Protein 2M4Y (pdb70)

Secondary structure (DSSP, 8-state):
---B--TTTS----TTT-BGGGTB-TT--GGGS-TT---TTTTTS-STT--B----

Foldseek 3Di:
DKWWPDVQAHHTDGQCRADCVVPTGRPRDPVNDDPPDDTDRCVPPPPVRTDIDDPD

Radius of gyration: 11.08 Å; Cα contacts (8 Å, |Δi|>4): 75; chains: 1; bounding box: 24×21×27 Å

Structure (mmCIF, N/CA/C/O backbone):
data_2M4Y
#
_entry.id   2M4Y
#
loop_
_atom_site.group_PDB
_atom_site.id
_atom_site.type_symbol
_atom_site.label_atom_id
_atom_site.label_alt_id
_atom_site.label_comp_id
_atom_site.label_asym_id
_atom_site.label_entity_id
_atom_site.label_seq_id
_atom_site.pdbx_PDB_ins_code
_atom_site.Cartn_x
_atom_site.Cartn_y
_atom_site.Cartn_z
_atom_site.occupancy
_atom_site.B_iso_or_equiv
_atom_site.auth_seq_id
_atom_site.auth_comp_id
_atom_site.auth_asym_id
_atom_site.auth_atom_id
_atom_site.pdbx_PDB_model_num
ATOM 1 N N . MET A 1 1 ? 1.370 -1.542 0.737 1.00 0.00 1 MET A N 1
ATOM 2 C CA . MET A 1 1 ? 1.966 -1.649 -0.589 1.00 0.00 1 MET A CA 1
ATOM 3 C C . MET A 1 1 ? 3.217 -2.521 -0.554 1.00 0.00 1 MET A C 1
ATOM 4 O O . MET A 1 1 ? 3.813 -2.728 0.504 1.00 0.00 1 MET A O 1
ATOM 18 N N . THR A 1 2 ? 3.611 -3.031 -1.717 1.00 0.00 2 THR A N 1
ATOM 19 C CA . THR A 1 2 ? 4.790 -3.881 -1.818 1.00 0.00 2 THR A CA 1
ATOM 20 C C . THR A 1 2 ? 6.036 -3.060 -2.130 1.00 0.00 2 THR A C 1
ATOM 21 O O . THR A 1 2 ? 5.975 -2.080 -2.871 1.00 0.00 2 THR A O 1
ATOM 32 N N . ALA A 1 3 ? 7.165 -3.467 -1.559 1.00 0.00 3 ALA A N 1
ATOM 33 C CA . ALA A 1 3 ? 8.426 -2.769 -1.779 1.00 0.00 3 ALA A CA 1
ATOM 34 C C . ALA A 1 3 ? 9.601 -3.742 -1.764 1.00 0.00 3 ALA A C 1
ATOM 35 O O . ALA A 1 3 ? 9.892 -4.363 -0.742 1.00 0.00 3 ALA A O 1
ATOM 42 N N . TYR A 1 4 ? 10.272 -3.869 -2.904 1.00 0.00 4 TYR A N 1
ATOM 43 C CA . TYR A 1 4 ? 11.413 -4.768 -3.022 1.00 0.00 4 TYR A CA 1
ATOM 44 C C . TYR A 1 4 ? 12.686 -3.993 -3.350 1.00 0.00 4 TYR A C 1
ATOM 45 O O . TYR A 1 4 ? 12.876 -3.539 -4.479 1.00 0.00 4 TYR A O 1
ATOM 63 N N . ARG A 1 5 ? 13.554 -3.846 -2.355 1.00 0.00 5 ARG A N 1
ATOM 64 C CA . ARG A 1 5 ? 14.809 -3.126 -2.536 1.00 0.00 5 ARG A CA 1
ATOM 65 C C . ARG A 1 5 ? 16.002 -4.029 -2.237 1.00 0.00 5 ARG A C 1
ATOM 66 O O . ARG A 1 5 ? 16.213 -4.438 -1.095 1.00 0.00 5 ARG A O 1
ATOM 87 N N . CYS A 1 6 ? 16.778 -4.337 -3.271 1.00 0.00 6 CYS A N 1
ATOM 88 C CA . CYS A 1 6 ? 17.949 -5.193 -3.120 1.00 0.00 6 CYS A CA 1
ATOM 89 C C . CYS A 1 6 ? 18.991 -4.883 -4.190 1.00 0.00 6 CYS A C 1
ATOM 90 O O . CYS A 1 6 ? 19.013 -5.488 -5.262 1.00 0.00 6 CYS A O 1
ATOM 98 N N . PRO A 1 7 ? 19.874 -3.918 -3.895 1.00 0.00 7 PRO A N 1
ATOM 99 C CA . PRO A 1 7 ? 20.934 -3.505 -4.820 1.00 0.00 7 PRO A CA 1
ATOM 100 C C . PRO A 1 7 ? 22.009 -4.574 -4.984 1.00 0.00 7 PRO A C 1
ATOM 101 O O . PRO A 1 7 ? 22.891 -4.456 -5.835 1.00 0.00 7 PRO A O 1
ATOM 112 N N . VAL A 1 8 ? 21.930 -5.617 -4.164 1.00 0.00 8 VAL A N 1
ATOM 113 C CA . VAL A 1 8 ? 22.895 -6.708 -4.219 1.00 0.00 8 VAL A CA 1
ATOM 114 C C . VAL A 1 8 ? 22.758 -7.498 -5.516 1.00 0.00 8 VAL A C 1
ATOM 115 O O . VAL A 1 8 ? 23.699 -8.162 -5.952 1.00 0.00 8 VAL A O 1
ATOM 128 N N . CYS A 1 9 ? 21.581 -7.421 -6.127 1.00 0.00 9 CYS A N 1
ATOM 129 C CA . CYS A 1 9 ? 21.320 -8.129 -7.375 1.00 0.00 9 CYS A CA 1
ATOM 130 C C . CYS A 1 9 ? 21.013 -7.149 -8.503 1.00 0.00 9 CYS A C 1
ATOM 131 O O . CYS A 1 9 ? 21.607 -7.219 -9.579 1.00 0.00 9 CYS A O 1
ATOM 139 N N . ASP A 1 10 ? 20.080 -6.237 -8.249 1.00 0.00 10 ASP A N 1
ATOM 140 C CA . ASP A 1 10 ? 19.693 -5.243 -9.243 1.00 0.00 10 ASP A CA 1
ATOM 141 C C . ASP A 1 10 ? 19.111 -4.003 -8.572 1.00 0.00 10 ASP A C 1
ATOM 142 O O . ASP A 1 10 ? 18.708 -4.045 -7.410 1.00 0.00 10 ASP A O 1
ATOM 151 N N . TYR A 1 11 ? 19.071 -2.900 -9.312 1.00 0.00 11 TYR A N 1
ATOM 152 C CA . TYR A 1 11 ? 18.542 -1.647 -8.788 1.00 0.00 11 TYR A CA 1
ATOM 153 C C . TYR A 1 11 ? 17.219 -1.875 -8.063 1.00 0.00 11 TYR A C 1
ATOM 154 O O . TYR A 1 11 ? 16.528 -2.866 -8.302 1.00 0.00 11 TYR A O 1
ATOM 172 N N . THR A 1 12 ? 16.872 -0.949 -7.174 1.00 0.00 12 THR A N 1
ATOM 173 C CA . THR A 1 12 ? 15.633 -1.047 -6.412 1.00 0.00 12 THR A CA 1
ATOM 174 C C . THR A 1 12 ? 14.607 -0.030 -6.898 1.00 0.00 12 THR A C 1
ATOM 175 O O . THR A 1 12 ? 14.929 1.139 -7.111 1.00 0.00 12 THR A O 1
ATOM 186 N N . TYR A 1 13 ? 13.370 -0.482 -7.072 1.00 0.00 13 TYR A N 1
ATOM 187 C CA . TYR A 1 13 ? 12.296 0.389 -7.534 1.00 0.00 13 TYR A CA 1
ATOM 188 C C . TYR A 1 13 ? 10.955 -0.039 -6.944 1.00 0.00 13 TYR A C 1
ATOM 189 O O . TYR A 1 13 ? 10.394 -1.065 -7.328 1.00 0.00 13 TYR A O 1
ATOM 207 N N . ASP A 1 14 ? 10.448 0.757 -6.008 1.00 0.00 14 ASP A N 1
ATOM 208 C CA . ASP A 1 14 ? 9.173 0.464 -5.365 1.00 0.00 14 ASP A CA 1
ATOM 209 C C . ASP A 1 14 ? 8.015 0.656 -6.339 1.00 0.00 14 ASP A C 1
ATOM 210 O O . ASP A 1 14 ? 8.133 1.391 -7.319 1.00 0.00 14 ASP A O 1
ATOM 219 N N . GLU A 1 15 ? 6.899 -0.010 -6.063 1.00 0.00 15 GLU A N 1
ATOM 220 C CA . GLU A 1 15 ? 5.721 0.086 -6.918 1.00 0.00 15 GLU A CA 1
ATOM 221 C C . GLU A 1 15 ? 5.309 1.543 -7.113 1.00 0.00 15 GLU A C 1
ATOM 222 O O . GLU A 1 15 ? 5.072 1.987 -8.236 1.00 0.00 15 GLU A O 1
ATOM 234 N N . GLY A 1 16 ? 5.226 2.281 -6.011 1.00 0.00 16 GLY A N 1
ATOM 235 C CA . GLY A 1 16 ? 4.842 3.679 -6.082 1.00 0.00 16 GLY A CA 1
ATOM 236 C C . GLY A 1 16 ? 6.031 4.597 -6.285 1.00 0.00 16 GLY A C 1
ATOM 237 O O . GLY A 1 16 ? 5.918 5.814 -6.137 1.00 0.00 16 GLY A O 1
ATOM 241 N N . LYS A 1 17 ? 7.175 4.014 -6.624 1.00 0.00 17 LYS A N 1
ATOM 242 C CA . LYS A 1 17 ? 8.392 4.787 -6.848 1.00 0.00 17 LYS A CA 1
ATOM 243 C C . LYS A 1 17 ? 8.281 5.619 -8.121 1.00 0.00 17 LYS A C 1
ATOM 244 O O . LYS A 1 17 ? 8.658 6.790 -8.144 1.00 0.00 17 LYS A O 1
ATOM 263 N N . GLY A 1 18 ? 7.759 5.007 -9.180 1.00 0.00 18 GLY A N 1
ATOM 264 C CA . GLY A 1 18 ? 7.607 5.707 -10.442 1.00 0.00 18 GLY A CA 1
ATOM 265 C C . GLY A 1 18 ? 8.903 5.781 -11.224 1.00 0.00 18 GLY A C 1
ATOM 266 O O . GLY A 1 18 ? 9.483 6.855 -11.377 1.00 0.00 18 GLY A O 1
ATOM 270 N N . ASP A 1 19 ? 9.359 4.635 -11.719 1.00 0.00 19 ASP A N 1
ATOM 271 C CA . ASP A 1 19 ? 10.595 4.574 -12.490 1.00 0.00 19 ASP A CA 1
ATOM 272 C C . ASP A 1 19 ? 10.338 4.015 -13.886 1.00 0.00 19 ASP A C 1
ATOM 273 O O . ASP A 1 19 ? 10.639 2.858 -14.183 1.00 0.00 19 ASP A O 1
ATOM 282 N N . PRO A 1 20 ? 9.768 4.854 -14.764 1.00 0.00 20 PRO A N 1
ATOM 283 C CA . PRO A 1 20 ? 9.458 4.465 -16.143 1.00 0.00 20 PRO A CA 1
ATOM 284 C C . PRO A 1 20 ? 10.713 4.277 -16.988 1.00 0.00 20 PRO A C 1
ATOM 285 O O . PRO A 1 20 ? 10.643 3.801 -18.122 1.00 0.00 20 PRO A O 1
ATOM 296 N N . ARG A 1 21 ? 11.859 4.653 -16.430 1.00 0.00 21 ARG A N 1
ATOM 297 C CA . ARG A 1 21 ? 13.129 4.525 -17.134 1.00 0.00 21 ARG A CA 1
ATOM 298 C C . ARG A 1 21 ? 13.541 3.061 -17.252 1.00 0.00 21 ARG A C 1
ATOM 299 O O . ARG A 1 21 ? 14.268 2.683 -18.170 1.00 0.00 21 ARG A O 1
ATOM 320 N N . GLU A 1 22 ? 13.071 2.242 -16.317 1.00 0.00 22 GLU A N 1
ATOM 321 C CA . GLU A 1 22 ? 13.392 0.819 -16.316 1.00 0.00 22 GLU A CA 1
ATOM 322 C C . GLU A 1 22 ? 12.283 0.011 -16.984 1.00 0.00 22 GLU A C 1
ATOM 323 O O . GLU A 1 22 ? 12.120 -1.178 -16.717 1.00 0.00 22 GLU A O 1
ATOM 335 N N . GLY A 1 23 ? 11.523 0.668 -17.856 1.00 0.00 23 GLY A N 1
ATOM 336 C CA . GLY A 1 23 ? 10.440 -0.004 -18.549 1.00 0.00 23 GLY A CA 1
ATOM 337 C C . GLY A 1 23 ? 9.259 -0.287 -17.642 1.00 0.00 23 GLY A C 1
ATOM 338 O O . GLY A 1 23 ? 8.365 -1.056 -17.996 1.00 0.00 23 GLY A O 1
ATOM 342 N N . PHE A 1 24 ? 9.255 0.334 -16.467 1.00 0.00 24 PHE A N 1
ATOM 343 C CA . PHE A 1 24 ? 8.176 0.142 -15.504 1.00 0.00 24 PHE A CA 1
ATOM 344 C C . PHE A 1 24 ? 7.676 1.483 -14.974 1.00 0.00 24 PHE A C 1
ATOM 345 O O . PHE A 1 24 ? 8.096 1.957 -13.918 1.00 0.00 24 PHE A O 1
ATOM 362 N N . PRO A 1 25 ? 6.758 2.110 -15.724 1.00 0.00 25 PRO A N 1
ATOM 363 C CA . PRO A 1 25 ? 6.180 3.404 -15.350 1.00 0.00 25 PRO A CA 1
ATOM 364 C C . PRO A 1 25 ? 5.262 3.300 -14.137 1.00 0.00 25 PRO A C 1
ATOM 365 O O . PRO A 1 25 ? 5.056 2.216 -13.594 1.00 0.00 25 PRO A O 1
ATOM 376 N N . ALA A 1 26 ? 4.712 4.436 -13.719 1.00 0.00 26 ALA A N 1
ATOM 377 C CA . ALA A 1 26 ? 3.813 4.472 -12.572 1.00 0.00 26 ALA A CA 1
ATOM 378 C C . ALA A 1 26 ? 2.699 3.440 -12.714 1.00 0.00 26 ALA A C 1
ATOM 379 O O . ALA A 1 26 ? 2.140 3.261 -13.796 1.00 0.00 26 ALA A O 1
ATOM 386 N N . GLY A 1 27 ? 2.382 2.762 -11.615 1.00 0.00 27 GLY A N 1
ATOM 387 C CA . GLY A 1 27 ? 1.337 1.755 -11.640 1.00 0.00 27 GLY A CA 1
ATOM 388 C C . GLY A 1 27 ? 1.881 0.361 -11.880 1.00 0.00 27 GLY A C 1
ATOM 389 O O . GLY A 1 27 ? 1.337 -0.622 -11.376 1.00 0.00 27 GLY A O 1
ATOM 393 N N . THR A 1 28 ? 2.957 0.272 -12.655 1.00 0.00 28 THR A N 1
ATOM 394 C CA . THR A 1 28 ? 3.573 -1.012 -12.964 1.00 0.00 28 THR A CA 1
ATOM 395 C C . THR A 1 28 ? 3.896 -1.787 -11.692 1.00 0.00 28 THR A C 1
ATOM 396 O O . THR A 1 28 ? 4.801 -1.420 -10.943 1.00 0.00 28 THR A O 1
ATOM 407 N N . ARG A 1 29 ? 3.150 -2.861 -11.454 1.00 0.00 29 ARG A N 1
ATOM 408 C CA . ARG A 1 29 ? 3.357 -3.688 -10.271 1.00 0.00 29 ARG A CA 1
ATOM 409 C C . ARG A 1 29 ? 4.678 -4.447 -10.363 1.00 0.00 29 ARG A C 1
ATOM 410 O O . ARG A 1 29 ? 5.146 -4.768 -11.456 1.00 0.00 29 ARG A O 1
ATOM 431 N N . TRP A 1 30 ? 5.272 -4.731 -9.210 1.00 0.00 30 TRP A N 1
ATOM 432 C CA . TRP A 1 30 ? 6.539 -5.452 -9.161 1.00 0.00 30 TRP A CA 1
ATOM 433 C C . TRP A 1 30 ? 6.429 -6.796 -9.872 1.00 0.00 30 TRP A C 1
ATOM 434 O O . TRP A 1 30 ? 7.412 -7.308 -10.408 1.00 0.00 30 TRP A O 1
ATOM 455 N N . ASP A 1 31 ? 5.227 -7.363 -9.873 1.00 0.00 31 ASP A N 1
ATOM 456 C CA . ASP A 1 31 ? 4.989 -8.648 -10.520 1.00 0.00 31 ASP A CA 1
ATOM 457 C C . ASP A 1 31 ? 5.104 -8.523 -12.036 1.00 0.00 31 ASP A C 1
ATOM 458 O O . ASP A 1 31 ? 5.268 -9.520 -12.739 1.00 0.00 31 ASP A O 1
ATOM 467 N N . GLN A 1 32 ? 5.017 -7.293 -12.531 1.00 0.00 32 GLN A N 1
ATOM 468 C CA . GLN A 1 32 ? 5.111 -7.039 -13.964 1.00 0.00 32 GLN A CA 1
ATOM 469 C C . GLN A 1 32 ? 6.482 -7.437 -14.500 1.00 0.00 32 GLN A C 1
ATOM 470 O O . GLN A 1 32 ? 6.597 -7.964 -15.607 1.00 0.00 32 GLN A O 1
ATOM 484 N N . ILE A 1 33 ? 7.518 -7.182 -13.708 1.00 0.00 33 ILE A N 1
ATOM 485 C CA . ILE A 1 33 ? 8.881 -7.515 -14.102 1.00 0.00 33 ILE A CA 1
ATOM 486 C C . ILE A 1 33 ? 9.046 -9.019 -14.294 1.00 0.00 33 ILE A C 1
ATOM 487 O O . ILE A 1 33 ? 8.625 -9.825 -13.464 1.00 0.00 33 ILE A O 1
ATOM 503 N N . PRO A 1 34 ? 9.674 -9.407 -15.414 1.00 0.00 34 PRO A N 1
ATOM 504 C CA . PRO A 1 34 ? 9.911 -10.816 -15.740 1.00 0.00 34 PRO A CA 1
ATOM 505 C C . PRO A 1 34 ? 10.945 -11.458 -14.821 1.00 0.00 34 PRO A C 1
ATOM 506 O O . PRO A 1 34 ? 12.021 -10.903 -14.598 1.00 0.00 34 PRO A O 1
ATOM 517 N N . ASP A 1 35 ? 10.611 -12.629 -14.290 1.00 0.00 35 ASP A N 1
ATOM 518 C CA . ASP A 1 35 ? 11.512 -13.347 -13.395 1.00 0.00 35 ASP A CA 1
ATOM 519 C C . ASP A 1 35 ? 12.764 -13.804 -14.137 1.00 0.00 35 ASP A C 1
ATOM 520 O O . ASP A 1 35 ? 13.756 -14.192 -13.520 1.00 0.00 35 ASP A O 1
ATOM 529 N N . ASP A 1 36 ? 12.710 -13.757 -15.463 1.00 0.00 36 ASP A N 1
ATOM 530 C CA . ASP A 1 36 ? 13.840 -14.165 -16.289 1.00 0.00 36 ASP A CA 1
ATOM 531 C C . ASP A 1 36 ? 14.692 -12.962 -16.680 1.00 0.00 36 ASP A C 1
ATOM 532 O O . ASP A 1 36 ? 15.371 -12.977 -17.706 1.00 0.00 36 ASP A O 1
ATOM 541 N N . TRP A 1 37 ? 14.649 -11.921 -15.856 1.00 0.00 37 TRP A N 1
ATOM 542 C CA . TRP A 1 37 ? 15.415 -10.708 -16.117 1.00 0.00 37 TRP A CA 1
ATOM 543 C C . TRP A 1 37 ? 16.913 -10.989 -16.063 1.00 0.00 37 TRP A C 1
ATOM 544 O O . TRP A 1 37 ? 17.367 -11.841 -15.299 1.00 0.00 37 TRP A O 1
ATOM 565 N N . CYS A 1 38 ? 17.675 -10.268 -16.878 1.00 0.00 38 CYS A N 1
ATOM 566 C CA . CYS A 1 38 ? 19.123 -10.441 -16.923 1.00 0.00 38 CYS A CA 1
ATOM 567 C C . CYS A 1 38 ? 19.833 -9.238 -16.311 1.00 0.00 38 CYS A C 1
ATOM 568 O O . CYS A 1 38 ? 19.649 -8.104 -16.754 1.00 0.00 38 CYS A O 1
ATOM 576 N N . CYS A 1 39 ? 20.644 -9.493 -15.290 1.00 0.00 39 CYS A N 1
ATOM 577 C CA . CYS A 1 39 ? 21.381 -8.431 -14.615 1.00 0.00 39 CYS A CA 1
ATOM 578 C C . CYS A 1 39 ? 22.825 -8.848 -14.359 1.00 0.00 39 CYS A C 1
ATOM 579 O O . CYS A 1 39 ? 23.167 -10.031 -14.373 1.00 0.00 39 CYS A O 1
ATOM 587 N N . PRO A 1 40 ? 23.695 -7.856 -14.120 1.00 0.00 40 PRO A N 1
ATOM 588 C CA . PRO A 1 40 ? 25.117 -8.096 -13.857 1.00 0.00 40 PRO A CA 1
ATOM 589 C C . PRO A 1 40 ? 25.353 -8.760 -12.505 1.00 0.00 40 PRO A C 1
ATOM 590 O O . PRO A 1 40 ? 26.067 -9.758 -12.409 1.00 0.00 40 PRO A O 1
ATOM 601 N N . ASP A 1 41 ? 24.747 -8.201 -11.463 1.00 0.00 41 ASP A N 1
ATOM 602 C CA . ASP A 1 41 ? 24.890 -8.740 -10.116 1.00 0.00 41 ASP A CA 1
ATOM 603 C C . ASP A 1 41 ? 23.935 -9.908 -9.893 1.00 0.00 41 ASP A C 1
ATOM 604 O O . ASP A 1 41 ? 24.348 -10.991 -9.478 1.00 0.00 41 ASP A O 1
ATOM 613 N N . CYS A 1 42 ? 22.656 -9.680 -10.171 1.00 0.00 42 CYS A N 1
ATOM 614 C CA . CYS A 1 42 ? 21.640 -10.713 -10.000 1.00 0.00 42 CYS A CA 1
ATOM 615 C C . CYS A 1 42 ? 22.012 -11.974 -10.774 1.00 0.00 42 CYS A C 1
ATOM 616 O O . CYS A 1 42 ? 21.548 -13.069 -10.456 1.00 0.00 42 CYS A O 1
ATOM 624 N N . SER A 1 43 ? 22.850 -11.812 -11.792 1.00 0.00 43 SER A N 1
ATOM 625 C CA . SER A 1 43 ? 23.280 -12.936 -12.615 1.00 0.00 43 SER A CA 1
ATOM 626 C C . SER A 1 43 ? 23.785 -14.084 -11.746 1.00 0.00 43 SER A C 1
ATOM 627 O O . SER A 1 43 ? 23.665 -15.254 -12.110 1.00 0.00 43 SER A O 1
ATOM 635 N N . VAL A 1 44 ? 24.352 -13.740 -10.594 1.00 0.00 44 VAL A N 1
ATOM 636 C CA . VAL A 1 44 ? 24.875 -14.740 -9.671 1.00 0.00 44 VAL A CA 1
ATOM 637 C C . VAL A 1 44 ? 24.054 -14.787 -8.387 1.00 0.00 44 VAL A C 1
ATOM 638 O O . VAL A 1 44 ? 24.103 -15.765 -7.642 1.00 0.00 44 VAL A O 1
ATOM 651 N N . ARG A 1 45 ? 23.298 -13.723 -8.136 1.00 0.00 45 ARG A N 1
ATOM 652 C CA . ARG A 1 45 ? 22.465 -13.642 -6.942 1.00 0.00 45 ARG A CA 1
ATOM 653 C C . ARG A 1 45 ? 20.997 -13.870 -7.287 1.00 0.00 45 ARG A C 1
ATOM 654 O O . ARG A 1 45 ? 20.429 -13.164 -8.120 1.00 0.00 45 ARG A O 1
ATOM 675 N N . GLU A 1 46 ? 20.389 -14.860 -6.641 1.00 0.00 46 GLU A N 1
ATOM 676 C CA . GLU A 1 46 ? 18.987 -15.181 -6.881 1.00 0.00 46 GLU A CA 1
ATOM 677 C C . GLU A 1 46 ? 18.113 -13.937 -6.747 1.00 0.00 46 GLU A C 1
ATOM 678 O O . GLU A 1 46 ? 18.501 -12.957 -6.110 1.00 0.00 46 GLU A O 1
ATOM 690 N N . LYS A 1 47 ? 16.932 -13.982 -7.353 1.00 0.00 47 LYS A N 1
ATOM 691 C CA . LYS A 1 47 ? 16.001 -12.861 -7.303 1.00 0.00 47 LYS A CA 1
ATOM 692 C C . LYS A 1 47 ? 15.247 -12.839 -5.977 1.00 0.00 47 LYS A C 1
ATOM 693 O O . LYS A 1 47 ? 14.810 -11.784 -5.517 1.00 0.00 47 LYS A O 1
ATOM 712 N N . VAL A 1 48 ? 15.099 -14.010 -5.366 1.00 0.00 48 VAL A N 1
ATOM 713 C CA . VAL A 1 48 ? 14.400 -14.125 -4.091 1.00 0.00 48 VAL A CA 1
ATOM 714 C C . VAL A 1 48 ? 15.255 -13.592 -2.946 1.00 0.00 48 VAL A C 1
ATOM 715 O O . VAL A 1 48 ? 14.784 -13.460 -1.816 1.00 0.00 48 VAL A O 1
ATOM 728 N N . ASP A 1 49 ? 16.512 -13.287 -3.246 1.00 0.00 49 ASP A N 1
ATOM 729 C CA . ASP A 1 49 ? 17.433 -12.766 -2.242 1.00 0.00 49 ASP A CA 1
ATOM 730 C C . ASP A 1 49 ? 16.952 -11.420 -1.710 1.00 0.00 49 ASP A C 1
ATOM 731 O O . ASP A 1 49 ? 17.373 -10.977 -0.641 1.00 0.00 49 ASP A O 1
ATOM 740 N N . PHE A 1 50 ? 16.069 -10.773 -2.463 1.00 0.00 50 PHE A N 1
ATOM 741 C CA . PHE A 1 50 ? 15.532 -9.476 -2.068 1.00 0.00 50 PHE A CA 1
ATOM 742 C C . PHE A 1 50 ? 14.980 -9.526 -0.646 1.00 0.00 50 PHE A C 1
ATOM 743 O O . PHE A 1 50 ? 14.836 -10.600 -0.063 1.00 0.00 50 PHE A O 1
ATOM 760 N N . GLU A 1 51 ? 14.674 -8.355 -0.095 1.00 0.00 51 GLU A N 1
ATOM 761 C CA . GLU A 1 51 ? 14.139 -8.266 1.259 1.00 0.00 51 GLU A CA 1
ATOM 762 C C . GLU A 1 51 ? 13.069 -7.182 1.350 1.00 0.00 51 GLU A C 1
ATOM 763 O O . GLU A 1 51 ? 13.371 -5.990 1.297 1.00 0.00 51 GLU A O 1
ATOM 775 N N . ARG A 1 52 ? 11.816 -7.606 1.487 1.00 0.00 52 ARG A N 1
ATOM 776 C CA . ARG A 1 52 ? 10.700 -6.673 1.584 1.00 0.00 52 ARG A CA 1
ATOM 777 C C . ARG A 1 52 ? 10.851 -5.770 2.804 1.00 0.00 52 ARG A C 1
ATOM 778 O O . ARG A 1 52 ? 11.211 -6.229 3.888 1.00 0.00 52 ARG A O 1
ATOM 799 N N . MET A 1 53 ? 10.575 -4.483 2.619 1.00 0.00 53 MET A N 1
ATOM 800 C CA . MET A 1 53 ? 10.680 -3.515 3.705 1.00 0.00 53 MET A CA 1
ATOM 801 C C . MET A 1 53 ? 9.408 -3.504 4.548 1.00 0.00 53 MET A C 1
ATOM 802 O O . MET A 1 53 ? 8.437 -4.190 4.232 1.00 0.00 53 MET A O 1
ATOM 816 N N . GLY A 1 54 ? 9.422 -2.719 5.621 1.00 0.00 54 GLY A N 1
ATOM 817 C CA . GLY A 1 54 ? 8.264 -2.634 6.492 1.00 0.00 54 GLY A CA 1
ATOM 818 C C . GLY A 1 54 ? 8.319 -1.431 7.412 1.00 0.00 54 GLY A C 1
ATOM 819 O O . GLY A 1 54 ? 8.542 -1.569 8.614 1.00 0.00 54 GLY A O 1
ATOM 823 N N . GLY A 1 55 ? 8.116 -0.245 6.846 1.00 0.00 55 GLY A N 1
ATOM 824 C CA . GLY A 1 55 ? 8.149 0.971 7.639 1.00 0.00 55 GLY A CA 1
ATOM 825 C C . GLY A 1 55 ? 6.776 1.594 7.802 1.00 0.00 55 GLY A C 1
ATOM 826 O O . GLY A 1 55 ? 5.775 1.034 7.355 1.00 0.00 55 GLY A O 1
ATOM 830 N N . LYS A 1 56 ? 6.729 2.755 8.445 1.00 0.00 56 LYS A N 1
ATOM 831 C CA . LYS A 1 56 ? 5.469 3.456 8.668 1.00 0.00 56 LYS A CA 1
ATOM 832 C C . LYS A 1 56 ? 5.275 4.565 7.639 1.00 0.00 56 LYS A C 1
ATOM 833 O O . LYS A 1 56 ? 5.064 5.725 7.994 1.00 0.00 56 LYS A O 1
ATOM 852 N N . MET A 1 1 ? 0.896 -0.912 -0.360 1.00 0.00 1 MET A N 2
ATOM 853 C CA . MET A 1 1 ? 1.705 -0.838 -1.571 1.00 0.00 1 MET A CA 2
ATOM 854 C C . MET A 1 1 ? 2.954 -1.704 -1.444 1.00 0.00 1 MET A C 2
ATOM 855 O O . MET A 1 1 ? 3.446 -1.946 -0.342 1.00 0.00 1 MET A O 2
ATOM 869 N N . THR A 1 2 ? 3.465 -2.168 -2.581 1.00 0.00 2 THR A N 2
ATOM 870 C CA . THR A 1 2 ? 4.656 -3.008 -2.597 1.00 0.00 2 THR A CA 2
ATOM 871 C C . THR A 1 2 ? 5.918 -2.169 -2.761 1.00 0.00 2 THR A C 2
ATOM 872 O O . THR A 1 2 ? 5.931 -1.189 -3.505 1.00 0.00 2 THR A O 2
ATOM 883 N N . ALA A 1 3 ? 6.979 -2.561 -2.063 1.00 0.00 3 ALA A N 2
ATOM 884 C CA . ALA A 1 3 ? 8.247 -1.847 -2.134 1.00 0.00 3 ALA A CA 2
ATOM 885 C C . ALA A 1 3 ? 9.417 -2.773 -1.821 1.00 0.00 3 ALA A C 2
ATOM 886 O O . ALA A 1 3 ? 9.538 -3.282 -0.706 1.00 0.00 3 ALA A O 2
ATOM 893 N N . TYR A 1 4 ? 10.277 -2.988 -2.811 1.00 0.00 4 TYR A N 2
ATOM 894 C CA . TYR A 1 4 ? 11.436 -3.855 -2.641 1.00 0.00 4 TYR A CA 2
ATOM 895 C C . TYR A 1 4 ? 12.725 -3.116 -2.988 1.00 0.00 4 TYR A C 2
ATOM 896 O O . TYR A 1 4 ? 12.758 -2.302 -3.911 1.00 0.00 4 TYR A O 2
ATOM 914 N N . ARG A 1 5 ? 13.786 -3.408 -2.242 1.00 0.00 5 ARG A N 2
ATOM 915 C CA . ARG A 1 5 ? 15.078 -2.772 -2.470 1.00 0.00 5 ARG A CA 2
ATOM 916 C C . ARG A 1 5 ? 16.218 -3.755 -2.225 1.00 0.00 5 ARG A C 2
ATOM 917 O O . ARG A 1 5 ? 16.496 -4.128 -1.084 1.00 0.00 5 ARG A O 2
ATOM 938 N N . CYS A 1 6 ? 16.875 -4.171 -3.302 1.00 0.00 6 CYS A N 2
ATOM 939 C CA . CYS A 1 6 ? 17.985 -5.113 -3.205 1.00 0.00 6 CYS A CA 2
ATOM 940 C C . CYS A 1 6 ? 18.955 -4.932 -4.368 1.00 0.00 6 CYS A C 2
ATOM 941 O O . CYS A 1 6 ? 18.832 -5.569 -5.415 1.00 0.00 6 CYS A O 2
ATOM 949 N N . PRO A 1 7 ? 19.941 -4.043 -4.184 1.00 0.00 7 PRO A N 2
ATOM 950 C CA . PRO A 1 7 ? 20.951 -3.757 -5.207 1.00 0.00 7 PRO A CA 2
ATOM 951 C C . PRO A 1 7 ? 21.909 -4.923 -5.418 1.00 0.00 7 PRO A C 2
ATOM 952 O O . PRO A 1 7 ? 22.720 -4.914 -6.345 1.00 0.00 7 PRO A O 2
ATOM 963 N N . VAL A 1 8 ? 21.812 -5.928 -4.553 1.00 0.00 8 VAL A N 2
ATOM 964 C CA . VAL A 1 8 ? 22.669 -7.103 -4.646 1.00 0.00 8 VAL A CA 2
ATOM 965 C C . VAL A 1 8 ? 22.430 -7.856 -5.950 1.00 0.00 8 VAL A C 2
ATOM 966 O O . VAL A 1 8 ? 23.280 -8.627 -6.398 1.00 0.00 8 VAL A O 2
ATOM 979 N N . CYS A 1 9 ? 21.269 -7.629 -6.553 1.00 0.00 9 CYS A N 2
ATOM 980 C CA . CYS A 1 9 ? 20.917 -8.287 -7.807 1.00 0.00 9 CYS A CA 2
ATOM 981 C C . CYS A 1 9 ? 20.690 -7.262 -8.913 1.00 0.00 9 CYS A C 2
ATOM 982 O O . CYS A 1 9 ? 21.283 -7.352 -9.988 1.00 0.00 9 CYS A O 2
ATOM 990 N N . ASP A 1 10 ? 19.826 -6.289 -8.643 1.00 0.00 10 ASP A N 2
ATOM 991 C CA . ASP A 1 10 ? 19.520 -5.247 -9.617 1.00 0.00 10 ASP A CA 2
ATOM 992 C C . ASP A 1 10 ? 19.021 -3.984 -8.921 1.00 0.00 10 ASP A C 2
ATOM 993 O O . ASP A 1 10 ? 18.593 -4.026 -7.768 1.00 0.00 10 ASP A O 2
ATOM 1002 N N . TYR A 1 11 ? 19.081 -2.862 -9.630 1.00 0.00 11 TYR A N 2
ATOM 1003 C CA . TYR A 1 11 ? 18.639 -1.586 -9.080 1.00 0.00 11 TYR A CA 2
ATOM 1004 C C . TYR A 1 11 ? 17.271 -1.723 -8.417 1.00 0.00 11 TYR A C 2
ATOM 1005 O O . TYR A 1 11 ? 16.501 -2.630 -8.735 1.00 0.00 11 TYR A O 2
ATOM 1023 N N . THR A 1 12 ? 16.975 -0.814 -7.493 1.00 0.00 12 THR A N 2
ATOM 1024 C CA . THR A 1 12 ? 15.702 -0.832 -6.785 1.00 0.00 12 THR A CA 2
ATOM 1025 C C . THR A 1 12 ? 14.801 0.310 -7.242 1.00 0.00 12 THR A C 2
ATOM 1026 O O . THR A 1 12 ? 15.260 1.436 -7.435 1.00 0.00 12 THR A O 2
ATOM 1037 N N . TYR A 1 13 ? 13.518 0.012 -7.414 1.00 0.00 13 TYR A N 2
ATOM 1038 C CA . TYR A 1 13 ? 12.553 1.015 -7.851 1.00 0.00 13 TYR A CA 2
ATOM 1039 C C . TYR A 1 13 ? 11.175 0.740 -7.257 1.00 0.00 13 TYR A C 2
ATOM 1040 O O . TYR A 1 13 ? 10.448 -0.136 -7.727 1.00 0.00 13 TYR A O 2
ATOM 1058 N N . ASP A 1 14 ? 10.823 1.495 -6.223 1.00 0.00 14 ASP A N 2
ATOM 1059 C CA . ASP A 1 14 ? 9.532 1.335 -5.564 1.00 0.00 14 ASP A CA 2
ATOM 1060 C C . ASP A 1 14 ? 8.399 1.820 -6.464 1.00 0.00 14 ASP A C 2
ATOM 1061 O O . ASP A 1 14 ? 8.535 2.826 -7.160 1.00 0.00 14 ASP A O 2
ATOM 1070 N N . GLU A 1 15 ? 7.284 1.098 -6.444 1.00 0.00 15 GLU A N 2
ATOM 1071 C CA . GLU A 1 15 ? 6.129 1.455 -7.260 1.00 0.00 15 GLU A CA 2
ATOM 1072 C C . GLU A 1 15 ? 5.731 2.910 -7.033 1.00 0.00 15 GLU A C 2
ATOM 1073 O O . GLU A 1 15 ? 5.555 3.672 -7.983 1.00 0.00 15 GLU A O 2
ATOM 1085 N N . GLY A 1 16 ? 5.591 3.289 -5.766 1.00 0.00 16 GLY A N 2
ATOM 1086 C CA . GLY A 1 16 ? 5.215 4.651 -5.436 1.00 0.00 16 GLY A CA 2
ATOM 1087 C C . GLY A 1 16 ? 6.216 5.669 -5.946 1.00 0.00 16 GLY A C 2
ATOM 1088 O O . GLY A 1 16 ? 5.910 6.857 -6.043 1.00 0.00 16 GLY A O 2
ATOM 1092 N N . LYS A 1 17 ? 7.417 5.203 -6.272 1.00 0.00 17 LYS A N 2
ATOM 1093 C CA . LYS A 1 17 ? 8.467 6.081 -6.774 1.00 0.00 17 LYS A CA 2
ATOM 1094 C C . LYS A 1 17 ? 8.340 6.273 -8.282 1.00 0.00 17 LYS A C 2
ATOM 1095 O O . LYS A 1 17 ? 8.386 7.397 -8.780 1.00 0.00 17 LYS A O 2
ATOM 1114 N N . GLY A 1 18 ? 8.179 5.169 -9.004 1.00 0.00 18 GLY A N 2
ATOM 1115 C CA . GLY A 1 18 ? 8.046 5.239 -10.448 1.00 0.00 18 GLY A CA 2
ATOM 1116 C C . GLY A 1 18 ? 9.266 4.701 -11.169 1.00 0.00 18 GLY A C 2
ATOM 1117 O O . GLY A 1 18 ? 9.490 3.491 -11.205 1.00 0.00 18 GLY A O 2
ATOM 1121 N N . ASP A 1 19 ? 10.054 5.600 -11.746 1.00 0.00 19 ASP A N 2
ATOM 1122 C CA . ASP A 1 19 ? 11.258 5.210 -12.470 1.00 0.00 19 ASP A CA 2
ATOM 1123 C C . ASP A 1 19 ? 10.908 4.357 -13.686 1.00 0.00 19 ASP A C 2
ATOM 1124 O O . ASP A 1 19 ? 11.152 3.151 -13.720 1.00 0.00 19 ASP A O 2
ATOM 1133 N N . PRO A 1 20 ? 10.321 4.997 -14.708 1.00 0.00 20 PRO A N 2
ATOM 1134 C CA . PRO A 1 20 ? 9.924 4.317 -15.945 1.00 0.00 20 PRO A CA 2
ATOM 1135 C C . PRO A 1 20 ? 11.124 3.882 -16.778 1.00 0.00 20 PRO A C 2
ATOM 1136 O O . PRO A 1 20 ? 10.979 3.151 -17.758 1.00 0.00 20 PRO A O 2
ATOM 1147 N N . ARG A 1 21 ? 12.309 4.335 -16.382 1.00 0.00 21 ARG A N 2
ATOM 1148 C CA . ARG A 1 21 ? 13.535 3.993 -17.094 1.00 0.00 21 ARG A CA 2
ATOM 1149 C C . ARG A 1 21 ? 13.662 2.481 -17.261 1.00 0.00 21 ARG A C 2
ATOM 1150 O O . ARG A 1 21 ? 13.889 1.987 -18.364 1.00 0.00 21 ARG A O 2
ATOM 1171 N N . GLU A 1 22 ? 13.515 1.754 -16.157 1.00 0.00 22 GLU A N 2
ATOM 1172 C CA . GLU A 1 22 ? 13.616 0.300 -16.182 1.00 0.00 22 GLU A CA 2
ATOM 1173 C C . GLU A 1 22 ? 12.412 -0.316 -16.889 1.00 0.00 22 GLU A C 2
ATOM 1174 O O . GLU A 1 22 ? 12.401 -1.508 -17.196 1.00 0.00 22 GLU A O 2
ATOM 1186 N N . GLY A 1 23 ? 11.398 0.506 -17.144 1.00 0.00 23 GLY A N 2
ATOM 1187 C CA . GLY A 1 23 ? 10.202 0.024 -17.811 1.00 0.00 23 GLY A CA 2
ATOM 1188 C C . GLY A 1 23 ? 9.095 -0.325 -16.837 1.00 0.00 23 GLY A C 2
ATOM 1189 O O . GLY A 1 23 ? 8.226 -1.143 -17.140 1.00 0.00 23 GLY A O 2
ATOM 1193 N N . PHE A 1 24 ? 9.126 0.294 -15.661 1.00 0.00 24 PHE A N 2
ATOM 1194 C CA . PHE A 1 24 ? 8.119 0.042 -14.638 1.00 0.00 24 PHE A CA 2
ATOM 1195 C C . PHE A 1 24 ? 7.700 1.341 -13.955 1.00 0.00 24 PHE A C 2
ATOM 1196 O O . PHE A 1 24 ? 8.211 1.709 -12.897 1.00 0.00 24 PHE A O 2
ATOM 1213 N N . PRO A 1 25 ? 6.749 2.055 -14.575 1.00 0.00 25 PRO A N 2
ATOM 1214 C CA . PRO A 1 25 ? 6.240 3.324 -14.046 1.00 0.00 25 PRO A CA 2
ATOM 1215 C C . PRO A 1 25 ? 5.411 3.134 -12.780 1.00 0.00 25 PRO A C 2
ATOM 1216 O O . PRO A 1 25 ? 5.155 2.006 -12.358 1.00 0.00 25 PRO A O 2
ATOM 1227 N N . ALA A 1 26 ? 4.994 4.243 -12.179 1.00 0.00 26 ALA A N 2
ATOM 1228 C CA . ALA A 1 26 ? 4.191 4.198 -10.963 1.00 0.00 26 ALA A CA 2
ATOM 1229 C C . ALA A 1 26 ? 2.982 3.286 -11.137 1.00 0.00 26 ALA A C 2
ATOM 1230 O O . ALA A 1 26 ? 2.159 3.493 -12.029 1.00 0.00 26 ALA A O 2
ATOM 1237 N N . GLY A 1 27 ? 2.880 2.275 -10.279 1.00 0.00 27 GLY A N 2
ATOM 1238 C CA . GLY A 1 27 ? 1.767 1.346 -10.356 1.00 0.00 27 GLY A CA 2
ATOM 1239 C C . GLY A 1 27 ? 2.201 -0.044 -10.775 1.00 0.00 27 GLY A C 2
ATOM 1240 O O . GLY A 1 27 ? 1.550 -1.034 -10.439 1.00 0.00 27 GLY A O 2
ATOM 1244 N N . THR A 1 28 ? 3.304 -0.121 -11.514 1.00 0.00 28 THR A N 2
ATOM 1245 C CA . THR A 1 28 ? 3.822 -1.400 -11.983 1.00 0.00 28 THR A CA 2
ATOM 1246 C C . THR A 1 28 ? 4.092 -2.344 -10.817 1.00 0.00 28 THR A C 2
ATOM 1247 O O . THR A 1 28 ? 5.024 -2.136 -10.040 1.00 0.00 28 THR A O 2
ATOM 1258 N N . ARG A 1 29 ? 3.272 -3.384 -10.701 1.00 0.00 29 ARG A N 2
ATOM 1259 C CA . ARG A 1 29 ? 3.422 -4.360 -9.629 1.00 0.00 29 ARG A CA 2
ATOM 1260 C C . ARG A 1 29 ? 4.759 -5.088 -9.741 1.00 0.00 29 ARG A C 2
ATOM 1261 O O . ARG A 1 29 ? 5.135 -5.554 -10.817 1.00 0.00 29 ARG A O 2
ATOM 1282 N N . TRP A 1 30 ? 5.470 -5.182 -8.624 1.00 0.00 30 TRP A N 2
ATOM 1283 C CA . TRP A 1 30 ? 6.765 -5.853 -8.596 1.00 0.00 30 TRP A CA 2
ATOM 1284 C C . TRP A 1 30 ? 6.642 -7.294 -9.079 1.00 0.00 30 TRP A C 2
ATOM 1285 O O . TRP A 1 30 ? 7.596 -7.865 -9.606 1.00 0.00 30 TRP A O 2
ATOM 1306 N N . ASP A 1 31 ? 5.461 -7.875 -8.896 1.00 0.00 31 ASP A N 2
ATOM 1307 C CA . ASP A 1 31 ? 5.213 -9.250 -9.315 1.00 0.00 31 ASP A CA 2
ATOM 1308 C C . ASP A 1 31 ? 5.169 -9.355 -10.836 1.00 0.00 31 ASP A C 2
ATOM 1309 O O . ASP A 1 31 ? 5.450 -10.411 -11.403 1.00 0.00 31 ASP A O 2
ATOM 1318 N N . GLN A 1 32 ? 4.813 -8.254 -11.490 1.00 0.00 32 GLN A N 2
ATOM 1319 C CA . GLN A 1 32 ? 4.730 -8.224 -12.946 1.00 0.00 32 GLN A CA 2
ATOM 1320 C C . GLN A 1 32 ? 6.112 -8.374 -13.573 1.00 0.00 32 GLN A C 2
ATOM 1321 O O . GLN A 1 32 ? 6.246 -8.868 -14.693 1.00 0.00 32 GLN A O 2
ATOM 1335 N N . ILE A 1 33 ? 7.137 -7.943 -12.845 1.00 0.00 33 ILE A N 2
ATOM 1336 C CA . ILE A 1 33 ? 8.509 -8.030 -13.330 1.00 0.00 33 ILE A CA 2
ATOM 1337 C C . ILE A 1 33 ? 8.844 -9.449 -13.777 1.00 0.00 33 ILE A C 2
ATOM 1338 O O . ILE A 1 33 ? 8.566 -10.427 -13.083 1.00 0.00 33 ILE A O 2
ATOM 1354 N N . PRO A 1 34 ? 9.459 -9.566 -14.963 1.00 0.00 34 PRO A N 2
ATOM 1355 C CA . PRO A 1 34 ? 9.849 -10.861 -15.529 1.00 0.00 34 PRO A CA 2
ATOM 1356 C C . PRO A 1 34 ? 10.996 -11.507 -14.761 1.00 0.00 34 PRO A C 2
ATOM 1357 O O . PRO A 1 34 ? 12.033 -10.883 -14.534 1.00 0.00 34 PRO A O 2
ATOM 1368 N N . ASP A 1 35 ? 10.805 -12.760 -14.364 1.00 0.00 35 ASP A N 2
ATOM 1369 C CA . ASP A 1 35 ? 11.825 -13.492 -13.622 1.00 0.00 35 ASP A CA 2
ATOM 1370 C C . ASP A 1 35 ? 12.929 -13.981 -14.555 1.00 0.00 35 ASP A C 2
ATOM 1371 O O . ASP A 1 35 ? 14.012 -14.356 -14.107 1.00 0.00 35 ASP A O 2
ATOM 1380 N N . ASP A 1 36 ? 12.645 -13.975 -15.852 1.00 0.00 36 ASP A N 2
ATOM 1381 C CA . ASP A 1 36 ? 13.614 -14.418 -16.849 1.00 0.00 36 ASP A CA 2
ATOM 1382 C C . ASP A 1 36 ? 14.652 -13.333 -17.117 1.00 0.00 36 ASP A C 2
ATOM 1383 O O . ASP A 1 36 ? 15.748 -13.616 -17.602 1.00 0.00 36 ASP A O 2
ATOM 1392 N N . TRP A 1 37 ? 14.300 -12.093 -16.798 1.00 0.00 37 TRP A N 2
ATOM 1393 C CA . TRP A 1 37 ? 15.202 -10.966 -17.006 1.00 0.00 37 TRP A CA 2
ATOM 1394 C C . TRP A 1 37 ? 16.566 -11.236 -16.380 1.00 0.00 37 TRP A C 2
ATOM 1395 O O . TRP A 1 37 ? 16.655 -11.733 -15.256 1.00 0.00 37 TRP A O 2
ATOM 1416 N N . CYS A 1 38 ? 17.624 -10.908 -17.112 1.00 0.00 38 CYS A N 2
ATOM 1417 C CA . CYS A 1 38 ? 18.984 -11.116 -16.627 1.00 0.00 38 CYS A CA 2
ATOM 1418 C C . CYS A 1 38 ? 19.557 -9.829 -16.044 1.00 0.00 38 CYS A C 2
ATOM 1419 O O . CYS A 1 38 ? 18.966 -8.757 -16.181 1.00 0.00 38 CYS A O 2
ATOM 1427 N N . CYS A 1 39 ? 20.709 -9.942 -15.394 1.00 0.00 39 CYS A N 2
ATOM 1428 C CA . CYS A 1 39 ? 21.361 -8.787 -14.787 1.00 0.00 39 CYS A CA 2
ATOM 1429 C C . CYS A 1 39 ? 22.823 -9.089 -14.476 1.00 0.00 39 CYS A C 2
ATOM 1430 O O . CYS A 1 39 ? 23.241 -10.245 -14.400 1.00 0.00 39 CYS A O 2
ATOM 1438 N N . PRO A 1 40 ? 23.622 -8.027 -14.293 1.00 0.00 40 PRO A N 2
ATOM 1439 C CA . PRO A 1 40 ? 25.050 -8.153 -13.988 1.00 0.00 40 PRO A CA 2
ATOM 1440 C C . PRO A 1 40 ? 25.297 -8.704 -12.587 1.00 0.00 40 PRO A C 2
ATOM 1441 O O . PRO A 1 40 ? 26.080 -9.636 -12.406 1.00 0.00 40 PRO A O 2
ATOM 1452 N N . ASP A 1 41 ? 24.625 -8.121 -11.600 1.00 0.00 41 ASP A N 2
ATOM 1453 C CA . ASP A 1 41 ? 24.771 -8.555 -10.216 1.00 0.00 41 ASP A CA 2
ATOM 1454 C C . ASP A 1 41 ? 23.917 -9.789 -9.940 1.00 0.00 41 ASP A C 2
ATOM 1455 O O . ASP A 1 41 ? 24.403 -10.784 -9.402 1.00 0.00 41 ASP A O 2
ATOM 1464 N N . CYS A 1 42 ? 22.644 -9.716 -10.311 1.00 0.00 42 CYS A N 2
ATOM 1465 C CA . CYS A 1 42 ? 21.722 -10.826 -10.102 1.00 0.00 42 CYS A CA 2
ATOM 1466 C C . CYS A 1 42 ? 22.231 -12.091 -10.785 1.00 0.00 42 CYS A C 2
ATOM 1467 O O . CYS A 1 42 ? 21.863 -13.204 -10.407 1.00 0.00 42 CYS A O 2
ATOM 1475 N N . SER A 1 43 ? 23.078 -11.913 -11.794 1.00 0.00 43 SER A N 2
ATOM 1476 C CA . SER A 1 43 ? 23.633 -13.041 -12.534 1.00 0.00 43 SER A CA 2
ATOM 1477 C C . SER A 1 43 ? 24.220 -14.078 -11.582 1.00 0.00 43 SER A C 2
ATOM 1478 O O . SER A 1 43 ? 24.215 -15.275 -11.870 1.00 0.00 43 SER A O 2
ATOM 1486 N N . VAL A 1 44 ? 24.727 -13.610 -10.446 1.00 0.00 44 VAL A N 2
ATOM 1487 C CA . VAL A 1 44 ? 25.318 -14.496 -9.450 1.00 0.00 44 VAL A CA 2
ATOM 1488 C C . VAL A 1 44 ? 24.494 -14.509 -8.167 1.00 0.00 44 VAL A C 2
ATOM 1489 O O . VAL A 1 44 ? 24.609 -15.424 -7.352 1.00 0.00 44 VAL A O 2
ATOM 1502 N N . ARG A 1 45 ? 23.662 -13.486 -7.995 1.00 0.00 45 ARG A N 2
ATOM 1503 C CA . ARG A 1 45 ? 22.819 -13.379 -6.811 1.00 0.00 45 ARG A CA 2
ATOM 1504 C C . ARG A 1 45 ? 21.372 -13.735 -7.140 1.00 0.00 45 ARG A C 2
ATOM 1505 O O . ARG A 1 45 ? 20.774 -13.163 -8.050 1.00 0.00 45 ARG A O 2
ATOM 1526 N N . GLU A 1 46 ? 20.817 -14.684 -6.392 1.00 0.00 46 GLU A N 2
ATOM 1527 C CA . GLU A 1 46 ? 19.441 -15.117 -6.605 1.00 0.00 46 GLU A CA 2
ATOM 1528 C C . GLU A 1 46 ? 18.491 -13.923 -6.617 1.00 0.00 46 GLU A C 2
ATOM 1529 O O . GLU A 1 46 ? 18.779 -12.879 -6.031 1.00 0.00 46 GLU A O 2
ATOM 1541 N N . LYS A 1 47 ? 17.356 -14.084 -7.289 1.00 0.00 47 LYS A N 2
ATOM 1542 C CA . LYS A 1 47 ? 16.361 -13.022 -7.378 1.00 0.00 47 LYS A CA 2
ATOM 1543 C C . LYS A 1 47 ? 15.488 -12.988 -6.128 1.00 0.00 47 LYS A C 2
ATOM 1544 O O . LYS A 1 47 ? 14.816 -11.993 -5.854 1.00 0.00 47 LYS A O 2
ATOM 1563 N N . VAL A 1 48 ? 15.502 -14.081 -5.371 1.00 0.00 48 VAL A N 2
ATOM 1564 C CA . VAL A 1 48 ? 14.714 -14.175 -4.149 1.00 0.00 48 VAL A CA 2
ATOM 1565 C C . VAL A 1 48 ? 15.326 -13.336 -3.033 1.00 0.00 48 VAL A C 2
ATOM 1566 O O . VAL A 1 48 ? 14.736 -13.178 -1.965 1.00 0.00 48 VAL A O 2
ATOM 1579 N N . ASP A 1 49 ? 16.514 -12.799 -3.289 1.00 0.00 49 ASP A N 2
ATOM 1580 C CA . ASP A 1 49 ? 17.208 -11.973 -2.307 1.00 0.00 49 ASP A CA 2
ATOM 1581 C C . ASP A 1 49 ? 16.404 -10.716 -1.989 1.00 0.00 49 ASP A C 2
ATOM 1582 O O . ASP A 1 49 ? 16.540 -10.136 -0.912 1.00 0.00 49 ASP A O 2
ATOM 1591 N N . PHE A 1 50 ? 15.566 -10.301 -2.933 1.00 0.00 50 PHE A N 2
ATOM 1592 C CA . PHE A 1 50 ? 14.741 -9.112 -2.755 1.00 0.00 50 PHE A CA 2
ATOM 1593 C C . PHE A 1 50 ? 13.968 -9.178 -1.441 1.00 0.00 50 PHE A C 2
ATOM 1594 O O . PHE A 1 50 ? 13.409 -10.216 -1.090 1.00 0.00 50 PHE A O 2
ATOM 1611 N N . GLU A 1 51 ? 13.944 -8.062 -0.719 1.00 0.00 51 GLU A N 2
ATOM 1612 C CA . GLU A 1 51 ? 13.241 -7.994 0.557 1.00 0.00 51 GLU A CA 2
ATOM 1613 C C . GLU A 1 51 ? 12.372 -6.742 0.634 1.00 0.00 51 GLU A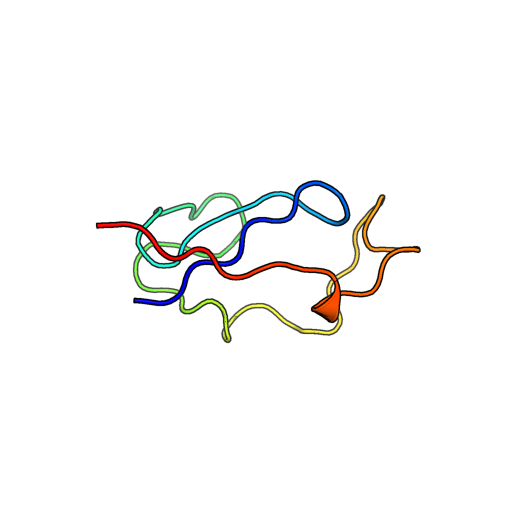 C 2
ATOM 1614 O O . GLU A 1 51 ? 12.780 -5.663 0.203 1.00 0.00 51 GLU A O 2
ATOM 1626 N N . ARG A 1 52 ? 11.172 -6.894 1.184 1.00 0.00 52 ARG A N 2
ATOM 1627 C CA . ARG A 1 52 ? 10.245 -5.777 1.316 1.00 0.00 52 ARG A CA 2
ATOM 1628 C C . ARG A 1 52 ? 10.821 -4.696 2.226 1.00 0.00 52 ARG A C 2
ATOM 1629 O O . ARG A 1 52 ? 11.464 -4.996 3.231 1.00 0.00 52 ARG A O 2
ATOM 1650 N N . MET A 1 53 ? 10.586 -3.439 1.865 1.00 0.00 53 MET A N 2
ATOM 1651 C CA . MET A 1 53 ? 11.081 -2.314 2.650 1.00 0.00 53 MET A CA 2
ATOM 1652 C C . MET A 1 53 ? 9.946 -1.645 3.418 1.00 0.00 53 MET A C 2
ATOM 1653 O O . MET A 1 53 ? 9.780 -0.427 3.363 1.00 0.00 53 MET A O 2
ATOM 1667 N N . GLY A 1 54 ? 9.165 -2.450 4.133 1.00 0.00 54 GLY A N 2
ATOM 1668 C CA . GLY A 1 54 ? 8.055 -1.917 4.901 1.00 0.00 54 GLY A CA 2
ATOM 1669 C C . GLY A 1 54 ? 6.987 -2.957 5.174 1.00 0.00 54 GLY A C 2
ATOM 1670 O O . GLY A 1 54 ? 7.160 -3.824 6.030 1.00 0.00 54 GLY A O 2
ATOM 1674 N N . GLY A 1 55 ? 5.878 -2.870 4.446 1.00 0.00 55 GLY A N 2
ATOM 1675 C CA . GLY A 1 55 ? 4.793 -3.816 4.631 1.00 0.00 55 GLY A CA 2
ATOM 1676 C C . GLY A 1 55 ? 3.852 -3.408 5.747 1.00 0.00 55 GLY A C 2
ATOM 1677 O O . GLY A 1 55 ? 3.502 -2.235 5.877 1.00 0.00 55 GLY A O 2
ATOM 1681 N N . LYS A 1 56 ? 3.438 -4.378 6.555 1.00 0.00 56 LYS A N 2
ATOM 1682 C CA . LYS A 1 56 ? 2.531 -4.116 7.665 1.00 0.00 56 LYS A CA 2
ATOM 1683 C C . LYS A 1 56 ? 3.257 -4.238 9.001 1.00 0.00 56 LYS A C 2
ATOM 1684 O O . LYS A 1 56 ? 3.069 -3.416 9.898 1.00 0.00 56 LYS A O 2
ATOM 1703 N N . MET A 1 1 ? 1.557 -1.582 1.204 1.00 0.00 1 MET A N 3
ATOM 1704 C CA . MET A 1 1 ? 2.130 -1.741 -0.128 1.00 0.00 1 MET A CA 3
ATOM 1705 C C . MET A 1 1 ? 3.448 -2.506 -0.065 1.00 0.00 1 MET A C 3
ATOM 1706 O O . MET A 1 1 ? 4.090 -2.573 0.984 1.00 0.00 1 MET A O 3
ATOM 1720 N N . THR A 1 2 ? 3.847 -3.083 -1.194 1.00 0.00 2 THR A N 3
ATOM 1721 C CA . THR A 1 2 ? 5.088 -3.844 -1.267 1.00 0.00 2 THR A CA 3
ATOM 1722 C C . THR A 1 2 ? 6.253 -2.958 -1.693 1.00 0.00 2 THR A C 3
ATOM 1723 O O . THR A 1 2 ? 6.089 -2.052 -2.510 1.00 0.00 2 THR A O 3
ATOM 1734 N N . ALA A 1 3 ? 7.429 -3.225 -1.134 1.00 0.00 3 ALA A N 3
ATOM 1735 C CA . ALA A 1 3 ? 8.622 -2.453 -1.459 1.00 0.00 3 ALA A CA 3
ATOM 1736 C C . ALA A 1 3 ? 9.881 -3.301 -1.312 1.00 0.00 3 ALA A C 3
ATOM 1737 O O . ALA A 1 3 ? 10.211 -3.753 -0.216 1.00 0.00 3 ALA A O 3
ATOM 1744 N N . TYR A 1 4 ? 10.579 -3.512 -2.422 1.00 0.00 4 TYR A N 3
ATOM 1745 C CA . TYR A 1 4 ? 11.801 -4.308 -2.417 1.00 0.00 4 TYR A CA 3
ATOM 1746 C C . TYR A 1 4 ? 13.021 -3.435 -2.690 1.00 0.00 4 TYR A C 3
ATOM 1747 O O . TYR A 1 4 ? 13.041 -2.658 -3.646 1.00 0.00 4 TYR A O 3
ATOM 1765 N N . ARG A 1 5 ? 14.038 -3.569 -1.845 1.00 0.00 5 ARG A N 3
ATOM 1766 C CA . ARG A 1 5 ? 15.263 -2.792 -1.994 1.00 0.00 5 ARG A CA 3
ATOM 1767 C C . ARG A 1 5 ? 16.492 -3.672 -1.789 1.00 0.00 5 ARG A C 3
ATOM 1768 O O . ARG A 1 5 ? 16.858 -3.991 -0.656 1.00 0.00 5 ARG A O 3
ATOM 1789 N N . CYS A 1 6 ? 17.125 -4.061 -2.890 1.00 0.00 6 CYS A N 3
ATOM 1790 C CA . CYS A 1 6 ? 18.314 -4.905 -2.831 1.00 0.00 6 CYS A CA 3
ATOM 1791 C C . CYS A 1 6 ? 19.190 -4.698 -4.062 1.00 0.00 6 CYS A C 3
ATOM 1792 O O . CYS A 1 6 ? 19.080 -5.411 -5.060 1.00 0.00 6 CYS A O 3
ATOM 1800 N N . PRO A 1 7 ? 20.080 -3.697 -3.993 1.00 0.00 7 PRO A N 3
ATOM 1801 C CA . PRO A 1 7 ? 20.991 -3.371 -5.094 1.00 0.00 7 PRO A CA 3
ATOM 1802 C C . PRO A 1 7 ? 22.061 -4.439 -5.296 1.00 0.00 7 PRO A C 3
ATOM 1803 O O . PRO A 1 7 ? 22.742 -4.464 -6.322 1.00 0.00 7 PRO A O 3
ATOM 1814 N N . VAL A 1 8 ? 22.203 -5.322 -4.313 1.00 0.00 8 VAL A N 3
ATOM 1815 C CA . VAL A 1 8 ? 23.189 -6.394 -4.384 1.00 0.00 8 VAL A CA 3
ATOM 1816 C C . VAL A 1 8 ? 22.975 -7.256 -5.623 1.00 0.00 8 VAL A C 3
ATOM 1817 O O . VAL A 1 8 ? 23.899 -7.915 -6.100 1.00 0.00 8 VAL A O 3
ATOM 1830 N N . CYS A 1 9 ? 21.751 -7.245 -6.140 1.00 0.00 9 CYS A N 3
ATOM 1831 C CA . CYS A 1 9 ? 21.415 -8.027 -7.325 1.00 0.00 9 CYS A CA 3
ATOM 1832 C C . CYS A 1 9 ? 21.051 -7.115 -8.492 1.00 0.00 9 CYS A C 3
ATOM 1833 O O . CYS A 1 9 ? 21.632 -7.212 -9.573 1.00 0.00 9 CYS A O 3
ATOM 1841 N N . ASP A 1 10 ? 20.085 -6.232 -8.267 1.00 0.00 10 ASP A N 3
ATOM 1842 C CA . ASP A 1 10 ? 19.643 -5.303 -9.300 1.00 0.00 10 ASP A CA 3
ATOM 1843 C C . ASP A 1 10 ? 19.095 -4.021 -8.680 1.00 0.00 10 ASP A C 3
ATOM 1844 O O . ASP A 1 10 ? 18.757 -3.987 -7.497 1.00 0.00 10 ASP A O 3
ATOM 1853 N N . TYR A 1 11 ? 19.012 -2.969 -9.487 1.00 0.00 11 TYR A N 3
ATOM 1854 C CA . TYR A 1 11 ? 18.510 -1.683 -9.017 1.00 0.00 11 TYR A CA 3
ATOM 1855 C C . TYR A 1 11 ? 17.241 -1.864 -8.188 1.00 0.00 11 TYR A C 3
ATOM 1856 O O . TYR A 1 11 ? 16.533 -2.863 -8.324 1.00 0.00 11 TYR A O 3
ATOM 1874 N N . THR A 1 12 ? 16.960 -0.890 -7.329 1.00 0.00 12 THR A N 3
ATOM 1875 C CA . THR A 1 12 ? 15.778 -0.940 -6.477 1.00 0.00 12 THR A CA 3
ATOM 1876 C C . THR A 1 12 ? 14.726 0.063 -6.937 1.00 0.00 12 THR A C 3
ATOM 1877 O O . THR A 1 12 ? 15.023 1.240 -7.140 1.00 0.00 12 THR A O 3
ATOM 1888 N N . TYR A 1 13 ? 13.495 -0.410 -7.099 1.00 0.00 13 TYR A N 3
ATOM 1889 C CA . TYR A 1 13 ? 12.399 0.445 -7.537 1.00 0.00 13 TYR A CA 3
ATOM 1890 C C . TYR A 1 13 ? 11.074 -0.018 -6.938 1.00 0.00 13 TYR A C 3
ATOM 1891 O O . TYR A 1 13 ? 10.525 -1.044 -7.337 1.00 0.00 13 TYR A O 3
ATOM 1909 N N . ASP A 1 14 ? 10.567 0.748 -5.978 1.00 0.00 14 ASP A N 3
ATOM 1910 C CA . ASP A 1 14 ? 9.306 0.419 -5.324 1.00 0.00 14 ASP A CA 3
ATOM 1911 C C . ASP A 1 14 ? 8.131 0.623 -6.275 1.00 0.00 14 ASP A C 3
ATOM 1912 O O . ASP A 1 14 ? 8.011 1.668 -6.913 1.00 0.00 14 ASP A O 3
ATOM 1921 N N . GLU A 1 15 ? 7.268 -0.384 -6.365 1.00 0.00 15 GLU A N 3
ATOM 1922 C CA . GLU A 1 15 ? 6.103 -0.315 -7.241 1.00 0.00 15 GLU A CA 3
ATOM 1923 C C . GLU A 1 15 ? 5.222 0.878 -6.881 1.00 0.00 15 GLU A C 3
ATOM 1924 O O . GLU A 1 15 ? 4.530 1.432 -7.733 1.00 0.00 15 GLU A O 3
ATOM 1936 N N . GLY A 1 16 ? 5.253 1.267 -5.610 1.00 0.00 16 GLY A N 3
ATOM 1937 C CA . GLY A 1 16 ? 4.453 2.390 -5.158 1.00 0.00 16 GLY A CA 3
ATOM 1938 C C . GLY A 1 16 ? 5.168 3.716 -5.327 1.00 0.00 16 GLY A C 3
ATOM 1939 O O . GLY A 1 16 ? 4.707 4.746 -4.834 1.00 0.00 16 GLY A O 3
ATOM 1943 N N . LYS A 1 17 ? 6.298 3.693 -6.025 1.00 0.00 17 LYS A N 3
ATOM 1944 C CA . LYS A 1 17 ? 7.080 4.901 -6.258 1.00 0.00 17 LYS A CA 3
ATOM 1945 C C . LYS A 1 17 ? 7.014 5.317 -7.724 1.00 0.00 17 LYS A C 3
ATOM 1946 O O . LYS A 1 17 ? 6.799 6.487 -8.038 1.00 0.00 17 LYS A O 3
ATOM 1965 N N . GLY A 1 18 ? 7.199 4.351 -8.618 1.00 0.00 18 GLY A N 3
ATOM 1966 C CA . GLY A 1 18 ? 7.156 4.637 -10.040 1.00 0.00 18 GLY A CA 3
ATOM 1967 C C . GLY A 1 18 ? 8.535 4.858 -10.629 1.00 0.00 18 GLY A C 3
ATOM 1968 O O . GLY A 1 18 ? 9.083 5.957 -10.547 1.00 0.00 18 GLY A O 3
ATOM 1972 N N . ASP A 1 19 ? 9.097 3.812 -11.223 1.00 0.00 19 ASP A N 3
ATOM 1973 C CA . ASP A 1 19 ? 10.421 3.896 -11.829 1.00 0.00 19 ASP A CA 3
ATOM 1974 C C . ASP A 1 19 ? 10.338 3.732 -13.343 1.00 0.00 19 ASP A C 3
ATOM 1975 O O . ASP A 1 19 ? 10.686 2.691 -13.899 1.00 0.00 19 ASP A O 3
ATOM 1984 N N . PRO A 1 20 ? 9.864 4.784 -14.027 1.00 0.00 20 PRO A N 3
ATOM 1985 C CA . PRO A 1 20 ? 9.724 4.781 -15.486 1.00 0.00 20 PRO A CA 3
ATOM 1986 C C . PRO A 1 20 ? 11.072 4.800 -16.199 1.00 0.00 20 PRO A C 3
ATOM 1987 O O . PRO A 1 20 ? 11.143 4.641 -17.417 1.00 0.00 20 PRO A O 3
ATOM 1998 N N . ARG A 1 21 ? 12.139 4.995 -15.431 1.00 0.00 21 ARG A N 3
ATOM 1999 C CA . ARG A 1 21 ? 13.485 5.035 -15.989 1.00 0.00 21 ARG A CA 3
ATOM 2000 C C . ARG A 1 21 ? 13.902 3.660 -16.503 1.00 0.00 21 ARG A C 3
ATOM 2001 O O . ARG A 1 21 ? 14.759 3.549 -17.379 1.00 0.00 21 ARG A O 3
ATOM 2022 N N . GLU A 1 22 ? 13.290 2.618 -15.951 1.00 0.00 22 GLU A N 3
ATOM 2023 C CA . GLU A 1 22 ? 13.599 1.250 -16.353 1.00 0.00 22 GLU A CA 3
ATOM 2024 C C . GLU A 1 22 ? 12.484 0.672 -17.219 1.00 0.00 22 GLU A C 3
ATOM 2025 O O . GLU A 1 22 ? 12.307 -0.543 -17.294 1.00 0.00 22 GLU A O 3
ATOM 2037 N N . GLY A 1 23 ? 11.732 1.554 -17.873 1.00 0.00 23 GLY A N 3
ATOM 2038 C CA . GLY A 1 23 ? 10.643 1.113 -18.725 1.00 0.00 23 GLY A CA 3
ATOM 2039 C C . GLY A 1 23 ? 9.443 0.636 -17.931 1.00 0.00 23 GLY A C 3
ATOM 2040 O O . GLY A 1 23 ? 8.616 -0.122 -18.438 1.00 0.00 23 GLY A O 3
ATOM 2044 N N . PHE A 1 24 ? 9.348 1.079 -16.682 1.00 0.00 24 PHE A N 3
ATOM 2045 C CA . PHE A 1 24 ? 8.241 0.691 -15.815 1.00 0.00 24 PHE A CA 3
ATOM 2046 C C . PHE A 1 24 ? 7.735 1.885 -15.012 1.00 0.00 24 PHE A C 3
ATOM 2047 O O . PHE A 1 24 ? 8.126 2.106 -13.865 1.00 0.00 24 PHE A O 3
ATOM 2064 N N . PRO A 1 25 ? 6.842 2.676 -15.627 1.00 0.00 25 PRO A N 3
ATOM 2065 C CA . PRO A 1 25 ? 6.263 3.861 -14.988 1.00 0.00 25 PRO A CA 3
ATOM 2066 C C . PRO A 1 25 ? 5.309 3.501 -13.854 1.00 0.00 25 PRO A C 3
ATOM 2067 O O . PRO A 1 25 ? 5.124 2.327 -13.536 1.00 0.00 25 PRO A O 3
ATOM 2078 N N . ALA A 1 26 ? 4.705 4.519 -13.249 1.00 0.00 26 ALA A N 3
ATOM 2079 C CA . ALA A 1 26 ? 3.769 4.308 -12.152 1.00 0.00 26 ALA A CA 3
ATOM 2080 C C . ALA A 1 26 ? 2.699 3.289 -12.531 1.00 0.00 26 ALA A C 3
ATOM 2081 O O . ALA A 1 26 ? 2.095 3.377 -13.599 1.00 0.00 26 ALA A O 3
ATOM 2088 N N . GLY A 1 27 ? 2.472 2.321 -11.649 1.00 0.00 27 GLY A N 3
ATOM 2089 C CA . GLY A 1 27 ? 1.476 1.298 -11.910 1.00 0.00 27 GLY A CA 3
ATOM 2090 C C . GLY A 1 27 ? 2.090 -0.075 -12.098 1.00 0.00 27 GLY A C 3
ATOM 2091 O O . GLY A 1 27 ? 1.544 -1.077 -11.635 1.00 0.00 27 GLY A O 3
ATOM 2095 N N . THR A 1 28 ? 3.230 -0.124 -12.781 1.00 0.00 28 THR A N 3
ATOM 2096 C CA . THR A 1 28 ? 3.918 -1.384 -13.032 1.00 0.00 28 THR A CA 3
ATOM 2097 C C . THR A 1 28 ? 4.469 -1.976 -11.740 1.00 0.00 28 THR A C 3
ATOM 2098 O O . THR A 1 28 ? 5.430 -1.458 -11.169 1.00 0.00 28 THR A O 3
ATOM 2109 N N . ARG A 1 29 ? 3.856 -3.063 -11.284 1.00 0.00 29 ARG A N 3
ATOM 2110 C CA . ARG A 1 29 ? 4.287 -3.725 -10.058 1.00 0.00 29 ARG A CA 3
ATOM 2111 C C . ARG A 1 29 ? 5.438 -4.688 -10.335 1.00 0.00 29 ARG A C 3
ATOM 2112 O O . ARG A 1 29 ? 5.562 -5.220 -11.438 1.00 0.00 29 ARG A O 3
ATOM 2133 N N . TRP A 1 30 ? 6.276 -4.904 -9.328 1.00 0.00 30 TRP A N 3
ATOM 2134 C CA . TRP A 1 30 ? 7.418 -5.802 -9.464 1.00 0.00 30 TRP A CA 3
ATOM 2135 C C . TRP A 1 30 ? 6.983 -7.157 -10.010 1.00 0.00 30 TRP A C 3
ATOM 2136 O O . TRP A 1 30 ? 7.746 -7.832 -10.701 1.00 0.00 30 TRP A O 3
ATOM 2157 N N . ASP A 1 31 ? 5.753 -7.549 -9.696 1.00 0.00 31 ASP A N 3
ATOM 2158 C CA . ASP A 1 31 ? 5.216 -8.825 -10.157 1.00 0.00 31 ASP A CA 3
ATOM 2159 C C . ASP A 1 31 ? 5.176 -8.878 -11.681 1.00 0.00 31 ASP A C 3
ATOM 2160 O O . ASP A 1 31 ? 5.433 -9.921 -12.281 1.00 0.00 31 ASP A O 3
ATOM 2169 N N . GLN A 1 32 ? 4.850 -7.748 -12.299 1.00 0.00 32 GLN A N 3
ATOM 2170 C CA . GLN A 1 32 ? 4.774 -7.668 -13.753 1.00 0.00 32 GLN A CA 3
ATOM 2171 C C . GLN A 1 32 ? 6.140 -7.917 -14.384 1.00 0.00 32 GLN A C 3
ATOM 2172 O O . GLN A 1 32 ? 6.234 -8.365 -15.527 1.00 0.00 32 GLN A O 3
ATOM 2186 N N . ILE A 1 33 ? 7.195 -7.623 -13.633 1.00 0.00 33 ILE A N 3
ATOM 2187 C CA . ILE A 1 33 ? 8.556 -7.815 -14.119 1.00 0.00 33 ILE A CA 3
ATOM 2188 C C . ILE A 1 33 ? 8.751 -9.228 -14.660 1.00 0.00 33 ILE A C 3
ATOM 2189 O O . ILE A 1 33 ? 8.368 -10.217 -14.036 1.00 0.00 33 ILE A O 3
ATOM 2205 N N . PRO A 1 34 ? 9.364 -9.326 -15.849 1.00 0.00 34 PRO A N 3
ATOM 2206 C CA . PRO A 1 34 ? 9.627 -10.613 -16.500 1.00 0.00 34 PRO A CA 3
ATOM 2207 C C . PRO A 1 34 ? 10.695 -11.423 -15.773 1.00 0.00 34 PRO A C 3
ATOM 2208 O O . PRO A 1 34 ? 11.779 -10.918 -15.482 1.00 0.00 34 PRO A O 3
ATOM 2219 N N . ASP A 1 35 ? 10.381 -12.681 -15.484 1.00 0.00 35 ASP A N 3
ATOM 2220 C CA . ASP A 1 35 ? 11.315 -13.562 -14.792 1.00 0.00 35 ASP A CA 3
ATOM 2221 C C . ASP A 1 35 ? 12.499 -13.910 -15.688 1.00 0.00 35 ASP A C 3
ATOM 2222 O O . ASP A 1 35 ? 13.518 -14.417 -15.218 1.00 0.00 35 ASP A O 3
ATOM 2231 N N . ASP A 1 36 ? 12.357 -13.636 -16.980 1.00 0.00 36 ASP A N 3
ATOM 2232 C CA . ASP A 1 36 ? 13.415 -13.921 -17.943 1.00 0.00 36 ASP A CA 3
ATOM 2233 C C . ASP A 1 36 ? 14.504 -12.855 -17.884 1.00 0.00 36 ASP A C 3
ATOM 2234 O O . ASP A 1 36 ? 15.620 -13.067 -18.359 1.00 0.00 36 ASP A O 3
ATOM 2243 N N . TRP A 1 37 ? 14.172 -11.709 -17.301 1.00 0.00 37 TRP A N 3
ATOM 2244 C CA . TRP A 1 37 ? 15.122 -10.609 -17.182 1.00 0.00 37 TRP A CA 3
ATOM 2245 C C . TRP A 1 37 ? 16.432 -11.085 -16.566 1.00 0.00 37 TRP A C 3
ATOM 2246 O O . TRP A 1 37 ? 16.433 -11.786 -15.552 1.00 0.00 37 TRP A O 3
ATOM 2267 N N . CYS A 1 38 ? 17.545 -10.702 -17.182 1.00 0.00 38 CYS A N 3
ATOM 2268 C CA . CYS A 1 38 ? 18.863 -11.092 -16.693 1.00 0.00 38 CYS A CA 3
ATOM 2269 C C . CYS A 1 38 ? 19.674 -9.867 -16.281 1.00 0.00 38 CYS A C 3
ATOM 2270 O O . CYS A 1 38 ? 19.844 -8.932 -17.063 1.00 0.00 38 CYS A O 3
ATOM 2278 N N . CYS A 1 39 ? 20.170 -9.880 -15.049 1.00 0.00 39 CYS A N 3
ATOM 2279 C CA . CYS A 1 39 ? 20.961 -8.769 -14.532 1.00 0.00 39 CYS A CA 3
ATOM 2280 C C . CYS A 1 39 ? 22.414 -9.185 -14.329 1.00 0.00 39 CYS A C 3
ATOM 2281 O O . CYS A 1 39 ? 22.743 -10.369 -14.258 1.00 0.00 39 CYS A O 3
ATOM 2289 N N . PRO A 1 40 ? 23.307 -8.189 -14.235 1.00 0.00 40 PRO A N 3
ATOM 2290 C CA . PRO A 1 40 ? 24.741 -8.426 -14.040 1.00 0.00 40 PRO A CA 3
ATOM 2291 C C . PRO A 1 40 ? 25.055 -8.970 -12.651 1.00 0.00 40 PRO A C 3
ATOM 2292 O O . PRO A 1 40 ? 25.770 -9.962 -12.510 1.00 0.00 40 PRO A O 3
ATOM 2303 N N . ASP A 1 41 ? 24.515 -8.316 -11.628 1.00 0.00 41 ASP A N 3
ATOM 2304 C CA . ASP A 1 41 ? 24.737 -8.736 -10.249 1.00 0.00 41 ASP A CA 3
ATOM 2305 C C . ASP A 1 41 ? 23.830 -9.907 -9.886 1.00 0.00 41 ASP A C 3
ATOM 2306 O O . ASP A 1 41 ? 24.298 -10.942 -9.407 1.00 0.00 41 ASP A O 3
ATOM 2315 N N . CYS A 1 42 ? 22.533 -9.738 -10.114 1.00 0.00 42 CYS A N 3
ATOM 2316 C CA . CYS A 1 42 ? 21.560 -10.781 -9.809 1.00 0.00 42 CYS A CA 3
ATOM 2317 C C . CYS A 1 42 ? 21.918 -12.083 -10.517 1.00 0.00 42 CYS A C 3
ATOM 2318 O O . CYS A 1 42 ? 21.508 -13.164 -10.096 1.00 0.00 42 CYS A O 3
ATOM 2326 N N . SER A 1 43 ? 22.685 -11.971 -11.597 1.00 0.00 43 SER A N 3
ATOM 2327 C CA . SER A 1 43 ? 23.094 -13.139 -12.369 1.00 0.00 43 SER A CA 3
ATOM 2328 C C . SER A 1 43 ? 23.686 -14.211 -11.458 1.00 0.00 43 SER A C 3
ATOM 2329 O O . SER A 1 43 ? 23.533 -15.407 -11.707 1.00 0.00 43 SER A O 3
ATOM 2337 N N . VAL A 1 44 ? 24.364 -13.774 -10.402 1.00 0.00 44 VAL A N 3
ATOM 2338 C CA . VAL A 1 44 ? 24.978 -14.694 -9.453 1.00 0.00 44 VAL A CA 3
ATOM 2339 C C . VAL A 1 44 ? 24.324 -14.586 -8.080 1.00 0.00 44 VAL A C 3
ATOM 2340 O O . VAL A 1 44 ? 24.930 -14.928 -7.064 1.00 0.00 44 VAL A O 3
ATOM 2353 N N . ARG A 1 45 ? 23.084 -14.110 -8.058 1.00 0.00 45 ARG A N 3
ATOM 2354 C CA . ARG A 1 45 ? 22.347 -13.956 -6.810 1.00 0.00 45 ARG A CA 3
ATOM 2355 C C . ARG A 1 45 ? 20.860 -14.228 -7.019 1.00 0.00 45 ARG A C 3
ATOM 2356 O O . ARG A 1 45 ? 20.205 -13.563 -7.821 1.00 0.00 45 ARG A O 3
ATOM 2377 N N . GLU A 1 46 ? 20.335 -15.210 -6.293 1.00 0.00 46 GLU A N 3
ATOM 2378 C CA . GLU A 1 46 ? 18.926 -15.571 -6.401 1.00 0.00 46 GLU A CA 3
ATOM 2379 C C . GLU A 1 46 ? 18.034 -14.357 -6.158 1.00 0.00 46 GLU A C 3
ATOM 2380 O O . GLU A 1 46 ? 18.293 -13.549 -5.266 1.00 0.00 46 GLU A O 3
ATOM 2392 N N . LYS A 1 47 ? 16.981 -14.234 -6.960 1.00 0.00 47 LYS A N 3
ATOM 2393 C CA . LYS A 1 47 ? 16.049 -13.120 -6.833 1.00 0.00 47 LYS A CA 3
ATOM 2394 C C . LYS A 1 47 ? 15.371 -13.130 -5.467 1.00 0.00 47 LYS A C 3
ATOM 2395 O O . LYS A 1 47 ? 14.923 -12.093 -4.978 1.00 0.00 47 LYS A O 3
ATOM 2414 N N . VAL A 1 48 ? 15.300 -14.308 -4.855 1.00 0.00 48 VAL A N 3
ATOM 2415 C CA . VAL A 1 48 ? 14.679 -14.452 -3.544 1.00 0.00 48 VAL A CA 3
ATOM 2416 C C . VAL A 1 48 ? 15.446 -13.670 -2.484 1.00 0.00 48 VAL A C 3
ATOM 2417 O O . VAL A 1 48 ? 14.937 -13.424 -1.390 1.00 0.00 48 VAL A O 3
ATOM 2430 N N . ASP A 1 49 ? 16.672 -13.282 -2.815 1.00 0.00 49 ASP A N 3
ATOM 2431 C CA . ASP A 1 49 ? 17.511 -12.526 -1.891 1.00 0.00 49 ASP A CA 3
ATOM 2432 C C . ASP A 1 49 ? 16.875 -11.180 -1.559 1.00 0.00 49 ASP A C 3
ATOM 2433 O O . ASP A 1 49 ? 17.193 -10.566 -0.540 1.00 0.00 49 ASP A O 3
ATOM 2442 N N . PHE A 1 50 ? 15.977 -10.725 -2.426 1.00 0.00 50 PHE A N 3
ATOM 2443 C CA . PHE A 1 50 ? 15.298 -9.450 -2.226 1.00 0.00 50 PHE A CA 3
ATOM 2444 C C . PHE A 1 50 ? 14.375 -9.510 -1.013 1.00 0.00 50 PHE A C 3
ATOM 2445 O O . PHE A 1 50 ? 13.581 -10.439 -0.870 1.00 0.00 50 PHE A O 3
ATOM 2462 N N . GLU A 1 51 ? 14.487 -8.512 -0.141 1.00 0.00 51 GLU A N 3
ATOM 2463 C CA . GLU A 1 51 ? 13.664 -8.452 1.061 1.00 0.00 51 GLU A CA 3
ATOM 2464 C C . GLU A 1 51 ? 12.774 -7.213 1.049 1.00 0.00 51 GLU A C 3
ATOM 2465 O O . GLU A 1 51 ? 13.011 -6.272 0.291 1.00 0.00 51 GLU A O 3
ATOM 2477 N N . ARG A 1 52 ? 11.748 -7.220 1.894 1.00 0.00 52 ARG A N 3
ATOM 2478 C CA . ARG A 1 52 ? 10.821 -6.098 1.981 1.00 0.00 52 ARG A CA 3
ATOM 2479 C C . ARG A 1 52 ? 11.181 -5.184 3.149 1.00 0.00 52 ARG A C 3
ATOM 2480 O O . ARG A 1 52 ? 11.578 -5.652 4.216 1.00 0.00 52 ARG A O 3
ATOM 2501 N N . MET A 1 53 ? 11.039 -3.880 2.939 1.00 0.00 53 MET A N 3
ATOM 2502 C CA . MET A 1 53 ? 11.348 -2.901 3.975 1.00 0.00 53 MET A CA 3
ATOM 2503 C C . MET A 1 53 ? 10.143 -2.670 4.881 1.00 0.00 53 MET A C 3
ATOM 2504 O O . MET A 1 53 ? 10.187 -2.965 6.075 1.00 0.00 53 MET A O 3
ATOM 2518 N N . GLY A 1 54 ? 9.068 -2.139 4.306 1.00 0.00 54 GLY A N 3
ATOM 2519 C CA . GLY A 1 54 ? 7.867 -1.877 5.077 1.00 0.00 54 GLY A CA 3
ATOM 2520 C C . GLY A 1 54 ? 7.778 -0.437 5.539 1.00 0.00 54 GLY A C 3
ATOM 2521 O O . GLY A 1 54 ? 7.940 -0.146 6.724 1.00 0.00 54 GLY A O 3
ATOM 2525 N N . GLY A 1 55 ? 7.522 0.470 4.601 1.00 0.00 55 GLY A N 3
ATOM 2526 C CA . GLY A 1 55 ? 7.418 1.878 4.938 1.00 0.00 55 GLY A CA 3
ATOM 2527 C C . GLY A 1 55 ? 5.981 2.357 4.990 1.00 0.00 55 GLY A C 3
ATOM 2528 O O . GLY A 1 55 ? 5.403 2.495 6.068 1.00 0.00 55 GLY A O 3
ATOM 2532 N N . LYS A 1 56 ? 5.402 2.613 3.822 1.00 0.00 56 LYS A N 3
ATOM 2533 C CA . LYS A 1 56 ? 4.023 3.081 3.737 1.00 0.00 56 LYS A CA 3
ATOM 2534 C C . LYS A 1 56 ? 3.045 1.917 3.860 1.00 0.00 56 LYS A C 3
ATOM 2535 O O . LYS A 1 56 ? 1.848 2.070 3.616 1.00 0.00 56 LYS A O 3
ATOM 2554 N N . MET A 1 1 ? 1.599 -0.634 1.506 1.00 0.00 1 MET A N 4
ATOM 2555 C CA . MET A 1 1 ? 2.060 -0.778 0.130 1.00 0.00 1 MET A CA 4
ATOM 2556 C C . MET A 1 1 ? 3.277 -1.694 0.057 1.00 0.00 1 MET A C 4
ATOM 2557 O O . MET A 1 1 ? 3.981 -1.889 1.048 1.00 0.00 1 MET A O 4
ATOM 2571 N N . THR A 1 2 ? 3.520 -2.255 -1.124 1.00 0.00 2 THR A N 4
ATOM 2572 C CA . THR A 1 2 ? 4.652 -3.152 -1.326 1.00 0.00 2 THR A CA 4
ATOM 2573 C C . THR A 1 2 ? 5.880 -2.387 -1.804 1.00 0.00 2 THR A C 4
ATOM 2574 O O . THR A 1 2 ? 5.768 -1.429 -2.568 1.00 0.00 2 THR A O 4
ATOM 2585 N N . ALA A 1 3 ? 7.053 -2.817 -1.350 1.00 0.00 3 ALA A N 4
ATOM 2586 C CA . ALA A 1 3 ? 8.304 -2.174 -1.735 1.00 0.00 3 ALA A CA 4
ATOM 2587 C C . ALA A 1 3 ? 9.475 -3.145 -1.629 1.00 0.00 3 ALA A C 4
ATOM 2588 O O . ALA A 1 3 ? 9.815 -3.606 -0.539 1.00 0.00 3 ALA A O 4
ATOM 2595 N N . TYR A 1 4 ? 10.088 -3.451 -2.767 1.00 0.00 4 TYR A N 4
ATOM 2596 C CA . TYR A 1 4 ? 11.220 -4.370 -2.802 1.00 0.00 4 TYR A CA 4
ATOM 2597 C C . TYR A 1 4 ? 12.507 -3.634 -3.161 1.00 0.00 4 TYR A C 4
ATOM 2598 O O . TYR A 1 4 ? 12.608 -3.016 -4.221 1.00 0.00 4 TYR A O 4
ATOM 2616 N N . ARG A 1 5 ? 13.490 -3.706 -2.269 1.00 0.00 5 ARG A N 4
ATOM 2617 C CA . ARG A 1 5 ? 14.772 -3.047 -2.490 1.00 0.00 5 ARG A CA 4
ATOM 2618 C C . ARG A 1 5 ? 15.928 -4.020 -2.272 1.00 0.00 5 ARG A C 4
ATOM 2619 O O . ARG A 1 5 ? 16.122 -4.530 -1.168 1.00 0.00 5 ARG A O 4
ATOM 2640 N N . CYS A 1 6 ? 16.690 -4.271 -3.330 1.00 0.00 6 CYS A N 4
ATOM 2641 C CA . CYS A 1 6 ? 17.826 -5.183 -3.255 1.00 0.00 6 CYS A CA 4
ATOM 2642 C C . CYS A 1 6 ? 18.879 -4.827 -4.299 1.00 0.00 6 CYS A C 4
ATOM 2643 O O . CYS A 1 6 ? 18.891 -5.358 -5.410 1.00 0.00 6 CYS A O 4
ATOM 2651 N N . PRO A 1 7 ? 19.785 -3.907 -3.937 1.00 0.00 7 PRO A N 4
ATOM 2652 C CA . PRO A 1 7 ? 20.858 -3.458 -4.829 1.00 0.00 7 PRO A CA 4
ATOM 2653 C C . PRO A 1 7 ? 21.907 -4.540 -5.063 1.00 0.00 7 PRO A C 4
ATOM 2654 O O . PRO A 1 7 ? 22.671 -4.480 -6.026 1.00 0.00 7 PRO A O 4
ATOM 2665 N N . VAL A 1 8 ? 21.939 -5.530 -4.176 1.00 0.00 8 VAL A N 4
ATOM 2666 C CA . VAL A 1 8 ? 22.893 -6.626 -4.287 1.00 0.00 8 VAL A CA 4
ATOM 2667 C C . VAL A 1 8 ? 22.701 -7.392 -5.591 1.00 0.00 8 VAL A C 4
ATOM 2668 O O . VAL A 1 8 ? 23.597 -8.106 -6.041 1.00 0.00 8 VAL A O 4
ATOM 2681 N N . CYS A 1 9 ? 21.527 -7.237 -6.194 1.00 0.00 9 CYS A N 4
ATOM 2682 C CA . CYS A 1 9 ? 21.217 -7.914 -7.448 1.00 0.00 9 CYS A CA 4
ATOM 2683 C C . CYS A 1 9 ? 20.957 -6.905 -8.561 1.00 0.00 9 CYS A C 4
ATOM 2684 O O . CYS A 1 9 ? 21.622 -6.923 -9.597 1.00 0.00 9 CYS A O 4
ATOM 2692 N N . ASP A 1 10 ? 19.985 -6.026 -8.341 1.00 0.00 10 ASP A N 4
ATOM 2693 C CA . ASP A 1 10 ? 19.636 -5.009 -9.326 1.00 0.00 10 ASP A CA 4
ATOM 2694 C C . ASP A 1 10 ? 19.008 -3.793 -8.652 1.00 0.00 10 ASP A C 4
ATOM 2695 O O . ASP A 1 10 ? 18.545 -3.872 -7.514 1.00 0.00 10 ASP A O 4
ATOM 2704 N N . TYR A 1 11 ? 18.998 -2.670 -9.361 1.00 0.00 11 TYR A N 4
ATOM 2705 C CA . TYR A 1 11 ? 18.430 -1.436 -8.830 1.00 0.00 11 TYR A CA 4
ATOM 2706 C C . TYR A 1 11 ? 17.064 -1.691 -8.201 1.00 0.00 11 TYR A C 4
ATOM 2707 O O . TYR A 1 11 ? 16.388 -2.668 -8.529 1.00 0.00 11 TYR A O 4
ATOM 2725 N N . THR A 1 12 ? 16.662 -0.806 -7.295 1.00 0.00 12 THR A N 4
ATOM 2726 C CA . THR A 1 12 ? 15.377 -0.933 -6.619 1.00 0.00 12 THR A CA 4
ATOM 2727 C C . THR A 1 12 ? 14.388 0.115 -7.115 1.00 0.00 12 THR A C 4
ATOM 2728 O O . THR A 1 12 ? 14.757 1.264 -7.362 1.00 0.00 12 THR A O 4
ATOM 2739 N N . TYR A 1 13 ? 13.130 -0.286 -7.259 1.00 0.00 13 TYR A N 4
ATOM 2740 C CA . TYR A 1 13 ? 12.087 0.619 -7.728 1.00 0.00 13 TYR A CA 4
ATOM 2741 C C . TYR A 1 13 ? 10.738 0.262 -7.112 1.00 0.00 13 TYR A C 4
ATOM 2742 O O . TYR A 1 13 ? 10.110 -0.725 -7.496 1.00 0.00 13 TYR A O 4
ATOM 2760 N N . ASP A 1 14 ? 10.299 1.072 -6.156 1.00 0.00 14 ASP A N 4
ATOM 2761 C CA . ASP A 1 14 ? 9.023 0.844 -5.487 1.00 0.00 14 ASP A CA 4
ATOM 2762 C C . ASP A 1 14 ? 7.857 1.122 -6.430 1.00 0.00 14 ASP A C 4
ATOM 2763 O O . ASP A 1 14 ? 7.941 1.993 -7.295 1.00 0.00 14 ASP A O 4
ATOM 2772 N N . GLU A 1 15 ? 6.771 0.375 -6.258 1.00 0.00 15 GLU A N 4
ATOM 2773 C CA . GLU A 1 15 ? 5.589 0.541 -7.096 1.00 0.00 15 GLU A CA 4
ATOM 2774 C C . GLU A 1 15 ? 5.098 1.985 -7.064 1.00 0.00 15 GLU A C 4
ATOM 2775 O O . GLU A 1 15 ? 4.859 2.594 -8.106 1.00 0.00 15 GLU A O 4
ATOM 2787 N N . GLY A 1 16 ? 4.949 2.527 -5.859 1.00 0.00 16 GLY A N 4
ATOM 2788 C CA . GLY A 1 16 ? 4.487 3.895 -5.713 1.00 0.00 16 GLY A CA 4
ATOM 2789 C C . GLY A 1 16 ? 5.518 4.908 -6.168 1.00 0.00 16 GLY A C 4
ATOM 2790 O O . GLY A 1 16 ? 5.170 5.975 -6.675 1.00 0.00 16 GLY A O 4
ATOM 2794 N N . LYS A 1 17 ? 6.792 4.575 -5.987 1.00 0.00 17 LYS A N 4
ATOM 2795 C CA . LYS A 1 17 ? 7.878 5.463 -6.382 1.00 0.00 17 LYS A CA 4
ATOM 2796 C C . LYS A 1 17 ? 7.845 5.729 -7.884 1.00 0.00 17 LYS A C 4
ATOM 2797 O O . LYS A 1 17 ? 8.213 6.810 -8.341 1.00 0.00 17 LYS A O 4
ATOM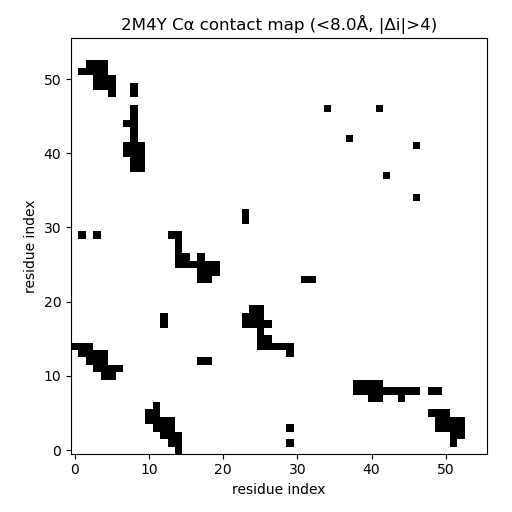 2816 N N . GLY A 1 18 ? 7.401 4.734 -8.647 1.00 0.00 18 GLY A N 4
ATOM 2817 C CA . GLY A 1 18 ? 7.326 4.882 -10.089 1.00 0.00 18 GLY A CA 4
ATOM 2818 C C . GLY A 1 18 ? 8.687 5.097 -10.720 1.00 0.00 18 GLY A C 4
ATOM 2819 O O . GLY A 1 18 ? 9.204 6.214 -10.732 1.00 0.00 18 GLY A O 4
ATOM 2823 N N . ASP A 1 19 ? 9.270 4.025 -11.246 1.00 0.00 19 ASP A N 4
ATOM 2824 C CA . ASP A 1 19 ? 10.580 4.102 -11.882 1.00 0.00 19 ASP A CA 4
ATOM 2825 C C . ASP A 1 19 ? 10.494 3.708 -13.353 1.00 0.00 19 ASP A C 4
ATOM 2826 O O . ASP A 1 19 ? 10.879 2.609 -13.751 1.00 0.00 19 ASP A O 4
ATOM 2835 N N . PRO A 1 20 ? 9.975 4.626 -14.182 1.00 0.00 20 PRO A N 4
ATOM 2836 C CA . PRO A 1 20 ? 9.825 4.398 -15.622 1.00 0.00 20 PRO A CA 4
ATOM 2837 C C . PRO A 1 20 ? 11.167 4.360 -16.346 1.00 0.00 20 PRO A C 4
ATOM 2838 O O . PRO A 1 20 ? 11.235 4.026 -17.529 1.00 0.00 20 PRO A O 4
ATOM 2849 N N . ARG A 1 21 ? 12.231 4.704 -15.628 1.00 0.00 21 ARG A N 4
ATOM 2850 C CA . ARG A 1 21 ? 13.571 4.711 -16.202 1.00 0.00 21 ARG A CA 4
ATOM 2851 C C . ARG A 1 21 ? 14.072 3.287 -16.428 1.00 0.00 21 ARG A C 4
ATOM 2852 O O . ARG A 1 21 ? 14.860 3.034 -17.339 1.00 0.00 21 ARG A O 4
ATOM 2873 N N . GLU A 1 22 ? 13.610 2.363 -15.592 1.00 0.00 22 GLU A N 4
ATOM 2874 C CA . GLU A 1 22 ? 14.013 0.966 -15.701 1.00 0.00 22 GLU A CA 4
ATOM 2875 C C . GLU A 1 22 ? 12.994 0.167 -16.509 1.00 0.00 22 GLU A C 4
ATOM 2876 O O . GLU A 1 22 ? 12.885 -1.050 -16.362 1.00 0.00 22 GLU A O 4
ATOM 2888 N N . GLY A 1 23 ? 12.250 0.862 -17.365 1.00 0.00 23 GLY A N 4
ATOM 2889 C CA . GLY A 1 23 ? 11.250 0.202 -18.184 1.00 0.00 23 GLY A CA 4
ATOM 2890 C C . GLY A 1 23 ? 10.031 -0.215 -17.386 1.00 0.00 23 GLY A C 4
ATOM 2891 O O . GLY A 1 23 ? 9.256 -1.067 -17.822 1.00 0.00 23 GLY A O 4
ATOM 2895 N N . PHE A 1 24 ? 9.859 0.386 -16.213 1.00 0.00 24 PHE A N 4
ATOM 2896 C CA . PHE A 1 24 ? 8.726 0.071 -15.351 1.00 0.00 24 PHE A CA 4
ATOM 2897 C C . PHE A 1 24 ? 8.112 1.342 -14.773 1.00 0.00 24 PHE A C 4
ATOM 2898 O O . PHE A 1 24 ? 8.424 1.761 -13.658 1.00 0.00 24 PHE A O 4
ATOM 2915 N N . PRO A 1 25 ? 7.217 1.973 -15.548 1.00 0.00 25 PRO A N 4
ATOM 2916 C CA . PRO A 1 25 ? 6.541 3.205 -15.134 1.00 0.00 25 PRO A CA 4
ATOM 2917 C C . PRO A 1 25 ? 5.542 2.968 -14.006 1.00 0.00 25 PRO A C 4
ATOM 2918 O O . PRO A 1 25 ? 5.320 1.832 -13.591 1.00 0.00 25 PRO A O 4
ATOM 2929 N N . ALA A 1 26 ? 4.943 4.048 -13.516 1.00 0.00 26 ALA A N 4
ATOM 2930 C CA . ALA A 1 26 ? 3.967 3.957 -12.437 1.00 0.00 26 ALA A CA 4
ATOM 2931 C C . ALA A 1 26 ? 2.883 2.934 -12.763 1.00 0.00 26 ALA A C 4
ATOM 2932 O O . ALA A 1 26 ? 2.242 3.007 -13.810 1.00 0.00 26 ALA A O 4
ATOM 2939 N N . GLY A 1 27 ? 2.686 1.980 -11.859 1.00 0.00 27 GLY A N 4
ATOM 2940 C CA . GLY A 1 27 ? 1.680 0.955 -12.069 1.00 0.00 27 GLY A CA 4
ATOM 2941 C C . GLY A 1 27 ? 2.285 -0.423 -12.251 1.00 0.00 27 GLY A C 4
ATOM 2942 O O . GLY A 1 27 ? 1.643 -1.434 -11.965 1.00 0.00 27 GLY A O 4
ATOM 2946 N N . THR A 1 28 ? 3.524 -0.465 -12.729 1.00 0.00 28 THR A N 4
ATOM 2947 C CA . THR A 1 28 ? 4.216 -1.729 -12.952 1.00 0.00 28 THR A CA 4
ATOM 2948 C C . THR A 1 28 ? 4.211 -2.587 -11.692 1.00 0.00 28 THR A C 4
ATOM 2949 O O . THR A 1 28 ? 4.650 -2.148 -10.629 1.00 0.00 28 THR A O 4
ATOM 2960 N N . ARG A 1 29 ? 3.712 -3.812 -11.819 1.00 0.00 29 ARG A N 4
ATOM 2961 C CA . ARG A 1 29 ? 3.650 -4.732 -10.689 1.00 0.00 29 ARG A CA 4
ATOM 2962 C C . ARG A 1 29 ? 5.003 -5.398 -10.455 1.00 0.00 29 ARG A C 4
ATOM 2963 O O . ARG A 1 29 ? 5.560 -6.029 -11.354 1.00 0.00 29 ARG A O 4
ATOM 2984 N N . TRP A 1 30 ? 5.526 -5.252 -9.243 1.00 0.00 30 TRP A N 4
ATOM 2985 C CA . TRP A 1 30 ? 6.814 -5.838 -8.891 1.00 0.00 30 TRP A CA 4
ATOM 2986 C C . TRP A 1 30 ? 6.835 -7.331 -9.199 1.00 0.00 30 TRP A C 4
ATOM 2987 O O . TRP A 1 30 ? 7.888 -7.900 -9.489 1.00 0.00 30 TRP A O 4
ATOM 3008 N N . ASP A 1 31 ? 5.667 -7.960 -9.135 1.00 0.00 31 ASP A N 4
ATOM 3009 C CA . ASP A 1 31 ? 5.552 -9.388 -9.409 1.00 0.00 31 ASP A CA 4
ATOM 3010 C C . ASP A 1 31 ? 5.479 -9.650 -10.910 1.00 0.00 31 ASP A C 4
ATOM 3011 O O . ASP A 1 31 ? 5.909 -10.699 -11.388 1.00 0.00 31 ASP A O 4
ATOM 3020 N N . GLN A 1 32 ? 4.930 -8.689 -11.647 1.00 0.00 32 GLN A N 4
ATOM 3021 C CA . GLN A 1 32 ? 4.799 -8.817 -13.093 1.00 0.00 32 GLN A CA 4
ATOM 3022 C C . GLN A 1 32 ? 6.169 -8.827 -13.765 1.00 0.00 32 GLN A C 4
ATOM 3023 O O . GLN A 1 32 ? 6.300 -9.223 -14.923 1.00 0.00 32 GLN A O 4
ATOM 3037 N N . ILE A 1 33 ? 7.185 -8.388 -13.031 1.00 0.00 33 ILE A N 4
ATOM 3038 C CA . ILE A 1 33 ? 8.545 -8.347 -13.556 1.00 0.00 33 ILE A CA 4
ATOM 3039 C C . ILE A 1 33 ? 8.942 -9.691 -14.156 1.00 0.00 33 ILE A C 4
ATOM 3040 O O . ILE A 1 33 ? 8.739 -10.749 -13.561 1.00 0.00 33 ILE A O 4
ATOM 3056 N N . PRO A 1 34 ? 9.525 -9.650 -15.364 1.00 0.00 34 PRO A N 4
ATOM 3057 C CA . PRO A 1 34 ? 9.967 -10.856 -16.071 1.00 0.00 34 PRO A CA 4
ATOM 3058 C C . PRO A 1 34 ? 11.171 -11.511 -15.403 1.00 0.00 34 PRO A C 4
ATOM 3059 O O . PRO A 1 34 ? 12.210 -10.878 -15.216 1.00 0.00 34 PRO A O 4
ATOM 3070 N N . ASP A 1 35 ? 11.024 -12.783 -15.047 1.00 0.00 35 ASP A N 4
ATOM 3071 C CA . ASP A 1 35 ? 12.101 -13.525 -14.401 1.00 0.00 35 ASP A CA 4
ATOM 3072 C C . ASP A 1 35 ? 13.246 -13.779 -15.376 1.00 0.00 35 ASP A C 4
ATOM 3073 O O . ASP A 1 35 ? 14.334 -14.196 -14.976 1.00 0.00 35 ASP A O 4
ATOM 3082 N N . ASP A 1 36 ? 12.994 -13.528 -16.656 1.00 0.00 36 ASP A N 4
ATOM 3083 C CA . ASP A 1 36 ? 14.004 -13.730 -17.688 1.00 0.00 36 ASP A CA 4
ATOM 3084 C C . ASP A 1 36 ? 15.001 -12.576 -17.706 1.00 0.00 36 ASP A C 4
ATOM 3085 O O . ASP A 1 36 ? 16.071 -12.677 -18.306 1.00 0.00 36 ASP A O 4
ATOM 3094 N N . TRP A 1 37 ? 14.643 -11.481 -17.046 1.00 0.00 37 TRP A N 4
ATOM 3095 C CA . TRP A 1 37 ? 15.506 -10.307 -16.987 1.00 0.00 37 TRP A CA 4
ATOM 3096 C C . TRP A 1 37 ? 16.913 -10.688 -16.539 1.00 0.00 37 TRP A C 4
ATOM 3097 O O . TRP A 1 37 ? 17.088 -11.390 -15.542 1.00 0.00 37 TRP A O 4
ATOM 3118 N N . CYS A 1 38 ? 17.912 -10.222 -17.281 1.00 0.00 38 CYS A N 4
ATOM 3119 C CA . CYS A 1 38 ? 19.304 -10.515 -16.959 1.00 0.00 38 CYS A CA 4
ATOM 3120 C C . CYS A 1 38 ? 20.005 -9.280 -16.402 1.00 0.00 38 CYS A C 4
ATOM 3121 O O . CYS A 1 38 ? 19.943 -8.200 -16.992 1.00 0.00 38 CYS A O 4
ATOM 3129 N N . CYS A 1 39 ? 20.669 -9.447 -15.264 1.00 0.00 39 CYS A N 4
ATOM 3130 C CA . CYS A 1 39 ? 21.381 -8.345 -14.626 1.00 0.00 39 CYS A CA 4
ATOM 3131 C C . CYS A 1 39 ? 22.822 -8.735 -14.315 1.00 0.00 39 CYS A C 4
ATOM 3132 O O . CYS A 1 39 ? 23.174 -9.914 -14.265 1.00 0.00 39 CYS A O 4
ATOM 3140 N N . PRO A 1 40 ? 23.676 -7.724 -14.102 1.00 0.00 40 PRO A N 4
ATOM 3141 C CA . PRO A 1 40 ? 25.094 -7.936 -13.793 1.00 0.00 40 PRO A CA 4
ATOM 3142 C C . PRO A 1 40 ? 25.301 -8.533 -12.406 1.00 0.00 40 PRO A C 4
ATOM 3143 O O . PRO A 1 40 ? 26.029 -9.513 -12.243 1.00 0.00 40 PRO A O 4
ATOM 3154 N N . ASP A 1 41 ? 24.658 -7.937 -11.408 1.00 0.00 41 ASP A N 4
ATOM 3155 C CA . ASP A 1 41 ? 24.771 -8.411 -10.034 1.00 0.00 41 ASP A CA 4
ATOM 3156 C C . ASP A 1 41 ? 23.843 -9.597 -9.790 1.00 0.00 41 ASP A C 4
ATOM 3157 O O . ASP A 1 41 ? 24.269 -10.640 -9.292 1.00 0.00 41 ASP A O 4
ATOM 3166 N N . CYS A 1 42 ? 22.573 -9.430 -10.142 1.00 0.00 42 CYS A N 4
ATOM 3167 C CA . CYS A 1 42 ? 21.584 -10.487 -9.960 1.00 0.00 42 CYS A CA 4
ATOM 3168 C C . CYS A 1 42 ? 22.013 -11.763 -10.676 1.00 0.00 42 CYS A C 4
ATOM 3169 O O . CYS A 1 42 ? 21.570 -12.859 -10.332 1.00 0.00 42 CYS A O 4
ATOM 3177 N N . SER A 1 43 ? 22.876 -11.613 -11.675 1.00 0.00 43 SER A N 4
ATOM 3178 C CA . SER A 1 43 ? 23.361 -12.753 -12.444 1.00 0.00 43 SER A CA 4
ATOM 3179 C C . SER A 1 43 ? 23.870 -13.855 -11.520 1.00 0.00 43 SER A C 4
ATOM 3180 O O . SER A 1 43 ? 23.652 -15.041 -11.769 1.00 0.00 43 SER A O 4
ATOM 3188 N N . VAL A 1 44 ? 24.551 -13.454 -10.450 1.00 0.00 44 VAL A N 4
ATOM 3189 C CA . VAL A 1 44 ? 25.090 -14.406 -9.487 1.00 0.00 44 VAL A CA 4
ATOM 3190 C C . VAL A 1 44 ? 24.256 -14.429 -8.211 1.00 0.00 44 VAL A C 4
ATOM 3191 O O . VAL A 1 44 ? 24.767 -14.718 -7.128 1.00 0.00 44 VAL A O 4
ATOM 3204 N N . ARG A 1 45 ? 22.970 -14.123 -8.345 1.00 0.00 45 ARG A N 4
ATOM 3205 C CA . ARG A 1 45 ? 22.065 -14.108 -7.203 1.00 0.00 45 ARG A CA 4
ATOM 3206 C C . ARG A 1 45 ? 20.681 -14.615 -7.599 1.00 0.00 45 ARG A C 4
ATOM 3207 O O . ARG A 1 45 ? 20.369 -14.732 -8.783 1.00 0.00 45 ARG A O 4
ATOM 3228 N N . GLU A 1 46 ? 19.857 -14.913 -6.599 1.00 0.00 46 GLU A N 4
ATOM 3229 C CA . GLU A 1 46 ? 18.508 -15.408 -6.844 1.00 0.00 46 GLU A CA 4
ATOM 3230 C C . GLU A 1 46 ? 17.491 -14.272 -6.781 1.00 0.00 46 GLU A C 4
ATOM 3231 O O . GLU A 1 46 ? 17.649 -13.325 -6.010 1.00 0.00 46 GLU A O 4
ATOM 3243 N N . LYS A 1 47 ? 16.448 -14.373 -7.597 1.00 0.00 47 LYS A N 4
ATOM 3244 C CA . LYS A 1 47 ? 15.404 -13.356 -7.636 1.00 0.00 47 LYS A CA 4
ATOM 3245 C C . LYS A 1 47 ? 14.646 -13.304 -6.313 1.00 0.00 47 LYS A C 4
ATOM 3246 O O . LYS A 1 47 ? 14.070 -12.277 -5.956 1.00 0.00 47 LYS A O 4
ATOM 3265 N N . VAL A 1 48 ? 14.651 -14.420 -5.590 1.00 0.00 48 VAL A N 4
ATOM 3266 C CA . VAL A 1 48 ? 13.965 -14.501 -4.306 1.00 0.00 48 VAL A CA 4
ATOM 3267 C C . VAL A 1 48 ? 14.691 -13.683 -3.243 1.00 0.00 48 VAL A C 4
ATOM 3268 O O . VAL A 1 48 ? 14.175 -13.477 -2.144 1.00 0.00 48 VAL A O 4
ATOM 3281 N N . ASP A 1 49 ? 15.890 -13.219 -3.577 1.00 0.00 49 ASP A N 4
ATOM 3282 C CA . ASP A 1 49 ? 16.687 -12.422 -2.652 1.00 0.00 49 ASP A CA 4
ATOM 3283 C C . ASP A 1 49 ? 15.975 -11.118 -2.307 1.00 0.00 49 ASP A C 4
ATOM 3284 O O . ASP A 1 49 ? 16.238 -10.512 -1.268 1.00 0.00 49 ASP A O 4
ATOM 3293 N N . PHE A 1 50 ? 15.074 -10.691 -3.185 1.00 0.00 50 PHE A N 4
ATOM 3294 C CA . PHE A 1 50 ? 14.326 -9.457 -2.974 1.00 0.00 50 PHE A CA 4
ATOM 3295 C C . PHE A 1 50 ? 13.550 -9.509 -1.661 1.00 0.00 50 PHE A C 4
ATOM 3296 O O . PHE A 1 50 ? 12.833 -10.471 -1.390 1.00 0.00 50 PHE A O 4
ATOM 3313 N N . GLU A 1 51 ? 13.701 -8.466 -0.850 1.00 0.00 51 GLU A N 4
ATOM 3314 C CA . GLU A 1 51 ? 13.016 -8.394 0.435 1.00 0.00 51 GLU A CA 4
ATOM 3315 C C . GLU A 1 51 ? 12.104 -7.173 0.497 1.00 0.00 51 GLU A C 4
ATOM 3316 O O . GLU A 1 51 ? 12.379 -6.147 -0.126 1.00 0.00 51 GLU A O 4
ATOM 3328 N N . ARG A 1 52 ? 11.017 -7.291 1.253 1.00 0.00 52 ARG A N 4
ATOM 3329 C CA . ARG A 1 52 ? 10.063 -6.198 1.396 1.00 0.00 52 ARG A CA 4
ATOM 3330 C C . ARG A 1 52 ? 10.507 -5.227 2.486 1.00 0.00 52 ARG A C 4
ATOM 3331 O O . ARG A 1 52 ? 11.018 -5.639 3.527 1.00 0.00 52 ARG A O 4
ATOM 3352 N N . MET A 1 53 ? 10.310 -3.936 2.237 1.00 0.00 53 MET A N 4
ATOM 3353 C CA . MET A 1 53 ? 10.690 -2.907 3.198 1.00 0.00 53 MET A CA 4
ATOM 3354 C C . MET A 1 53 ? 9.616 -2.740 4.269 1.00 0.00 53 MET A C 4
ATOM 3355 O O . MET A 1 53 ? 8.577 -3.396 4.227 1.00 0.00 53 MET A O 4
ATOM 3369 N N . GLY A 1 54 ? 9.876 -1.856 5.228 1.00 0.00 54 GLY A N 4
ATOM 3370 C CA . GLY A 1 54 ? 8.923 -1.619 6.296 1.00 0.00 54 GLY A CA 4
ATOM 3371 C C . GLY A 1 54 ? 9.424 -0.607 7.307 1.00 0.00 54 GLY A C 4
ATOM 3372 O O . GLY A 1 54 ? 9.826 -0.969 8.412 1.00 0.00 54 GLY A O 4
ATOM 3376 N N . GLY A 1 55 ? 9.402 0.667 6.927 1.00 0.00 55 GLY A N 4
ATOM 3377 C CA . GLY A 1 55 ? 9.862 1.715 7.819 1.00 0.00 55 GLY A CA 4
ATOM 3378 C C . GLY A 1 55 ? 8.969 1.876 9.034 1.00 0.00 55 GLY A C 4
ATOM 3379 O O . GLY A 1 55 ? 9.175 1.223 10.057 1.00 0.00 55 GLY A O 4
ATOM 3383 N N . LYS A 1 56 ? 7.973 2.749 8.923 1.00 0.00 56 LYS A N 4
ATOM 3384 C CA . LYS A 1 56 ? 7.045 2.995 10.020 1.00 0.00 56 LYS A CA 4
ATOM 3385 C C . LYS A 1 56 ? 5.600 2.926 9.536 1.00 0.00 56 LYS A C 4
ATOM 3386 O O . LYS A 1 56 ? 5.302 3.265 8.391 1.00 0.00 56 LYS A O 4
ATOM 3405 N N . MET A 1 1 ? 1.595 -1.514 0.716 1.00 0.00 1 MET A N 5
ATOM 3406 C CA . MET A 1 1 ? 2.275 -1.589 -0.573 1.00 0.00 1 MET A CA 5
ATOM 3407 C C . MET A 1 1 ? 3.582 -2.366 -0.453 1.00 0.00 1 MET A C 5
ATOM 3408 O O . MET A 1 1 ? 4.155 -2.475 0.632 1.00 0.00 1 MET A O 5
ATOM 3422 N N . THR A 1 2 ? 4.050 -2.905 -1.575 1.00 0.00 2 THR A N 5
ATOM 3423 C CA . THR A 1 2 ? 5.289 -3.672 -1.595 1.00 0.00 2 THR A CA 5
ATOM 3424 C C . THR A 1 2 ? 6.483 -2.780 -1.913 1.00 0.00 2 THR A C 5
ATOM 3425 O O . THR A 1 2 ? 6.377 -1.843 -2.703 1.00 0.00 2 THR A O 5
ATOM 3436 N N . ALA A 1 3 ? 7.620 -3.078 -1.292 1.00 0.00 3 ALA A N 5
ATOM 3437 C CA . ALA A 1 3 ? 8.836 -2.305 -1.512 1.00 0.00 3 ALA A CA 5
ATOM 3438 C C . ALA A 1 3 ? 10.074 -3.190 -1.420 1.00 0.00 3 ALA A C 5
ATOM 3439 O O . ALA A 1 3 ? 10.377 -3.742 -0.362 1.00 0.00 3 ALA A O 5
ATOM 3446 N N . TYR A 1 4 ? 10.786 -3.320 -2.534 1.00 0.00 4 TYR A N 5
ATOM 3447 C CA . TYR A 1 4 ? 11.990 -4.141 -2.580 1.00 0.00 4 TYR A CA 5
ATOM 3448 C C . TYR A 1 4 ? 13.221 -3.287 -2.867 1.00 0.00 4 TYR A C 5
ATOM 3449 O O . TYR A 1 4 ? 13.298 -2.616 -3.896 1.00 0.00 4 TYR A O 5
ATOM 3467 N N . ARG A 1 5 ? 14.182 -3.319 -1.949 1.00 0.00 5 ARG A N 5
ATOM 3468 C CA . ARG A 1 5 ? 15.410 -2.548 -2.102 1.00 0.00 5 ARG A CA 5
ATOM 3469 C C . ARG A 1 5 ? 16.636 -3.429 -1.884 1.00 0.00 5 ARG A C 5
ATOM 3470 O O . ARG A 1 5 ? 16.993 -3.743 -0.748 1.00 0.00 5 ARG A O 5
ATOM 3491 N N . CYS A 1 6 ? 17.276 -3.825 -2.979 1.00 0.00 6 CYS A N 5
ATOM 3492 C CA . CYS A 1 6 ? 18.462 -4.671 -2.908 1.00 0.00 6 CYS A CA 5
ATOM 3493 C C . CYS A 1 6 ? 19.352 -4.464 -4.129 1.00 0.00 6 CYS A C 5
ATOM 3494 O O . CYS A 1 6 ? 19.247 -5.172 -5.131 1.00 0.00 6 CYS A O 5
ATOM 3502 N N . PRO A 1 7 ? 20.248 -3.470 -4.046 1.00 0.00 7 PRO A N 5
ATOM 3503 C CA . PRO A 1 7 ? 21.173 -3.146 -5.136 1.00 0.00 7 PRO A CA 5
ATOM 3504 C C . PRO A 1 7 ? 22.237 -4.221 -5.333 1.00 0.00 7 PRO A C 5
ATOM 3505 O O . PRO A 1 7 ? 22.996 -4.188 -6.302 1.00 0.00 7 PRO A O 5
ATOM 3516 N N . VAL A 1 8 ? 22.287 -5.174 -4.408 1.00 0.00 8 VAL A N 5
ATOM 3517 C CA . VAL A 1 8 ? 23.257 -6.260 -4.480 1.00 0.00 8 VAL A CA 5
ATOM 3518 C C . VAL A 1 8 ? 22.983 -7.162 -5.678 1.00 0.00 8 VAL A C 5
ATOM 3519 O O . VAL A 1 8 ? 23.862 -7.899 -6.128 1.00 0.00 8 VAL A O 5
ATOM 3532 N N . CYS A 1 9 ? 21.759 -7.100 -6.191 1.00 0.00 9 CYS A N 5
ATOM 3533 C CA . CYS A 1 9 ? 21.369 -7.912 -7.338 1.00 0.00 9 CYS A CA 5
ATOM 3534 C C . CYS A 1 9 ? 20.993 -7.032 -8.525 1.00 0.00 9 CYS A C 5
ATOM 3535 O O . CYS A 1 9 ? 21.561 -7.160 -9.610 1.00 0.00 9 CYS A O 5
ATOM 3543 N N . ASP A 1 10 ? 20.032 -6.139 -8.312 1.00 0.00 10 ASP A N 5
ATOM 3544 C CA . ASP A 1 10 ? 19.580 -5.237 -9.365 1.00 0.00 10 ASP A CA 5
ATOM 3545 C C . ASP A 1 10 ? 19.034 -3.942 -8.773 1.00 0.00 10 ASP A C 5
ATOM 3546 O O . ASP A 1 10 ? 18.703 -3.880 -7.589 1.00 0.00 10 ASP A O 5
ATOM 3555 N N . TYR A 1 11 ? 18.943 -2.910 -9.605 1.00 0.00 11 TYR A N 5
ATOM 3556 C CA . TYR A 1 11 ? 18.440 -1.614 -9.163 1.00 0.00 11 TYR A CA 5
ATOM 3557 C C . TYR A 1 11 ? 17.176 -1.778 -8.324 1.00 0.00 11 TYR A C 5
ATOM 3558 O O . TYR A 1 11 ? 16.474 -2.785 -8.426 1.00 0.00 11 TYR A O 5
ATOM 3576 N N . THR A 1 12 ? 16.891 -0.779 -7.494 1.00 0.00 12 THR A N 5
ATOM 3577 C CA . THR A 1 12 ? 15.713 -0.811 -6.636 1.00 0.00 12 THR A CA 5
ATOM 3578 C C . THR A 1 12 ? 14.649 0.163 -7.129 1.00 0.00 12 THR A C 5
ATOM 3579 O O . THR A 1 12 ? 14.947 1.314 -7.451 1.00 0.00 12 THR A O 5
ATOM 3590 N N . TYR A 1 13 ? 13.407 -0.304 -7.184 1.00 0.00 13 TYR A N 5
ATOM 3591 C CA . TYR A 1 13 ? 12.297 0.526 -7.640 1.00 0.00 13 TYR A CA 5
ATOM 3592 C C . TYR A 1 13 ? 11.003 0.142 -6.929 1.00 0.00 13 TYR A C 5
ATOM 3593 O O . TYR A 1 13 ? 10.431 -0.917 -7.186 1.00 0.00 13 TYR A O 5
ATOM 3611 N N . ASP A 1 14 ? 10.547 1.012 -6.035 1.00 0.00 14 ASP A N 5
ATOM 3612 C CA . ASP A 1 14 ? 9.319 0.767 -5.287 1.00 0.00 14 ASP A CA 5
ATOM 3613 C C . ASP A 1 14 ? 8.099 0.872 -6.196 1.00 0.00 14 ASP A C 5
ATOM 3614 O O . ASP A 1 14 ? 8.116 1.595 -7.192 1.00 0.00 14 ASP A O 5
ATOM 3623 N N . GLU A 1 15 ? 7.042 0.145 -5.847 1.00 0.00 15 GLU A N 5
ATOM 3624 C CA . GLU A 1 15 ? 5.814 0.156 -6.634 1.00 0.00 15 GLU A CA 5
ATOM 3625 C C . GLU A 1 15 ? 5.309 1.582 -6.833 1.00 0.00 15 GLU A C 5
ATOM 3626 O O . GLU A 1 15 ? 4.839 1.941 -7.913 1.00 0.00 15 GLU A O 5
ATOM 3638 N N . GLY A 1 16 ? 5.408 2.392 -5.783 1.00 0.00 16 GLY A N 5
ATOM 3639 C CA . GLY A 1 16 ? 4.957 3.769 -5.863 1.00 0.00 16 GLY A CA 5
ATOM 3640 C C . GLY A 1 16 ? 6.043 4.708 -6.349 1.00 0.00 16 GLY A C 5
ATOM 3641 O O . GLY A 1 16 ? 5.907 5.928 -6.256 1.00 0.00 16 GLY A O 5
ATOM 3645 N N . LYS A 1 17 ? 7.125 4.139 -6.868 1.00 0.00 17 LYS A N 5
ATOM 3646 C CA . LYS A 1 17 ? 8.240 4.933 -7.371 1.00 0.00 17 LYS A CA 5
ATOM 3647 C C . LYS A 1 17 ? 8.037 5.288 -8.840 1.00 0.00 17 LYS A C 5
ATOM 3648 O O . LYS A 1 17 ? 8.183 6.444 -9.235 1.00 0.00 17 LYS A O 5
ATOM 3667 N N . GLY A 1 18 ? 7.696 4.286 -9.645 1.00 0.00 18 GLY A N 5
ATOM 3668 C CA . GLY A 1 18 ? 7.477 4.515 -11.061 1.00 0.00 18 GLY A CA 5
ATOM 3669 C C . GLY A 1 18 ? 8.731 4.299 -11.885 1.00 0.00 18 GLY A C 5
ATOM 3670 O O . GLY A 1 18 ? 9.092 3.163 -12.192 1.00 0.00 18 GLY A O 5
ATOM 3674 N N . ASP A 1 19 ? 9.395 5.392 -12.245 1.00 0.00 19 ASP A N 5
ATOM 3675 C CA . ASP A 1 19 ? 10.616 5.317 -13.039 1.00 0.00 19 ASP A CA 5
ATOM 3676 C C . ASP A 1 19 ? 10.334 4.723 -14.415 1.00 0.00 19 ASP A C 5
ATOM 3677 O O . ASP A 1 19 ? 10.680 3.578 -14.707 1.00 0.00 19 ASP A O 5
ATOM 3686 N N . PRO A 1 20 ? 9.690 5.519 -15.282 1.00 0.00 20 PRO A N 5
ATOM 3687 C CA . PRO A 1 20 ? 9.346 5.093 -16.642 1.00 0.00 20 PRO A CA 5
ATOM 3688 C C . PRO A 1 20 ? 10.576 4.952 -17.534 1.00 0.00 20 PRO A C 5
ATOM 3689 O O . PRO A 1 20 ? 10.518 4.327 -18.593 1.00 0.00 20 PRO A O 5
ATOM 3700 N N . ARG A 1 21 ? 11.687 5.536 -17.098 1.00 0.00 21 ARG A N 5
ATOM 3701 C CA . ARG A 1 21 ? 12.930 5.477 -17.857 1.00 0.00 21 ARG A CA 5
ATOM 3702 C C . ARG A 1 21 ? 13.454 4.046 -17.930 1.00 0.00 21 ARG A C 5
ATOM 3703 O O . ARG A 1 21 ? 14.209 3.697 -18.837 1.00 0.00 21 ARG A O 5
ATOM 3724 N N . GLU A 1 22 ? 13.049 3.222 -16.968 1.00 0.00 22 GLU A N 5
ATOM 3725 C CA . GLU A 1 22 ? 13.479 1.830 -16.923 1.00 0.00 22 GLU A CA 5
ATOM 3726 C C . GLU A 1 22 ? 12.447 0.920 -17.583 1.00 0.00 22 GLU A C 5
ATOM 3727 O O . GLU A 1 22 ? 12.353 -0.264 -17.263 1.00 0.00 22 GLU A O 5
ATOM 3739 N N . GLY A 1 23 ? 11.673 1.483 -18.506 1.00 0.00 23 GLY A N 5
ATOM 3740 C CA . GLY A 1 23 ? 10.657 0.710 -19.195 1.00 0.00 23 GLY A CA 5
ATOM 3741 C C . GLY A 1 23 ? 9.522 0.297 -18.280 1.00 0.00 23 GLY A C 5
ATOM 3742 O O . GLY A 1 23 ? 8.769 -0.627 -18.590 1.00 0.00 23 GLY A O 5
ATOM 3746 N N . PHE A 1 24 ? 9.398 0.981 -17.147 1.00 0.00 24 PHE A N 5
ATOM 3747 C CA . PHE A 1 24 ? 8.348 0.678 -16.182 1.00 0.00 24 PHE A CA 5
ATOM 3748 C C . PHE A 1 24 ? 7.766 1.959 -15.592 1.00 0.00 24 PHE A C 5
ATOM 3749 O O . PHE A 1 24 ? 8.166 2.417 -14.521 1.00 0.00 24 PHE A O 5
ATOM 3766 N N . PRO A 1 25 ? 6.799 2.554 -16.307 1.00 0.00 25 PRO A N 5
ATOM 3767 C CA . PRO A 1 25 ? 6.141 3.790 -15.874 1.00 0.00 25 PRO A CA 5
ATOM 3768 C C . PRO A 1 25 ? 5.246 3.576 -14.658 1.00 0.00 25 PRO A C 5
ATOM 3769 O O . PRO A 1 25 ? 5.200 2.483 -14.095 1.00 0.00 25 PRO A O 5
ATOM 3780 N N . ALA A 1 26 ? 4.536 4.626 -14.260 1.00 0.00 26 ALA A N 5
ATOM 3781 C CA . ALA A 1 26 ? 3.640 4.551 -13.112 1.00 0.00 26 ALA A CA 5
ATOM 3782 C C . ALA A 1 26 ? 2.639 3.413 -13.271 1.00 0.00 26 ALA A C 5
ATOM 3783 O O . ALA A 1 26 ? 2.080 3.210 -14.348 1.00 0.00 26 ALA A O 5
ATOM 3790 N N . GLY A 1 27 ? 2.417 2.671 -12.190 1.00 0.00 27 GLY A N 5
ATOM 3791 C CA . GLY A 1 27 ? 1.482 1.561 -12.231 1.00 0.00 27 GLY A CA 5
ATOM 3792 C C . GLY A 1 27 ? 2.180 0.215 -12.224 1.00 0.00 27 GLY A C 5
ATOM 3793 O O . GLY A 1 27 ? 1.675 -0.753 -11.656 1.00 0.00 27 GLY A O 5
ATOM 3797 N N . THR A 1 28 ? 3.346 0.152 -12.860 1.00 0.00 28 THR A N 5
ATOM 3798 C CA . THR A 1 28 ? 4.113 -1.085 -12.928 1.00 0.00 28 THR A CA 5
ATOM 3799 C C . THR A 1 28 ? 4.315 -1.684 -11.541 1.00 0.00 28 THR A C 5
ATOM 3800 O O . THR A 1 28 ? 4.668 -0.979 -10.596 1.00 0.00 28 THR A O 5
ATOM 3811 N N . ARG A 1 29 ? 4.090 -2.989 -11.426 1.00 0.00 29 ARG A N 5
ATOM 3812 C CA . ARG A 1 29 ? 4.247 -3.682 -10.154 1.00 0.00 29 ARG A CA 5
ATOM 3813 C C . ARG A 1 29 ? 5.432 -4.643 -10.200 1.00 0.00 29 ARG A C 5
ATOM 3814 O O . ARG A 1 29 ? 5.871 -5.050 -11.276 1.00 0.00 29 ARG A O 5
ATOM 3835 N N . TRP A 1 30 ? 5.943 -5.001 -9.028 1.00 0.00 30 TRP A N 5
ATOM 3836 C CA . TRP A 1 30 ? 7.077 -5.913 -8.936 1.00 0.00 30 TRP A CA 5
ATOM 3837 C C . TRP A 1 30 ? 6.696 -7.306 -9.426 1.00 0.00 30 TRP A C 5
ATOM 3838 O O . TRP A 1 30 ? 7.563 -8.145 -9.673 1.00 0.00 30 TRP A O 5
ATOM 3859 N N . ASP A 1 31 ? 5.397 -7.545 -9.564 1.00 0.00 31 ASP A N 5
ATOM 3860 C CA . ASP A 1 31 ? 4.902 -8.837 -10.026 1.00 0.00 31 ASP A CA 5
ATOM 3861 C C . ASP A 1 31 ? 4.886 -8.899 -11.550 1.00 0.00 31 ASP A C 5
ATOM 3862 O O . ASP A 1 31 ? 4.968 -9.977 -12.137 1.00 0.00 31 ASP A O 5
ATOM 3871 N N . GLN A 1 32 ? 4.777 -7.736 -12.183 1.00 0.00 32 GLN A N 5
ATOM 3872 C CA . GLN A 1 32 ? 4.74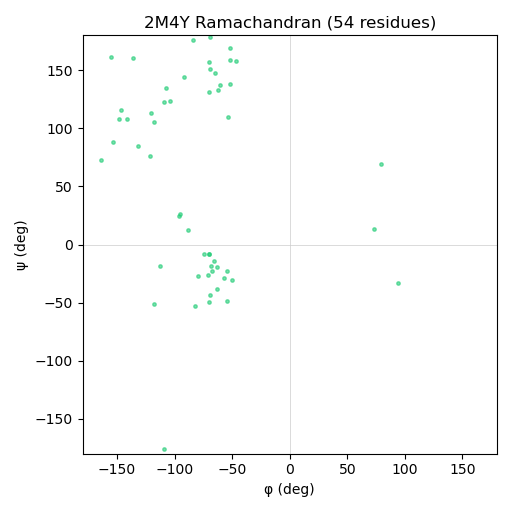8 -7.659 -13.639 1.00 0.00 32 GLN A CA 5
ATOM 3873 C C . GLN A 1 32 ? 6.128 -7.935 -14.227 1.00 0.00 32 GLN A C 5
ATOM 3874 O O . GLN A 1 32 ? 6.249 -8.364 -15.375 1.00 0.00 32 GLN A O 5
ATOM 3888 N N . ILE A 1 33 ? 7.164 -7.686 -13.433 1.00 0.00 33 ILE A N 5
ATOM 3889 C CA . ILE A 1 33 ? 8.535 -7.908 -13.876 1.00 0.00 33 ILE A CA 5
ATOM 3890 C C . ILE A 1 33 ? 8.709 -9.313 -14.441 1.00 0.00 33 ILE A C 5
ATOM 3891 O O . ILE A 1 33 ? 8.277 -10.304 -13.852 1.00 0.00 33 ILE A O 5
ATOM 3907 N N . PRO A 1 34 ? 9.358 -9.404 -15.611 1.00 0.00 34 PRO A N 5
ATOM 3908 C CA . PRO A 1 34 ? 9.607 -10.684 -16.282 1.00 0.00 34 PRO A CA 5
ATOM 3909 C C . PRO A 1 34 ? 10.626 -11.540 -15.538 1.00 0.00 34 PRO A C 5
ATOM 3910 O O . PRO A 1 34 ? 11.698 -11.062 -15.166 1.00 0.00 34 PRO A O 5
ATOM 3921 N N . ASP A 1 35 ? 10.285 -12.806 -15.324 1.00 0.00 35 ASP A N 5
ATOM 3922 C CA . ASP A 1 35 ? 11.172 -13.729 -14.625 1.00 0.00 35 ASP A CA 5
ATOM 3923 C C . ASP A 1 35 ? 12.361 -14.109 -15.502 1.00 0.00 35 ASP A C 5
ATOM 3924 O O . ASP A 1 35 ? 13.374 -14.605 -15.010 1.00 0.00 35 ASP A O 5
ATOM 3933 N N . ASP A 1 36 ? 12.228 -13.875 -16.803 1.00 0.00 36 ASP A N 5
ATOM 3934 C CA . ASP A 1 36 ? 13.292 -14.192 -17.749 1.00 0.00 36 ASP A CA 5
ATOM 3935 C C . ASP A 1 36 ? 14.385 -13.129 -17.716 1.00 0.00 36 ASP A C 5
ATOM 3936 O O . ASP A 1 36 ? 15.496 -13.352 -18.198 1.00 0.00 36 ASP A O 5
ATOM 3945 N N . TRP A 1 37 ? 14.062 -11.974 -17.145 1.00 0.00 37 TRP A N 5
ATOM 3946 C CA . TRP A 1 37 ? 15.017 -10.876 -17.050 1.00 0.00 37 TRP A CA 5
ATOM 3947 C C . TRP A 1 37 ? 16.332 -11.349 -16.439 1.00 0.00 37 TRP A C 5
ATOM 3948 O O . TRP A 1 37 ? 16.339 -12.080 -15.448 1.00 0.00 37 TRP A O 5
ATOM 3969 N N . CYS A 1 38 ? 17.441 -10.928 -17.036 1.00 0.00 38 CYS A N 5
ATOM 3970 C CA . CYS A 1 38 ? 18.763 -11.310 -16.551 1.00 0.00 38 CYS A CA 5
ATOM 3971 C C . CYS A 1 38 ? 19.589 -10.078 -16.196 1.00 0.00 38 CYS A C 5
ATOM 3972 O O . CYS A 1 38 ? 19.801 -9.199 -17.033 1.00 0.00 38 CYS A O 5
ATOM 3980 N N . CYS A 1 39 ? 20.050 -10.019 -14.952 1.00 0.00 39 CYS A N 5
ATOM 3981 C CA . CYS A 1 39 ? 20.850 -8.892 -14.486 1.00 0.00 39 CYS A CA 5
ATOM 3982 C C . CYS A 1 39 ? 22.303 -9.308 -14.276 1.00 0.00 39 CYS A C 5
ATOM 3983 O O . CYS A 1 39 ? 22.626 -10.490 -14.165 1.00 0.00 39 CYS A O 5
ATOM 3991 N N . PRO A 1 40 ? 23.201 -8.313 -14.223 1.00 0.00 40 PRO A N 5
ATOM 3992 C CA . PRO A 1 40 ? 24.635 -8.551 -14.028 1.00 0.00 40 PRO A CA 5
ATOM 3993 C C . PRO A 1 40 ? 24.954 -9.046 -12.622 1.00 0.00 40 PRO A C 5
ATOM 3994 O O . PRO A 1 40 ? 25.667 -10.035 -12.449 1.00 0.00 40 PRO A O 5
ATOM 4005 N N . ASP A 1 41 ? 24.423 -8.353 -11.621 1.00 0.00 41 ASP A N 5
ATOM 4006 C CA . ASP A 1 41 ? 24.651 -8.724 -10.229 1.00 0.00 41 ASP A CA 5
ATOM 4007 C C . ASP A 1 41 ? 23.740 -9.877 -9.818 1.00 0.00 41 ASP A C 5
ATOM 4008 O O . ASP A 1 41 ? 24.206 -10.897 -9.307 1.00 0.00 41 ASP A O 5
ATOM 4017 N N . CYS A 1 42 ? 22.442 -9.709 -10.044 1.00 0.00 42 CYS A N 5
ATOM 4018 C CA . CYS A 1 42 ? 21.466 -10.735 -9.695 1.00 0.00 42 CYS A CA 5
ATOM 4019 C C . CYS A 1 42 ? 21.813 -12.063 -10.359 1.00 0.00 42 CYS A C 5
ATOM 4020 O O . CYS A 1 42 ? 21.398 -13.127 -9.898 1.00 0.00 42 CYS A O 5
ATOM 4028 N N . SER A 1 43 ? 22.574 -11.994 -11.447 1.00 0.00 43 SER A N 5
ATOM 4029 C CA . SER A 1 43 ? 22.972 -13.191 -12.179 1.00 0.00 43 SER A CA 5
ATOM 4030 C C . SER A 1 43 ? 23.562 -14.234 -11.234 1.00 0.00 43 SER A C 5
ATOM 4031 O O . SER A 1 43 ? 23.422 -15.437 -11.455 1.00 0.00 43 SER A O 5
ATOM 4039 N N . VAL A 1 44 ? 24.222 -13.764 -10.181 1.00 0.00 44 VAL A N 5
ATOM 4040 C CA . VAL A 1 44 ? 24.832 -14.655 -9.201 1.00 0.00 44 VAL A CA 5
ATOM 4041 C C . VAL A 1 44 ? 24.190 -14.486 -7.829 1.00 0.00 44 VAL A C 5
ATOM 4042 O O . VAL A 1 44 ? 24.811 -14.764 -6.803 1.00 0.00 44 VAL A O 5
ATOM 4055 N N . ARG A 1 45 ? 22.942 -14.030 -7.819 1.00 0.00 45 ARG A N 5
ATOM 4056 C CA . ARG A 1 45 ? 22.214 -13.823 -6.572 1.00 0.00 45 ARG A CA 5
ATOM 4057 C C . ARG A 1 45 ? 20.734 -14.153 -6.745 1.00 0.00 45 ARG A C 5
ATOM 4058 O O . ARG A 1 45 ? 20.112 -13.759 -7.731 1.00 0.00 45 ARG A O 5
ATOM 4079 N N . GLU A 1 46 ? 20.178 -14.879 -5.781 1.00 0.00 46 GLU A N 5
ATOM 4080 C CA . GLU A 1 46 ? 18.772 -15.263 -5.828 1.00 0.00 46 GLU A CA 5
ATOM 4081 C C . GLU A 1 46 ? 17.870 -14.034 -5.759 1.00 0.00 46 GLU A C 5
ATOM 4082 O O . GLU A 1 46 ? 18.144 -13.089 -5.019 1.00 0.00 46 GLU A O 5
ATOM 4094 N N . LYS A 1 47 ? 16.793 -14.053 -6.536 1.00 0.00 47 LYS A N 5
ATOM 4095 C CA . LYS A 1 47 ? 15.849 -12.943 -6.565 1.00 0.00 47 LYS A CA 5
ATOM 4096 C C . LYS A 1 47 ? 15.165 -12.775 -5.212 1.00 0.00 47 LYS A C 5
ATOM 4097 O O . LYS A 1 47 ? 14.872 -11.657 -4.787 1.00 0.00 47 LYS A O 5
ATOM 4116 N N . VAL A 1 48 ? 14.915 -13.893 -4.537 1.00 0.00 48 VAL A N 5
ATOM 4117 C CA . VAL A 1 48 ? 14.268 -13.869 -3.231 1.00 0.00 48 VAL A CA 5
ATOM 4118 C C . VAL A 1 48 ? 15.230 -13.387 -2.151 1.00 0.00 48 VAL A C 5
ATOM 4119 O O . VAL A 1 48 ? 14.829 -13.142 -1.012 1.00 0.00 48 VAL A O 5
ATOM 4132 N N . ASP A 1 49 ? 16.500 -13.252 -2.515 1.00 0.00 49 ASP A N 5
ATOM 4133 C CA . ASP A 1 49 ? 17.520 -12.797 -1.577 1.00 0.00 49 ASP A CA 5
ATOM 4134 C C . ASP A 1 49 ? 17.222 -11.382 -1.093 1.00 0.00 49 ASP A C 5
ATOM 4135 O O . ASP A 1 49 ? 17.745 -10.940 -0.070 1.00 0.00 49 ASP A O 5
ATOM 4144 N N . PHE A 1 50 ? 16.378 -10.674 -1.837 1.00 0.00 50 PHE A N 5
ATOM 4145 C CA . PHE A 1 50 ? 16.011 -9.307 -1.486 1.00 0.00 50 PHE A CA 5
ATOM 4146 C C . PHE A 1 50 ? 15.465 -9.239 -0.062 1.00 0.00 50 PHE A C 5
ATOM 4147 O O . PHE A 1 50 ? 15.225 -10.266 0.570 1.00 0.00 50 PHE A O 5
ATOM 4164 N N . GLU A 1 51 ? 15.274 -8.021 0.434 1.00 0.00 51 GLU A N 5
ATOM 4165 C CA . GLU A 1 51 ? 14.758 -7.819 1.783 1.00 0.00 51 GLU A CA 5
ATOM 4166 C C . GLU A 1 51 ? 13.569 -6.862 1.773 1.00 0.00 51 GLU A C 5
ATOM 4167 O O . GLU A 1 51 ? 13.727 -5.661 1.558 1.00 0.00 51 GLU A O 5
ATOM 4179 N N . ARG A 1 52 ? 12.379 -7.405 2.007 1.00 0.00 52 ARG A N 5
ATOM 4180 C CA . ARG A 1 52 ? 11.163 -6.601 2.024 1.00 0.00 52 ARG A CA 5
ATOM 4181 C C . ARG A 1 52 ? 11.233 -5.531 3.110 1.00 0.00 52 ARG A C 5
ATOM 4182 O O . ARG A 1 52 ? 11.749 -5.773 4.200 1.00 0.00 52 ARG A O 5
ATOM 4203 N N . MET A 1 53 ? 10.712 -4.348 2.801 1.00 0.00 53 MET A N 5
ATOM 4204 C CA . MET A 1 53 ? 10.715 -3.241 3.751 1.00 0.00 53 MET A CA 5
ATOM 4205 C C . MET A 1 53 ? 9.305 -2.955 4.258 1.00 0.00 53 MET A C 5
ATOM 4206 O O . MET A 1 53 ? 8.370 -2.810 3.472 1.00 0.00 53 MET A O 5
ATOM 4220 N N . GLY A 1 54 ? 9.159 -2.877 5.577 1.00 0.00 54 GLY A N 5
ATOM 4221 C CA . GLY A 1 54 ? 7.860 -2.610 6.166 1.00 0.00 54 GLY A CA 5
ATOM 4222 C C . GLY A 1 54 ? 7.643 -3.367 7.461 1.00 0.00 54 GLY A C 5
ATOM 4223 O O . GLY A 1 54 ? 7.926 -4.561 7.544 1.00 0.00 54 GLY A O 5
ATOM 4227 N N . GLY A 1 55 ? 7.139 -2.670 8.475 1.00 0.00 55 GLY A N 5
ATOM 4228 C CA . GLY A 1 55 ? 6.894 -3.301 9.759 1.00 0.00 55 GLY A CA 5
ATOM 4229 C C . GLY A 1 55 ? 5.530 -3.956 9.832 1.00 0.00 55 GLY A C 5
ATOM 4230 O O . GLY A 1 55 ? 5.424 -5.178 9.944 1.00 0.00 55 GLY A O 5
ATOM 4234 N N . LYS A 1 56 ? 4.480 -3.143 9.772 1.00 0.00 56 LYS A N 5
ATOM 4235 C CA . LYS A 1 56 ? 3.115 -3.650 9.832 1.00 0.00 56 LYS A CA 5
ATOM 4236 C C . LYS A 1 56 ? 2.816 -4.555 8.641 1.00 0.00 56 LYS A C 5
ATOM 4237 O O . LYS A 1 56 ? 2.110 -5.555 8.770 1.00 0.00 56 LYS A O 5
ATOM 4256 N N . MET A 1 1 ? 0.977 -2.215 0.510 1.00 0.00 1 MET A N 6
ATOM 4257 C CA . MET A 1 1 ? 1.657 -2.326 -0.775 1.00 0.00 1 MET A CA 6
ATOM 4258 C C . MET A 1 1 ? 2.989 -3.053 -0.625 1.00 0.00 1 MET A C 6
ATOM 4259 O O . MET A 1 1 ? 3.549 -3.124 0.470 1.00 0.00 1 MET A O 6
ATOM 4273 N N . THR A 1 2 ? 3.493 -3.592 -1.731 1.00 0.00 2 THR A N 6
ATOM 4274 C CA . THR A 1 2 ? 4.759 -4.314 -1.721 1.00 0.00 2 THR A CA 6
ATOM 4275 C C . THR A 1 2 ? 5.925 -3.384 -2.035 1.00 0.00 2 THR A C 6
ATOM 4276 O O . THR A 1 2 ? 5.799 -2.466 -2.845 1.00 0.00 2 THR A O 6
ATOM 4287 N N . ALA A 1 3 ? 7.061 -3.628 -1.390 1.00 0.00 3 ALA A N 6
ATOM 4288 C CA . ALA A 1 3 ? 8.251 -2.814 -1.603 1.00 0.00 3 ALA A CA 6
ATOM 4289 C C . ALA A 1 3 ? 9.521 -3.630 -1.388 1.00 0.00 3 ALA A C 6
ATOM 4290 O O . ALA A 1 3 ? 9.784 -4.107 -0.284 1.00 0.00 3 ALA A O 6
ATOM 4297 N N . TYR A 1 4 ? 10.303 -3.788 -2.449 1.00 0.00 4 TYR A N 6
ATOM 4298 C CA . TYR A 1 4 ? 11.544 -4.550 -2.377 1.00 0.00 4 TYR A CA 6
ATOM 4299 C C . TYR A 1 4 ? 12.752 -3.647 -2.606 1.00 0.00 4 TYR A C 6
ATOM 4300 O O . TYR A 1 4 ? 12.749 -2.803 -3.502 1.00 0.00 4 TYR A O 6
ATOM 4318 N N . ARG A 1 5 ? 13.784 -3.832 -1.789 1.00 0.00 5 ARG A N 6
ATOM 4319 C CA . ARG A 1 5 ? 14.999 -3.034 -1.900 1.00 0.00 5 ARG A CA 6
ATOM 4320 C C . ARG A 1 5 ? 16.239 -3.901 -1.700 1.00 0.00 5 ARG A C 6
ATOM 4321 O O . ARG A 1 5 ? 16.584 -4.258 -0.573 1.00 0.00 5 ARG A O 6
ATOM 4342 N N . CYS A 1 6 ? 16.903 -4.237 -2.801 1.00 0.00 6 CYS A N 6
ATOM 4343 C CA . CYS A 1 6 ? 18.104 -5.063 -2.747 1.00 0.00 6 CYS A CA 6
ATOM 4344 C C . CYS A 1 6 ? 19.011 -4.783 -3.941 1.00 0.00 6 CYS A C 6
ATOM 4345 O O . CYS A 1 6 ? 18.942 -5.449 -4.974 1.00 0.00 6 CYS A O 6
ATOM 4353 N N . PRO A 1 7 ? 19.881 -3.772 -3.798 1.00 0.00 7 PRO A N 6
ATOM 4354 C CA . PRO A 1 7 ? 20.818 -3.380 -4.855 1.00 0.00 7 PRO A CA 6
ATOM 4355 C C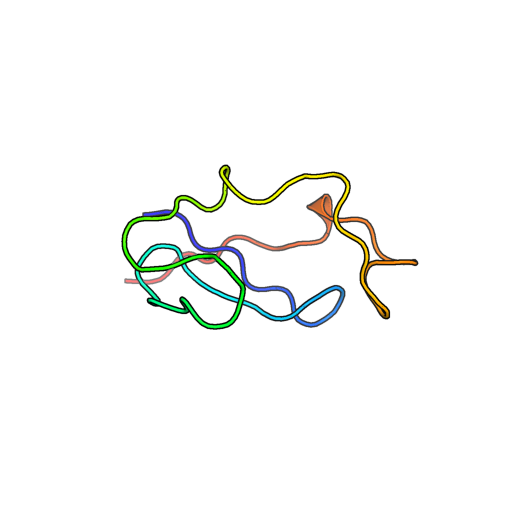 . PRO A 1 7 ? 21.911 -4.420 -5.077 1.00 0.00 7 PRO A C 6
ATOM 4356 O O . PRO A 1 7 ? 22.622 -4.384 -6.081 1.00 0.00 7 PRO A O 6
ATOM 4367 N N . VAL A 1 8 ? 22.039 -5.347 -4.133 1.00 0.00 8 VAL A N 6
ATOM 4368 C CA . VAL A 1 8 ? 23.045 -6.399 -4.226 1.00 0.00 8 VAL A CA 6
ATOM 4369 C C . VAL A 1 8 ? 22.844 -7.242 -5.481 1.00 0.00 8 VAL A C 6
ATOM 4370 O O . VAL A 1 8 ? 23.765 -7.919 -5.939 1.00 0.00 8 VAL A O 6
ATOM 4383 N N . CYS A 1 9 ? 21.637 -7.194 -6.032 1.00 0.00 9 CYS A N 6
ATOM 4384 C CA . CYS A 1 9 ? 21.314 -7.954 -7.234 1.00 0.00 9 CYS A CA 6
ATOM 4385 C C . CYS A 1 9 ? 20.940 -7.022 -8.382 1.00 0.00 9 CYS A C 6
ATOM 4386 O O . CYS A 1 9 ? 21.552 -7.059 -9.450 1.00 0.00 9 CYS A O 6
ATOM 4394 N N . ASP A 1 10 ? 19.931 -6.188 -8.155 1.00 0.00 10 ASP A N 6
ATOM 4395 C CA . ASP A 1 10 ? 19.475 -5.246 -9.170 1.00 0.00 10 ASP A CA 6
ATOM 4396 C C . ASP A 1 10 ? 18.875 -4.000 -8.526 1.00 0.00 10 ASP A C 6
ATOM 4397 O O . ASP A 1 10 ? 18.514 -4.010 -7.349 1.00 0.00 10 ASP A O 6
ATOM 4406 N N . TYR A 1 11 ? 18.773 -2.928 -9.304 1.00 0.00 11 TYR A N 6
ATOM 4407 C CA . TYR A 1 11 ? 18.221 -1.673 -8.808 1.00 0.00 11 TYR A CA 6
ATOM 4408 C C . TYR A 1 11 ? 16.931 -1.916 -8.030 1.00 0.00 11 TYR A C 6
ATOM 4409 O O . TYR A 1 11 ? 16.262 -2.933 -8.214 1.00 0.00 11 TYR A O 6
ATOM 4427 N N . THR A 1 12 ? 16.587 -0.972 -7.159 1.00 0.00 12 THR A N 6
ATOM 4428 C CA . THR A 1 12 ? 15.378 -1.081 -6.352 1.00 0.00 12 THR A CA 6
ATOM 4429 C C . THR A 1 12 ? 14.305 -0.112 -6.836 1.00 0.00 12 THR A C 6
ATOM 4430 O O . THR A 1 12 ? 14.584 1.057 -7.100 1.00 0.00 12 THR A O 6
ATOM 4441 N N . TYR A 1 13 ? 13.077 -0.606 -6.949 1.00 0.00 13 TYR A N 6
ATOM 4442 C CA . TYR A 1 13 ? 11.962 0.216 -7.403 1.00 0.00 13 TYR A CA 6
ATOM 4443 C C . TYR A 1 13 ? 10.656 -0.230 -6.751 1.00 0.00 13 TYR A C 6
ATOM 4444 O O . TYR A 1 13 ? 10.123 -1.293 -7.068 1.00 0.00 13 TYR A O 6
ATOM 4462 N N . ASP A 1 14 ? 10.146 0.592 -5.841 1.00 0.00 14 ASP A N 6
ATOM 4463 C CA . ASP A 1 14 ? 8.902 0.285 -5.145 1.00 0.00 14 ASP A CA 6
ATOM 4464 C C . ASP A 1 14 ? 7.710 0.394 -6.090 1.00 0.00 14 ASP A C 6
ATOM 4465 O O . ASP A 1 14 ? 7.754 1.127 -7.077 1.00 0.00 14 ASP A O 6
ATOM 4474 N N . GLU A 1 15 ? 6.647 -0.342 -5.780 1.00 0.00 15 GLU A N 6
ATOM 4475 C CA . GLU A 1 15 ? 5.443 -0.328 -6.604 1.00 0.00 15 GLU A CA 6
ATOM 4476 C C . GLU A 1 15 ? 4.948 1.098 -6.820 1.00 0.00 15 GLU A C 6
ATOM 4477 O O . GLU A 1 15 ? 4.548 1.468 -7.923 1.00 0.00 15 GLU A O 6
ATOM 4489 N N . GLY A 1 16 ? 4.977 1.896 -5.756 1.00 0.00 16 GLY A N 6
ATOM 4490 C CA . GLY A 1 16 ? 4.527 3.273 -5.850 1.00 0.00 16 GLY A CA 6
ATOM 4491 C C . GLY A 1 16 ? 5.639 4.220 -6.256 1.00 0.00 16 GLY A C 6
ATOM 4492 O O . GLY A 1 16 ? 5.495 5.438 -6.159 1.00 0.00 16 GLY A O 6
ATOM 4496 N N . LYS A 1 17 ? 6.754 3.659 -6.713 1.00 0.00 17 LYS A N 6
ATOM 4497 C CA . LYS A 1 17 ? 7.897 4.460 -7.136 1.00 0.00 17 LYS A CA 6
ATOM 4498 C C . LYS A 1 17 ? 7.766 4.863 -8.601 1.00 0.00 17 LYS A C 6
ATOM 4499 O O . LYS A 1 17 ? 7.936 6.030 -8.952 1.00 0.00 17 LYS A O 6
ATOM 4518 N N . GLY A 1 18 ? 7.462 3.888 -9.453 1.00 0.00 18 GLY A N 6
ATOM 4519 C CA . GLY A 1 18 ? 7.312 4.162 -10.871 1.00 0.00 18 GLY A CA 6
ATOM 4520 C C . GLY A 1 18 ? 8.601 3.951 -11.641 1.00 0.00 18 GLY A C 6
ATOM 4521 O O . GLY A 1 18 ? 8.889 2.841 -12.089 1.00 0.00 18 GLY A O 6
ATOM 4525 N N . ASP A 1 19 ? 9.376 5.018 -11.797 1.00 0.00 19 ASP A N 6
ATOM 4526 C CA . ASP A 1 19 ? 10.641 4.945 -12.520 1.00 0.00 19 ASP A CA 6
ATOM 4527 C C . ASP A 1 19 ? 10.418 4.501 -13.962 1.00 0.00 19 ASP A C 6
ATOM 4528 O O . ASP A 1 19 ? 10.713 3.368 -14.342 1.00 0.00 19 ASP A O 6
ATOM 4537 N N . PRO A 1 20 ? 9.883 5.414 -14.786 1.00 0.00 20 PRO A N 6
ATOM 4538 C CA . PRO A 1 20 ? 9.608 5.140 -16.200 1.00 0.00 20 PRO A CA 6
ATOM 4539 C C . PRO A 1 20 ? 10.884 5.001 -17.023 1.00 0.00 20 PRO A C 6
ATOM 4540 O O . PRO A 1 20 ? 10.858 4.500 -18.147 1.00 0.00 20 PRO A O 6
ATOM 4551 N N . ARG A 1 21 ? 12.000 5.448 -16.455 1.00 0.00 21 ARG A N 6
ATOM 4552 C CA . ARG A 1 21 ? 13.287 5.375 -17.137 1.00 0.00 21 ARG A CA 6
ATOM 4553 C C . ARG A 1 21 ? 13.696 3.923 -17.371 1.00 0.00 21 ARG A C 6
ATOM 4554 O O . ARG A 1 21 ? 14.478 3.627 -18.273 1.00 0.00 21 ARG A O 6
ATOM 4575 N N . GLU A 1 22 ? 13.161 3.024 -16.551 1.00 0.00 22 GLU A N 6
ATOM 4576 C CA . GLU A 1 22 ? 13.472 1.604 -16.668 1.00 0.00 22 GLU A CA 6
ATOM 4577 C C . GLU A 1 22 ? 12.415 0.882 -17.498 1.00 0.00 22 GLU A C 6
ATOM 4578 O O . GLU A 1 22 ? 12.203 -0.320 -17.344 1.00 0.00 22 GLU A O 6
ATOM 4590 N N . GLY A 1 23 ? 11.753 1.626 -18.380 1.00 0.00 23 GLY A N 6
ATOM 4591 C CA . GLY A 1 23 ? 10.725 1.041 -19.221 1.00 0.00 23 GLY A CA 6
ATOM 4592 C C . GLY A 1 23 ? 9.501 0.619 -18.433 1.00 0.00 23 GLY A C 6
ATOM 4593 O O . GLY A 1 23 ? 8.670 -0.144 -18.925 1.00 0.00 23 GLY A O 6
ATOM 4597 N N . PHE A 1 24 ? 9.391 1.115 -17.205 1.00 0.00 24 PHE A N 6
ATOM 4598 C CA . PHE A 1 24 ? 8.260 0.783 -16.346 1.00 0.00 24 PHE A CA 6
ATOM 4599 C C . PHE A 1 24 ? 7.726 2.028 -15.645 1.00 0.00 24 PHE A C 6
ATOM 4600 O O . PHE A 1 24 ? 8.083 2.332 -14.506 1.00 0.00 24 PHE A O 6
ATOM 4617 N N . PRO A 1 25 ? 6.849 2.767 -16.340 1.00 0.00 25 PRO A N 6
ATOM 4618 C CA . PRO A 1 25 ? 6.246 3.992 -15.805 1.00 0.00 25 PRO A CA 6
ATOM 4619 C C . PRO A 1 25 ? 5.260 3.707 -14.676 1.00 0.00 25 PRO A C 6
ATOM 4620 O O . PRO A 1 25 ? 5.092 2.562 -14.261 1.00 0.00 25 PRO A O 6
ATOM 4631 N N . ALA A 1 26 ? 4.612 4.758 -14.185 1.00 0.00 26 ALA A N 6
ATOM 4632 C CA . ALA A 1 26 ? 3.641 4.620 -13.106 1.00 0.00 26 ALA A CA 6
ATOM 4633 C C . ALA A 1 26 ? 2.605 3.550 -13.433 1.00 0.00 26 ALA A C 6
ATOM 4634 O O . ALA A 1 26 ? 2.039 3.533 -14.525 1.00 0.00 26 ALA A O 6
ATOM 4641 N N . GLY A 1 27 ? 2.363 2.656 -12.478 1.00 0.00 27 GLY A N 6
ATOM 4642 C CA . GLY A 1 27 ? 1.396 1.594 -12.685 1.00 0.00 27 GLY A CA 6
ATOM 4643 C C . GLY A 1 27 ? 2.044 0.225 -12.751 1.00 0.00 27 GLY A C 6
ATOM 4644 O O . GLY A 1 27 ? 1.357 -0.791 -12.863 1.00 0.00 27 GLY A O 6
ATOM 4648 N N . THR A 1 28 ? 3.371 0.196 -12.683 1.00 0.00 28 THR A N 6
ATOM 4649 C CA . THR A 1 28 ? 4.112 -1.058 -12.739 1.00 0.00 28 THR A CA 6
ATOM 4650 C C . THR A 1 28 ? 4.321 -1.636 -11.344 1.00 0.00 28 THR A C 6
ATOM 4651 O O . THR A 1 28 ? 4.521 -0.897 -10.380 1.00 0.00 28 THR A O 6
ATOM 4662 N N . ARG A 1 29 ? 4.273 -2.960 -11.245 1.00 0.00 29 ARG A N 6
ATOM 4663 C CA . ARG A 1 29 ? 4.457 -3.637 -9.967 1.00 0.00 29 ARG A CA 6
ATOM 4664 C C . ARG A 1 29 ? 5.588 -4.657 -10.049 1.00 0.00 29 ARG A C 6
ATOM 4665 O O . ARG A 1 29 ? 6.047 -5.003 -11.138 1.00 0.00 29 ARG A O 6
ATOM 4686 N N . TRP A 1 30 ? 6.034 -5.134 -8.892 1.00 0.00 30 TRP A N 6
ATOM 4687 C CA . TRP A 1 30 ? 7.112 -6.114 -8.834 1.00 0.00 30 TRP A CA 6
ATOM 4688 C C . TRP A 1 30 ? 6.688 -7.429 -9.478 1.00 0.00 30 TRP A C 6
ATOM 4689 O O . TRP A 1 30 ? 7.524 -8.281 -9.780 1.00 0.00 30 TRP A O 6
ATOM 4710 N N . ASP A 1 31 ? 5.386 -7.588 -9.686 1.00 0.00 31 ASP A N 6
ATOM 4711 C CA . ASP A 1 31 ? 4.851 -8.800 -10.297 1.00 0.00 31 ASP A CA 6
ATOM 4712 C C . ASP A 1 31 ? 4.941 -8.727 -11.818 1.00 0.00 31 ASP A C 6
ATOM 4713 O O . ASP A 1 31 ? 5.125 -9.744 -12.486 1.00 0.00 31 ASP A O 6
ATOM 4722 N N . GLN A 1 32 ? 4.809 -7.520 -12.356 1.00 0.00 32 GLN A N 6
ATOM 4723 C CA . GLN A 1 32 ? 4.873 -7.316 -13.799 1.00 0.00 32 GLN A CA 6
ATOM 4724 C C . GLN A 1 32 ? 6.264 -7.641 -14.333 1.00 0.00 32 GLN A C 6
ATOM 4725 O O . GLN A 1 32 ? 6.420 -8.026 -15.492 1.00 0.00 32 GLN A O 6
ATOM 4739 N N . ILE A 1 33 ? 7.272 -7.484 -13.481 1.00 0.00 33 ILE A N 6
ATOM 4740 C CA . ILE A 1 33 ? 8.649 -7.762 -13.868 1.00 0.00 33 ILE A CA 6
ATOM 4741 C C . ILE A 1 33 ? 8.777 -9.149 -14.487 1.00 0.00 33 ILE A C 6
ATOM 4742 O O . ILE A 1 33 ? 8.264 -10.139 -13.964 1.00 0.00 33 ILE A O 6
ATOM 4758 N N . PRO A 1 34 ? 9.480 -9.226 -15.627 1.00 0.00 34 PRO A N 6
ATOM 4759 C CA . PRO A 1 34 ? 9.694 -10.488 -16.341 1.00 0.00 34 PRO A CA 6
ATOM 4760 C C . PRO A 1 34 ? 10.628 -11.429 -15.587 1.00 0.00 34 PRO A C 6
ATOM 4761 O O . PRO A 1 34 ? 11.724 -11.040 -15.184 1.00 0.00 34 PRO A O 6
ATOM 4772 N N . ASP A 1 35 ? 10.187 -12.668 -15.401 1.00 0.00 35 ASP A N 6
ATOM 4773 C CA . ASP A 1 35 ? 10.984 -13.666 -14.697 1.00 0.00 35 ASP A CA 6
ATOM 4774 C C . ASP A 1 35 ? 12.274 -13.964 -15.455 1.00 0.00 35 ASP A C 6
ATOM 4775 O O . ASP A 1 35 ? 13.212 -14.538 -14.902 1.00 0.00 35 ASP A O 6
ATOM 4784 N N . ASP A 1 36 ? 12.313 -13.571 -16.723 1.00 0.00 36 ASP A N 6
ATOM 4785 C CA . ASP A 1 36 ? 13.488 -13.796 -17.557 1.00 0.00 36 ASP A CA 6
ATOM 4786 C C . ASP A 1 36 ? 14.393 -12.568 -17.565 1.00 0.00 36 ASP A C 6
ATOM 4787 O O . ASP A 1 36 ? 15.155 -12.352 -18.507 1.00 0.00 36 ASP A O 6
ATOM 4796 N N . TRP A 1 37 ? 14.303 -11.767 -16.509 1.00 0.00 37 TRP A N 6
ATOM 4797 C CA . TRP A 1 37 ? 15.113 -10.560 -16.395 1.00 0.00 37 TRP A CA 6
ATOM 4798 C C . TRP A 1 37 ? 16.539 -10.899 -15.976 1.00 0.00 37 TRP A C 6
ATOM 4799 O O . TRP A 1 37 ? 16.768 -11.419 -14.884 1.00 0.00 37 TRP A O 6
ATOM 4820 N N . CYS A 1 38 ? 17.494 -10.601 -16.851 1.00 0.00 38 CYS A N 6
ATOM 4821 C CA . CYS A 1 38 ? 18.899 -10.875 -16.572 1.00 0.00 38 CYS A CA 6
ATOM 4822 C C . CYS A 1 38 ? 19.617 -9.613 -16.104 1.00 0.00 38 CYS A C 6
ATOM 4823 O O . CYS A 1 38 ? 19.536 -8.567 -16.749 1.00 0.00 38 CYS A O 6
ATOM 4831 N N . CYS A 1 39 ? 20.316 -9.719 -14.980 1.00 0.00 39 CYS A N 6
ATOM 4832 C CA . CYS A 1 39 ? 21.047 -8.585 -14.425 1.00 0.00 39 CYS A CA 6
ATOM 4833 C C . CYS A 1 39 ? 22.511 -8.943 -14.193 1.00 0.00 39 CYS A C 6
ATOM 4834 O O . CYS A 1 39 ? 22.888 -10.113 -14.133 1.00 0.00 39 CYS A O 6
ATOM 4842 N N . PRO A 1 40 ? 23.359 -7.912 -14.060 1.00 0.00 40 PRO A N 6
ATOM 4843 C CA . PRO A 1 40 ? 24.796 -8.092 -13.834 1.00 0.00 40 PRO A CA 6
ATOM 4844 C C . PRO A 1 40 ? 25.099 -8.646 -12.446 1.00 0.00 40 PRO A C 6
ATOM 4845 O O . PRO A 1 40 ? 25.845 -9.615 -12.303 1.00 0.00 40 PRO A O 6
ATOM 4856 N N . ASP A 1 41 ? 24.515 -8.027 -11.426 1.00 0.00 41 ASP A N 6
ATOM 4857 C CA . ASP A 1 41 ? 24.721 -8.460 -10.049 1.00 0.00 41 ASP A CA 6
ATOM 4858 C C . ASP A 1 41 ? 23.851 -9.671 -9.724 1.00 0.00 41 ASP A C 6
ATOM 4859 O O . ASP A 1 41 ? 24.346 -10.692 -9.246 1.00 0.00 41 ASP A O 6
ATOM 4868 N N . CYS A 1 42 ? 22.555 -9.548 -9.985 1.00 0.00 42 CYS A N 6
ATOM 4869 C CA . CYS A 1 42 ? 21.615 -10.632 -9.718 1.00 0.00 42 CYS A CA 6
ATOM 4870 C C . CYS A 1 42 ? 22.040 -11.909 -10.435 1.00 0.00 42 CYS A C 6
ATOM 4871 O O . CYS A 1 42 ? 21.659 -13.010 -10.041 1.00 0.00 42 CYS A O 6
ATOM 4879 N N . SER A 1 43 ? 22.830 -11.752 -11.493 1.00 0.00 43 SER A N 6
ATOM 4880 C CA . SER A 1 43 ? 23.302 -12.892 -12.270 1.00 0.00 43 SER A CA 6
ATOM 4881 C C . SER A 1 43 ? 23.908 -13.956 -11.359 1.00 0.00 43 SER A C 6
ATOM 4882 O O . SER A 1 43 ? 23.828 -15.152 -11.643 1.00 0.00 43 SER A O 6
ATOM 4890 N N . VAL A 1 44 ? 24.514 -13.513 -10.263 1.00 0.00 44 VAL A N 6
ATOM 4891 C CA . VAL A 1 44 ? 25.133 -14.425 -9.309 1.00 0.00 44 VAL A CA 6
ATOM 4892 C C . VAL A 1 44 ? 24.437 -14.360 -7.955 1.00 0.00 44 VAL A C 6
ATOM 4893 O O . VAL A 1 44 ? 25.049 -14.616 -6.917 1.00 0.00 44 VAL A O 6
ATOM 4906 N N . ARG A 1 45 ? 23.153 -14.017 -7.972 1.00 0.00 45 ARG A N 6
ATOM 4907 C CA . ARG A 1 45 ? 22.372 -13.918 -6.744 1.00 0.00 45 ARG A CA 6
ATOM 4908 C C . ARG A 1 45 ? 20.915 -14.296 -6.995 1.00 0.00 45 ARG A C 6
ATOM 4909 O O . ARG A 1 45 ? 20.266 -13.748 -7.885 1.00 0.00 45 ARG A O 6
ATOM 4930 N N . GLU A 1 46 ? 20.409 -15.237 -6.203 1.00 0.00 46 GLU A N 6
ATOM 4931 C CA . GLU A 1 46 ? 19.029 -15.689 -6.341 1.00 0.00 46 GLU A CA 6
ATOM 4932 C C . GLU A 1 46 ? 18.053 -14.554 -6.042 1.00 0.00 46 GLU A C 6
ATOM 4933 O O . GLU A 1 46 ? 18.274 -13.752 -5.135 1.00 0.00 46 GLU A O 6
ATOM 4945 N N . LYS A 1 47 ? 16.972 -14.494 -6.812 1.00 0.00 47 LYS A N 6
ATOM 4946 C CA . LYS A 1 47 ? 15.960 -13.460 -6.632 1.00 0.00 47 LYS A CA 6
ATOM 4947 C C . LYS A 1 47 ? 15.396 -13.492 -5.215 1.00 0.00 47 LYS A C 6
ATOM 4948 O O . LYS A 1 47 ? 14.921 -12.478 -4.702 1.00 0.00 47 LYS A O 6
ATOM 4967 N N . VAL A 1 48 ? 15.454 -14.661 -4.586 1.00 0.00 48 VAL A N 6
ATOM 4968 C CA . VAL A 1 48 ? 14.952 -14.823 -3.226 1.00 0.00 48 VAL A CA 6
ATOM 4969 C C . VAL A 1 48 ? 15.706 -13.927 -2.251 1.00 0.00 48 VAL A C 6
ATOM 4970 O O . VAL A 1 48 ? 15.231 -13.653 -1.149 1.00 0.00 48 VAL A O 6
ATOM 4983 N N . ASP A 1 49 ? 16.885 -13.473 -2.664 1.00 0.00 49 ASP A N 6
ATOM 4984 C CA . ASP A 1 49 ? 17.706 -12.606 -1.827 1.00 0.00 49 ASP A CA 6
ATOM 4985 C C . ASP A 1 49 ? 16.991 -11.289 -1.544 1.00 0.00 49 ASP A C 6
ATOM 4986 O O . ASP A 1 49 ? 17.324 -10.581 -0.593 1.00 0.00 49 ASP A O 6
ATOM 4995 N N . PHE A 1 50 ? 16.007 -10.964 -2.377 1.00 0.00 50 PHE A N 6
ATOM 4996 C CA . PHE A 1 50 ? 15.246 -9.731 -2.218 1.00 0.00 50 PHE A CA 6
ATOM 4997 C C . PHE A 1 50 ? 14.302 -9.825 -1.023 1.00 0.00 50 PHE A C 6
ATOM 4998 O O . PHE A 1 50 ? 13.596 -10.818 -0.853 1.00 0.00 50 PHE A O 6
ATOM 5015 N N . GLU A 1 51 ? 14.296 -8.782 -0.197 1.00 0.00 51 GLU A N 6
ATOM 5016 C CA . GLU A 1 51 ? 13.439 -8.748 0.982 1.00 0.00 51 GLU A CA 6
ATOM 5017 C C . GLU A 1 51 ? 12.500 -7.546 0.938 1.00 0.00 51 GLU A C 6
ATOM 5018 O O . GLU A 1 51 ? 12.814 -6.522 0.333 1.00 0.00 51 GLU A O 6
ATOM 5030 N N . ARG A 1 52 ? 11.346 -7.681 1.584 1.00 0.00 52 ARG A N 6
ATOM 5031 C CA . ARG A 1 52 ? 10.360 -6.607 1.618 1.00 0.00 52 ARG A CA 6
ATOM 5032 C C . ARG A 1 52 ? 10.720 -5.571 2.679 1.00 0.00 52 ARG A C 6
ATOM 5033 O O . ARG A 1 52 ? 10.773 -5.881 3.869 1.00 0.00 52 ARG A O 6
ATOM 5054 N N . MET A 1 53 ? 10.966 -4.342 2.239 1.00 0.00 53 MET A N 6
ATOM 5055 C CA . MET A 1 53 ? 11.320 -3.261 3.151 1.00 0.00 53 MET A CA 6
ATOM 5056 C C . MET A 1 53 ? 10.158 -2.933 4.083 1.00 0.00 53 MET A C 6
ATOM 5057 O O . MET A 1 53 ? 8.994 -3.071 3.711 1.00 0.00 53 MET A O 6
ATOM 5071 N N . GLY A 1 54 ? 10.483 -2.500 5.298 1.00 0.00 54 GLY A N 6
ATOM 5072 C CA . GLY A 1 54 ? 9.454 -2.160 6.263 1.00 0.00 54 GLY A CA 6
ATOM 5073 C C . GLY A 1 54 ? 9.252 -0.664 6.393 1.00 0.00 54 GLY A C 6
ATOM 5074 O O . GLY A 1 54 ? 9.191 0.051 5.394 1.00 0.00 54 GLY A O 6
ATOM 5078 N N . GLY A 1 55 ? 9.147 -0.187 7.630 1.00 0.00 55 GLY A N 6
ATOM 5079 C CA . GLY A 1 55 ? 8.950 1.231 7.865 1.00 0.00 55 GLY A CA 6
ATOM 5080 C C . GLY A 1 55 ? 8.864 1.569 9.340 1.00 0.00 55 GLY A C 6
ATOM 5081 O O . GLY A 1 55 ? 7.861 2.112 9.804 1.00 0.00 55 GLY A O 6
ATOM 5085 N N . LYS A 1 56 ? 9.918 1.245 10.081 1.00 0.00 56 LYS A N 6
ATOM 5086 C CA . LYS A 1 56 ? 9.960 1.517 11.513 1.00 0.00 56 LYS A CA 6
ATOM 5087 C C . LYS A 1 56 ? 11.379 1.848 11.964 1.00 0.00 56 LYS A C 6
ATOM 5088 O O . LYS A 1 56 ? 12.350 1.308 11.435 1.00 0.00 56 LYS A O 6
ATOM 5107 N N . MET A 1 1 ? 1.593 -1.646 1.039 1.00 0.00 1 MET A N 7
ATOM 5108 C CA . MET A 1 1 ? 2.197 -1.613 -0.287 1.00 0.00 1 MET A CA 7
ATOM 5109 C C . MET A 1 1 ? 3.502 -2.403 -0.309 1.00 0.00 1 MET A C 7
ATOM 5110 O O . MET A 1 1 ? 4.154 -2.575 0.722 1.00 0.00 1 MET A O 7
ATOM 5124 N N . THR A 1 2 ? 3.880 -2.881 -1.491 1.00 0.00 2 THR A N 7
ATOM 5125 C CA . THR A 1 2 ? 5.106 -3.654 -1.646 1.00 0.00 2 THR A CA 7
ATOM 5126 C C . THR A 1 2 ? 6.282 -2.752 -2.004 1.00 0.00 2 THR A C 7
ATOM 5127 O O . THR A 1 2 ? 6.125 -1.769 -2.727 1.00 0.00 2 THR A O 7
ATOM 5138 N N . ALA A 1 3 ? 7.461 -3.094 -1.494 1.00 0.00 3 ALA A N 7
ATOM 5139 C CA . ALA A 1 3 ? 8.664 -2.316 -1.763 1.00 0.00 3 ALA A CA 7
ATOM 5140 C C . ALA A 1 3 ? 9.910 -3.194 -1.701 1.00 0.00 3 ALA A C 7
ATOM 5141 O O . ALA A 1 3 ? 10.242 -3.743 -0.651 1.00 0.00 3 ALA A O 7
ATOM 5148 N N . TYR A 1 4 ? 10.594 -3.321 -2.832 1.00 0.00 4 TYR A N 7
ATOM 5149 C CA . TYR A 1 4 ? 11.802 -4.134 -2.907 1.00 0.00 4 TYR A CA 7
ATOM 5150 C C . TYR A 1 4 ? 13.035 -3.261 -3.117 1.00 0.00 4 TYR A C 7
ATOM 5151 O O . TYR A 1 4 ? 13.073 -2.429 -4.024 1.00 0.00 4 TYR A O 7
ATOM 5169 N N . ARG A 1 5 ? 14.042 -3.458 -2.273 1.00 0.00 5 ARG A N 7
ATOM 5170 C CA . ARG A 1 5 ? 15.278 -2.689 -2.364 1.00 0.00 5 ARG A CA 7
ATOM 5171 C C . ARG A 1 5 ? 16.492 -3.578 -2.112 1.00 0.00 5 ARG A C 7
ATOM 5172 O O . ARG A 1 5 ? 16.797 -3.919 -0.968 1.00 0.00 5 ARG A O 7
ATOM 5193 N N . CYS A 1 6 ? 17.180 -3.949 -3.186 1.00 0.00 6 CYS A N 7
ATOM 5194 C CA . CYS A 1 6 ? 18.360 -4.800 -3.081 1.00 0.00 6 CYS A CA 7
ATOM 5195 C C . CYS A 1 6 ? 19.307 -4.563 -4.253 1.00 0.00 6 CYS A C 7
ATOM 5196 O O . CYS A 1 6 ? 19.245 -5.240 -5.280 1.00 0.00 6 CYS A O 7
ATOM 5204 N N . PRO A 1 7 ? 20.204 -3.577 -4.100 1.00 0.00 7 PRO A N 7
ATOM 5205 C CA . PRO A 1 7 ? 21.180 -3.227 -5.136 1.00 0.00 7 PRO A CA 7
ATOM 5206 C C . PRO A 1 7 ? 22.246 -4.302 -5.315 1.00 0.00 7 PRO A C 7
ATOM 5207 O O . PRO A 1 7 ? 23.050 -4.244 -6.245 1.00 0.00 7 PRO A O 7
ATOM 5218 N N . VAL A 1 8 ? 22.247 -5.284 -4.419 1.00 0.00 8 VAL A N 7
ATOM 5219 C CA . VAL A 1 8 ? 23.213 -6.374 -4.479 1.00 0.00 8 VAL A CA 7
ATOM 5220 C C . VAL A 1 8 ? 22.944 -7.282 -5.673 1.00 0.00 8 VAL A C 7
ATOM 5221 O O . VAL A 1 8 ? 23.823 -8.025 -6.111 1.00 0.00 8 VAL A O 7
ATOM 5234 N N . CYS A 1 9 ? 21.724 -7.217 -6.196 1.00 0.00 9 CYS A N 7
ATOM 5235 C CA . CYS A 1 9 ? 21.338 -8.034 -7.340 1.00 0.00 9 CYS A CA 7
ATOM 5236 C C . CYS A 1 9 ? 20.975 -7.159 -8.535 1.00 0.00 9 CYS A C 7
ATOM 5237 O O . CYS A 1 9 ? 21.502 -7.340 -9.633 1.00 0.00 9 CYS A O 7
ATOM 5245 N N . ASP A 1 10 ? 20.071 -6.211 -8.315 1.00 0.00 10 ASP A N 7
ATOM 5246 C CA . ASP A 1 10 ? 19.636 -5.307 -9.374 1.00 0.00 10 ASP A CA 7
ATOM 5247 C C . ASP A 1 10 ? 19.099 -4.004 -8.790 1.00 0.00 10 ASP A C 7
ATOM 5248 O O . ASP A 1 10 ? 18.758 -3.935 -7.609 1.00 0.00 10 ASP A O 7
ATOM 5257 N N . TYR A 1 11 ? 19.028 -2.973 -9.625 1.00 0.00 11 TYR A N 7
ATOM 5258 C CA . TYR A 1 11 ? 18.536 -1.671 -9.191 1.00 0.00 11 TYR A CA 7
ATOM 5259 C C . TYR A 1 11 ? 17.250 -1.817 -8.383 1.00 0.00 11 TYR A C 7
ATOM 5260 O O . TYR A 1 11 ? 16.536 -2.814 -8.502 1.00 0.00 11 TYR A O 7
ATOM 5278 N N . THR A 1 12 ? 16.958 -0.813 -7.562 1.00 0.00 12 THR A N 7
ATOM 5279 C CA . THR A 1 12 ? 15.759 -0.827 -6.733 1.00 0.00 12 THR A CA 7
ATOM 5280 C C . THR A 1 12 ? 14.719 0.159 -7.254 1.00 0.00 12 THR A C 7
ATOM 5281 O O . THR A 1 12 ? 15.038 1.308 -7.559 1.00 0.00 12 THR A O 7
ATOM 5292 N N . TYR A 1 13 ? 13.476 -0.297 -7.352 1.00 0.00 13 TYR A N 7
ATOM 5293 C CA . TYR A 1 13 ? 12.389 0.546 -7.838 1.00 0.00 13 TYR A CA 7
ATOM 5294 C C . TYR A 1 13 ? 11.068 0.168 -7.174 1.00 0.00 13 TYR A C 7
ATOM 5295 O O . TYR A 1 13 ? 10.441 -0.827 -7.536 1.00 0.00 13 TYR A O 7
ATOM 5313 N N . ASP A 1 14 ? 10.652 0.971 -6.200 1.00 0.00 14 ASP A N 7
ATOM 5314 C CA . ASP A 1 14 ? 9.406 0.724 -5.486 1.00 0.00 14 ASP A CA 7
ATOM 5315 C C . ASP A 1 14 ? 8.202 0.984 -6.386 1.00 0.00 14 ASP A C 7
ATOM 5316 O O . ASP A 1 14 ? 8.239 1.861 -7.248 1.00 0.00 14 ASP A O 7
ATOM 5325 N N . GLU A 1 15 ? 7.138 0.215 -6.180 1.00 0.00 15 GLU A N 7
ATOM 5326 C CA . GLU A 1 15 ? 5.924 0.361 -6.975 1.00 0.00 15 GLU A CA 7
ATOM 5327 C C . GLU A 1 15 ? 5.452 1.812 -6.984 1.00 0.00 15 GLU A C 7
ATOM 5328 O O . GLU A 1 15 ? 5.288 2.417 -8.043 1.00 0.00 15 GLU A O 7
ATOM 5340 N N . GLY A 1 16 ? 5.234 2.365 -5.795 1.00 0.00 16 GLY A N 7
ATOM 5341 C CA . GLY A 1 16 ? 4.782 3.740 -5.687 1.00 0.00 16 GLY A CA 7
ATOM 5342 C C . GLY A 1 16 ? 5.736 4.717 -6.344 1.00 0.00 16 GLY A C 7
ATOM 5343 O O . GLY A 1 16 ? 5.356 5.840 -6.676 1.00 0.00 16 GLY A O 7
ATOM 5347 N N . LYS A 1 17 ? 6.980 4.291 -6.532 1.00 0.00 17 LYS A N 7
ATOM 5348 C CA . LYS A 1 17 ? 7.993 5.136 -7.153 1.00 0.00 17 LYS A CA 7
ATOM 5349 C C . LYS A 1 17 ? 7.765 5.242 -8.658 1.00 0.00 17 LYS A C 7
ATOM 5350 O O . LYS A 1 17 ? 7.797 6.333 -9.225 1.00 0.00 17 LYS A O 7
ATOM 5369 N N . GLY A 1 18 ? 7.533 4.100 -9.299 1.00 0.00 18 GLY A N 7
ATOM 5370 C CA . GLY A 1 18 ? 7.302 4.087 -10.731 1.00 0.00 18 GLY A CA 7
ATOM 5371 C C . GLY A 1 18 ? 8.572 3.841 -11.521 1.00 0.00 18 GLY A C 7
ATOM 5372 O O . GLY A 1 18 ? 8.877 2.703 -11.880 1.00 0.00 18 GLY A O 7
ATOM 5376 N N . ASP A 1 19 ? 9.313 4.909 -11.795 1.00 0.00 19 ASP A N 7
ATOM 5377 C CA . ASP A 1 19 ? 10.557 4.803 -12.549 1.00 0.00 19 ASP A CA 7
ATOM 5378 C C . ASP A 1 19 ? 10.294 4.297 -13.964 1.00 0.00 19 ASP A C 7
ATOM 5379 O O . ASP A 1 19 ? 10.583 3.149 -14.302 1.00 0.00 19 ASP A O 7
ATOM 5388 N N . PRO A 1 20 ? 9.732 5.172 -14.811 1.00 0.00 20 PRO A N 7
ATOM 5389 C CA . PRO A 1 20 ? 9.417 4.836 -16.203 1.00 0.00 20 PRO A CA 7
ATOM 5390 C C . PRO A 1 20 ? 10.669 4.665 -17.055 1.00 0.00 20 PRO A C 7
ATOM 5391 O O . PRO A 1 20 ? 10.612 4.116 -18.156 1.00 0.00 20 PRO A O 7
ATOM 5402 N N . ARG A 1 21 ? 11.799 5.139 -16.540 1.00 0.00 21 ARG A N 7
ATOM 5403 C CA . ARG A 1 21 ? 13.066 5.039 -17.256 1.00 0.00 21 ARG A CA 7
ATOM 5404 C C . ARG A 1 21 ? 13.420 3.581 -17.534 1.00 0.00 21 ARG A C 7
ATOM 5405 O O . ARG A 1 21 ? 14.111 3.275 -18.504 1.00 0.00 21 ARG A O 7
ATOM 5426 N N . GLU A 1 22 ? 12.940 2.687 -16.675 1.00 0.00 22 GLU A N 7
ATOM 5427 C CA . GLU A 1 22 ? 13.208 1.261 -16.828 1.00 0.00 22 GLU A CA 7
ATOM 5428 C C . GLU A 1 22 ? 12.062 0.568 -17.559 1.00 0.00 22 GLU A C 7
ATOM 5429 O O . GLU A 1 22 ? 11.838 -0.630 -17.391 1.00 0.00 22 GLU A O 7
ATOM 5441 N N . GLY A 1 23 ? 11.338 1.332 -18.372 1.00 0.00 23 GLY A N 7
ATOM 5442 C CA . GLY A 1 23 ? 10.224 0.775 -19.117 1.00 0.00 23 GLY A CA 7
ATOM 5443 C C . GLY A 1 23 ? 9.067 0.380 -18.220 1.00 0.00 23 GLY A C 7
ATOM 5444 O O . GLY A 1 23 ? 8.205 -0.404 -18.616 1.00 0.00 23 GLY A O 7
ATOM 5448 N N . PHE A 1 24 ? 9.049 0.922 -17.007 1.00 0.00 24 PHE A N 7
ATOM 5449 C CA . PHE A 1 24 ? 7.991 0.620 -16.050 1.00 0.00 24 PHE A CA 7
ATOM 5450 C C . PHE A 1 24 ? 7.482 1.893 -15.381 1.00 0.00 24 PHE A C 7
ATOM 5451 O O . PHE A 1 24 ? 7.913 2.267 -14.290 1.00 0.00 24 PHE A O 7
ATOM 5468 N N . PRO A 1 25 ? 6.542 2.577 -16.051 1.00 0.00 25 PRO A N 7
ATOM 5469 C CA . PRO A 1 25 ? 5.953 3.819 -15.541 1.00 0.00 25 PRO A CA 7
ATOM 5470 C C . PRO A 1 25 ? 5.057 3.582 -14.330 1.00 0.00 25 PRO A C 7
ATOM 5471 O O . PRO A 1 25 ? 4.889 2.448 -13.884 1.00 0.00 25 PRO A O 7
ATOM 5482 N N . ALA A 1 26 ? 4.484 4.659 -13.804 1.00 0.00 26 ALA A N 7
ATOM 5483 C CA . ALA A 1 26 ? 3.603 4.567 -12.646 1.00 0.00 26 ALA A CA 7
ATOM 5484 C C . ALA A 1 26 ? 2.511 3.527 -12.868 1.00 0.00 26 ALA A C 7
ATOM 5485 O O . ALA A 1 26 ? 1.815 3.550 -13.882 1.00 0.00 26 ALA A O 7
ATOM 5492 N N . GLY A 1 27 ? 2.368 2.613 -11.913 1.00 0.00 27 GLY A N 7
ATOM 5493 C CA . GLY A 1 27 ? 1.359 1.575 -12.025 1.00 0.00 27 GLY A CA 7
ATOM 5494 C C . GLY A 1 27 ? 1.962 0.195 -12.187 1.00 0.00 27 GLY A C 7
ATOM 5495 O O . GLY A 1 27 ? 1.460 -0.781 -11.629 1.00 0.00 27 GLY A O 7
ATOM 5499 N N . THR A 1 28 ? 3.044 0.110 -12.956 1.00 0.00 28 THR A N 7
ATOM 5500 C CA . THR A 1 28 ? 3.715 -1.162 -13.193 1.00 0.00 28 THR A CA 7
ATOM 5501 C C . THR A 1 28 ? 4.073 -1.848 -11.879 1.00 0.00 28 THR A C 7
ATOM 5502 O O . THR A 1 28 ? 4.966 -1.402 -11.159 1.00 0.00 28 THR A O 7
ATOM 5513 N N . ARG A 1 29 ? 3.372 -2.935 -11.574 1.00 0.00 29 ARG A N 7
ATOM 5514 C CA . ARG A 1 29 ? 3.616 -3.682 -10.347 1.00 0.00 29 ARG A CA 7
ATOM 5515 C C . ARG A 1 29 ? 4.876 -4.534 -10.470 1.00 0.00 29 ARG A C 7
ATOM 5516 O O . ARG A 1 29 ? 5.206 -5.018 -11.553 1.00 0.00 29 ARG A O 7
ATOM 5537 N N . TRP A 1 30 ? 5.575 -4.712 -9.355 1.00 0.00 30 TRP A N 7
ATOM 5538 C CA . TRP A 1 30 ? 6.799 -5.505 -9.339 1.00 0.00 30 TRP A CA 7
ATOM 5539 C C . TRP A 1 30 ? 6.565 -6.881 -9.954 1.00 0.00 30 TRP A C 7
ATOM 5540 O O . TRP A 1 30 ? 7.409 -7.395 -10.688 1.00 0.00 30 TRP A O 7
ATOM 5561 N N . ASP A 1 31 ? 5.415 -7.472 -9.650 1.00 0.00 31 ASP A N 7
ATOM 5562 C CA . ASP A 1 31 ? 5.069 -8.788 -10.174 1.00 0.00 31 ASP A CA 7
ATOM 5563 C C . ASP A 1 31 ? 5.097 -8.790 -11.699 1.00 0.00 31 ASP A C 7
ATOM 5564 O O . ASP A 1 31 ? 5.374 -9.814 -12.322 1.00 0.00 31 ASP A O 7
ATOM 5573 N N . GLN A 1 32 ? 4.807 -7.636 -12.293 1.00 0.00 32 GLN A N 7
ATOM 5574 C CA . GLN A 1 32 ? 4.797 -7.506 -13.745 1.00 0.00 32 GLN A CA 7
ATOM 5575 C C . GLN A 1 32 ? 6.188 -7.750 -14.323 1.00 0.00 32 GLN A C 7
ATOM 5576 O O . GLN A 1 32 ? 6.328 -8.262 -15.434 1.00 0.00 32 GLN A O 7
ATOM 5590 N N . ILE A 1 33 ? 7.212 -7.379 -13.562 1.00 0.00 33 ILE A N 7
ATOM 5591 C CA . ILE A 1 33 ? 8.591 -7.558 -13.999 1.00 0.00 33 ILE A CA 7
ATOM 5592 C C . ILE A 1 33 ? 8.844 -8.993 -14.447 1.00 0.00 33 ILE A C 7
ATOM 5593 O O . ILE A 1 33 ? 8.474 -9.954 -13.773 1.00 0.00 33 ILE A O 7
ATOM 5609 N N . PRO A 1 34 ? 9.492 -9.144 -15.612 1.00 0.00 34 PRO A N 7
ATOM 5610 C CA . PRO A 1 34 ? 9.812 -10.459 -16.175 1.00 0.00 34 PRO A CA 7
ATOM 5611 C C . PRO A 1 34 ? 10.883 -11.188 -15.373 1.00 0.00 34 PRO A C 7
ATOM 5612 O O . PRO A 1 34 ? 11.993 -10.684 -15.198 1.00 0.00 34 PRO A O 7
ATOM 5623 N N . ASP A 1 35 ? 10.545 -12.378 -14.887 1.00 0.00 35 ASP A N 7
ATOM 5624 C CA . ASP A 1 35 ? 11.479 -13.178 -14.104 1.00 0.00 35 ASP A CA 7
ATOM 5625 C C . ASP A 1 35 ? 12.634 -13.670 -14.972 1.00 0.00 35 ASP A C 7
ATOM 5626 O O . ASP A 1 35 ? 13.653 -14.134 -14.461 1.00 0.00 35 ASP A O 7
ATOM 5635 N N . ASP A 1 36 ? 12.465 -13.567 -16.286 1.00 0.00 36 ASP A N 7
ATOM 5636 C CA . ASP A 1 36 ? 13.492 -14.001 -17.225 1.00 0.00 36 ASP A CA 7
ATOM 5637 C C . ASP A 1 36 ? 14.604 -12.962 -17.333 1.00 0.00 36 ASP A C 7
ATOM 5638 O O . ASP A 1 36 ? 15.702 -13.261 -17.802 1.00 0.00 36 ASP A O 7
ATOM 5647 N N . TRP A 1 37 ? 14.312 -11.743 -16.896 1.00 0.00 37 TRP A N 7
ATOM 5648 C CA . TRP A 1 37 ? 15.287 -10.659 -16.945 1.00 0.00 37 TRP A CA 7
ATOM 5649 C C . TRP A 1 37 ? 16.604 -11.083 -16.304 1.00 0.00 37 TRP A C 7
ATOM 5650 O O . TRP A 1 37 ? 16.620 -11.637 -15.204 1.00 0.00 37 TRP A O 7
ATOM 5671 N N . CYS A 1 38 ? 17.706 -10.820 -16.999 1.00 0.00 38 CYS A N 7
ATOM 5672 C CA . CYS A 1 38 ? 19.028 -11.176 -16.497 1.00 0.00 38 CYS A CA 7
ATOM 5673 C C . CYS A 1 38 ? 19.784 -9.936 -16.030 1.00 0.00 38 CYS A C 7
ATOM 5674 O O . CYS A 1 38 ? 19.715 -8.881 -16.660 1.00 0.00 38 CYS A O 7
ATOM 5682 N N . CYS A 1 39 ? 20.503 -10.071 -14.921 1.00 0.00 39 CYS A N 7
ATOM 5683 C CA . CYS A 1 39 ? 21.270 -8.961 -14.367 1.00 0.00 39 CYS A CA 7
ATOM 5684 C C . CYS A 1 39 ? 22.711 -9.378 -14.095 1.00 0.00 39 CYS A C 7
ATOM 5685 O O . CYS A 1 39 ? 23.037 -10.563 -14.019 1.00 0.00 39 CYS A O 7
ATOM 5693 N N . PRO A 1 40 ? 23.597 -8.382 -13.945 1.00 0.00 40 PRO A N 7
ATOM 5694 C CA . PRO A 1 40 ? 25.019 -8.621 -13.681 1.00 0.00 40 PRO A CA 7
ATOM 5695 C C . PRO A 1 40 ? 25.263 -9.179 -12.282 1.00 0.00 40 PRO A C 7
ATOM 5696 O O . PRO A 1 40 ? 25.965 -10.176 -12.115 1.00 0.00 40 PRO A O 7
ATOM 5707 N N . ASP A 1 41 ? 24.678 -8.530 -11.282 1.00 0.00 41 ASP A N 7
ATOM 5708 C CA . ASP A 1 41 ? 24.830 -8.963 -9.897 1.00 0.00 41 ASP A CA 7
ATOM 5709 C C . ASP A 1 41 ? 23.855 -10.090 -9.570 1.00 0.00 41 ASP A C 7
ATOM 5710 O O . ASP A 1 41 ? 24.253 -11.141 -9.065 1.00 0.00 41 ASP A O 7
ATOM 5719 N N . CYS A 1 42 ? 22.578 -9.863 -9.859 1.00 0.00 42 CYS A N 7
ATOM 5720 C CA . CYS A 1 42 ? 21.546 -10.859 -9.593 1.00 0.00 42 CYS A CA 7
ATOM 5721 C C . CYS A 1 42 ? 21.886 -12.187 -10.263 1.00 0.00 42 CYS A C 7
ATOM 5722 O O . CYS A 1 42 ? 21.404 -13.242 -9.852 1.00 0.00 42 CYS A O 7
ATOM 5730 N N . SER A 1 43 ? 22.717 -12.125 -11.299 1.00 0.00 43 SER A N 7
ATOM 5731 C CA . SER A 1 43 ? 23.117 -13.322 -12.030 1.00 0.00 43 SER A CA 7
ATOM 5732 C C . SER A 1 43 ? 23.608 -14.404 -11.073 1.00 0.00 43 SER A C 7
ATOM 5733 O O . SER A 1 43 ? 23.446 -15.597 -11.332 1.00 0.00 43 SER A O 7
ATOM 5741 N N . VAL A 1 44 ? 24.208 -13.979 -9.966 1.00 0.00 44 VAL A N 7
ATOM 5742 C CA . VAL A 1 44 ? 24.722 -14.911 -8.969 1.00 0.00 44 VAL A CA 7
ATOM 5743 C C . VAL A 1 44 ? 24.011 -14.732 -7.633 1.00 0.00 44 VAL A C 7
ATOM 5744 O O . VAL A 1 44 ? 24.532 -15.116 -6.585 1.00 0.00 44 VAL A O 7
ATOM 5757 N N . ARG A 1 45 ? 22.819 -14.148 -7.676 1.00 0.00 45 ARG A N 7
ATOM 5758 C CA . ARG A 1 45 ? 22.036 -13.918 -6.468 1.00 0.00 45 ARG A CA 7
ATOM 5759 C C . ARG A 1 45 ? 20.550 -14.139 -6.733 1.00 0.00 45 ARG A C 7
ATOM 5760 O O . ARG A 1 45 ? 19.955 -13.473 -7.579 1.00 0.00 45 ARG A O 7
ATOM 5781 N N . GLU A 1 46 ? 19.957 -15.080 -6.003 1.00 0.00 46 GLU A N 7
ATOM 5782 C CA . GLU A 1 46 ? 18.541 -15.389 -6.161 1.00 0.00 46 GLU A CA 7
ATOM 5783 C C . GLU A 1 46 ? 17.689 -14.134 -6.001 1.00 0.00 46 GLU A C 7
ATOM 5784 O O . GLU A 1 46 ? 17.972 -13.279 -5.161 1.00 0.00 46 GLU A O 7
ATOM 5796 N N . LYS A 1 47 ? 16.643 -14.029 -6.814 1.00 0.00 47 LYS A N 7
ATOM 5797 C CA . LYS A 1 47 ? 15.747 -12.879 -6.764 1.00 0.00 47 LYS A CA 7
ATOM 5798 C C . LYS A 1 47 ? 15.098 -12.754 -5.389 1.00 0.00 47 LYS A C 7
ATOM 5799 O O . LYS A 1 47 ? 14.744 -11.657 -4.956 1.00 0.00 47 LYS A O 7
ATOM 5818 N N . VAL A 1 48 ? 14.946 -13.884 -4.707 1.00 0.00 48 VAL A N 7
ATOM 5819 C CA . VAL A 1 48 ? 14.342 -13.901 -3.380 1.00 0.00 48 VAL A CA 7
ATOM 5820 C C . VAL A 1 48 ? 15.297 -13.337 -2.334 1.00 0.00 48 VAL A C 7
ATOM 5821 O O . VAL A 1 48 ? 14.908 -13.086 -1.194 1.00 0.00 48 VAL A O 7
ATOM 5834 N N . ASP A 1 49 ? 16.550 -13.139 -2.731 1.00 0.00 49 ASP A N 7
ATOM 5835 C CA . ASP A 1 49 ? 17.562 -12.602 -1.828 1.00 0.00 49 ASP A CA 7
ATOM 5836 C C . ASP A 1 49 ? 17.193 -11.194 -1.374 1.00 0.00 49 ASP A C 7
ATOM 5837 O O . ASP A 1 49 ? 17.690 -10.708 -0.358 1.00 0.00 49 ASP A O 7
ATOM 5846 N N . PHE A 1 50 ? 16.318 -10.542 -2.134 1.00 0.00 50 PHE A N 7
ATOM 5847 C CA . PHE A 1 50 ? 15.884 -9.188 -1.810 1.00 0.00 50 PHE A CA 7
ATOM 5848 C C . PHE A 1 50 ? 15.378 -9.108 -0.373 1.00 0.00 50 PHE A C 7
ATOM 5849 O O . PHE A 1 50 ? 15.215 -10.128 0.296 1.00 0.00 50 PHE A O 7
ATOM 5866 N N . GLU A 1 51 ? 15.131 -7.888 0.094 1.00 0.00 51 GLU A N 7
ATOM 5867 C CA . GLU A 1 51 ? 14.645 -7.675 1.452 1.00 0.00 51 GLU A CA 7
ATOM 5868 C C . GLU A 1 51 ? 13.557 -6.606 1.479 1.00 0.00 51 GLU A C 7
ATOM 5869 O O . GLU A 1 51 ? 13.833 -5.420 1.297 1.00 0.00 51 GLU A O 7
ATOM 5881 N N . ARG A 1 52 ? 12.320 -7.034 1.707 1.00 0.00 52 ARG A N 7
ATOM 5882 C CA . ARG A 1 52 ? 11.190 -6.115 1.756 1.00 0.00 52 ARG A CA 7
ATOM 5883 C C . ARG A 1 52 ? 11.377 -5.081 2.863 1.00 0.00 52 ARG A C 7
ATOM 5884 O O . ARG A 1 52 ? 11.745 -5.422 3.987 1.00 0.00 52 ARG A O 7
ATOM 5905 N N . MET A 1 53 ? 11.122 -3.819 2.536 1.00 0.00 53 MET A N 7
ATOM 5906 C CA . MET A 1 53 ? 11.262 -2.736 3.503 1.00 0.00 53 MET A CA 7
ATOM 5907 C C . MET A 1 53 ? 9.922 -2.415 4.157 1.00 0.00 53 MET A C 7
ATOM 5908 O O . MET A 1 53 ? 8.899 -2.314 3.481 1.00 0.00 53 MET A O 7
ATOM 5922 N N . GLY A 1 54 ? 9.935 -2.256 5.477 1.00 0.00 54 GLY A N 7
ATOM 5923 C CA . GLY A 1 54 ? 8.715 -1.948 6.200 1.00 0.00 54 GLY A CA 7
ATOM 5924 C C . GLY A 1 54 ? 7.960 -3.194 6.620 1.00 0.00 54 GLY A C 7
ATOM 5925 O O . GLY A 1 54 ? 7.686 -4.069 5.800 1.00 0.00 54 GLY A O 7
ATOM 5929 N N . GLY A 1 55 ? 7.625 -3.276 7.904 1.00 0.00 55 GLY A N 7
ATOM 5930 C CA . GLY A 1 55 ? 6.902 -4.428 8.410 1.00 0.00 55 GLY A CA 7
ATOM 5931 C C . GLY A 1 55 ? 5.987 -4.077 9.567 1.00 0.00 55 GLY A C 7
ATOM 5932 O O . GLY A 1 55 ? 6.414 -4.052 10.721 1.00 0.00 55 GLY A O 7
ATOM 5936 N N . LYS A 1 56 ? 4.725 -3.803 9.257 1.00 0.00 56 LYS A N 7
ATOM 5937 C CA . LYS A 1 56 ? 3.745 -3.450 10.279 1.00 0.00 56 LYS A CA 7
ATOM 5938 C C . LYS A 1 56 ? 2.954 -4.678 10.720 1.00 0.00 56 LYS A C 7
ATOM 5939 O O . LYS A 1 56 ? 1.766 -4.802 10.423 1.00 0.00 56 LYS A O 7
ATOM 5958 N N . MET A 1 1 ? 1.538 -0.585 1.378 1.00 0.00 1 MET A N 8
ATOM 5959 C CA . MET A 1 1 ? 2.049 -0.701 0.017 1.00 0.00 1 MET A CA 8
ATOM 5960 C C . MET A 1 1 ? 3.296 -1.578 -0.023 1.00 0.00 1 MET A C 8
ATOM 5961 O O . MET A 1 1 ? 3.964 -1.773 0.993 1.00 0.00 1 MET A O 8
ATOM 5975 N N . THR A 1 2 ? 3.605 -2.107 -1.203 1.00 0.00 2 THR A N 8
ATOM 5976 C CA . THR A 1 2 ? 4.770 -2.964 -1.375 1.00 0.00 2 THR A CA 8
ATOM 5977 C C . THR A 1 2 ? 5.994 -2.154 -1.788 1.00 0.00 2 THR A C 8
ATOM 5978 O O . THR A 1 2 ? 5.883 -1.186 -2.540 1.00 0.00 2 THR A O 8
ATOM 5989 N N . ALA A 1 3 ? 7.159 -2.556 -1.293 1.00 0.00 3 ALA A N 8
ATOM 5990 C CA . ALA A 1 3 ? 8.404 -1.868 -1.613 1.00 0.00 3 ALA A CA 8
ATOM 5991 C C . ALA A 1 3 ? 9.594 -2.816 -1.523 1.00 0.00 3 ALA A C 8
ATOM 5992 O O . ALA A 1 3 ? 9.917 -3.323 -0.448 1.00 0.00 3 ALA A O 8
ATOM 5999 N N . TYR A 1 4 ? 10.243 -3.053 -2.657 1.00 0.00 4 TYR A N 8
ATOM 6000 C CA . TYR A 1 4 ? 11.397 -3.944 -2.706 1.00 0.00 4 TYR A CA 8
ATOM 6001 C C . TYR A 1 4 ? 12.675 -3.164 -3.002 1.00 0.00 4 TYR A C 8
ATOM 6002 O O . TYR A 1 4 ? 12.810 -2.551 -4.061 1.00 0.00 4 TYR A O 8
ATOM 6020 N N . ARG A 1 5 ? 13.610 -3.195 -2.058 1.00 0.00 5 ARG A N 8
ATOM 6021 C CA . ARG A 1 5 ? 14.877 -2.491 -2.216 1.00 0.00 5 ARG A CA 8
ATOM 6022 C C . ARG A 1 5 ? 16.055 -3.438 -2.002 1.00 0.00 5 ARG A C 8
ATOM 6023 O O . ARG A 1 5 ? 16.363 -3.816 -0.871 1.00 0.00 5 ARG A O 8
ATOM 6044 N N . CYS A 1 6 ? 16.708 -3.818 -3.095 1.00 0.00 6 CYS A N 8
ATOM 6045 C CA . CYS A 1 6 ? 17.851 -4.721 -3.027 1.00 0.00 6 CYS A CA 8
ATOM 6046 C C . CYS A 1 6 ? 18.795 -4.493 -4.203 1.00 0.00 6 CYS A C 8
ATOM 6047 O O . CYS A 1 6 ? 18.690 -5.135 -5.249 1.00 0.00 6 CYS A O 8
ATOM 6055 N N . PRO A 1 7 ? 19.739 -3.556 -4.031 1.00 0.00 7 PRO A N 8
ATOM 6056 C CA . PRO A 1 7 ? 20.719 -3.221 -5.068 1.00 0.00 7 PRO A CA 8
ATOM 6057 C C . PRO A 1 7 ? 21.731 -4.339 -5.293 1.00 0.00 7 PRO A C 8
ATOM 6058 O O . PRO A 1 7 ? 22.528 -4.289 -6.230 1.00 0.00 7 PRO A O 8
ATOM 6069 N N . VAL A 1 8 ? 21.694 -5.347 -4.428 1.00 0.00 8 VAL A N 8
ATOM 6070 C CA . VAL A 1 8 ? 22.607 -6.479 -4.533 1.00 0.00 8 VAL A CA 8
ATOM 6071 C C . VAL A 1 8 ? 22.346 -7.279 -5.804 1.00 0.00 8 VAL A C 8
ATOM 6072 O O . VAL A 1 8 ? 23.209 -8.027 -6.267 1.00 0.00 8 VAL A O 8
ATOM 6085 N N . CYS A 1 9 ? 21.153 -7.116 -6.365 1.00 0.00 9 CYS A N 8
ATOM 6086 C CA . CYS A 1 9 ? 20.778 -7.824 -7.584 1.00 0.00 9 CYS A CA 8
ATOM 6087 C C . CYS A 1 9 ? 20.464 -6.842 -8.708 1.00 0.00 9 CYS A C 8
ATOM 6088 O O . CYS A 1 9 ? 21.041 -6.918 -9.793 1.00 0.00 9 CYS A O 8
ATOM 6096 N N . ASP A 1 10 ? 19.544 -5.921 -8.441 1.00 0.00 10 ASP A N 8
ATOM 6097 C CA . ASP A 1 10 ? 19.151 -4.924 -9.430 1.00 0.00 10 ASP A CA 8
ATOM 6098 C C . ASP A 1 10 ? 18.625 -3.663 -8.751 1.00 0.00 10 ASP A C 8
ATOM 6099 O O . ASP A 1 10 ? 18.248 -3.688 -7.579 1.00 0.00 10 ASP A O 8
ATOM 6108 N N . TYR A 1 11 ? 18.604 -2.562 -9.494 1.00 0.00 11 TYR A N 8
ATOM 6109 C CA . TYR A 1 11 ? 18.128 -1.290 -8.963 1.00 0.00 11 TYR A CA 8
ATOM 6110 C C . TYR A 1 11 ? 16.803 -1.468 -8.229 1.00 0.00 11 TYR A C 8
ATOM 6111 O O . TYR A 1 11 ? 16.069 -2.427 -8.470 1.00 0.00 11 TYR A O 8
ATOM 6129 N N . THR A 1 12 ? 16.501 -0.536 -7.330 1.00 0.00 12 THR A N 8
ATOM 6130 C CA . THR A 1 12 ? 15.265 -0.588 -6.560 1.00 0.00 12 THR A CA 8
ATOM 6131 C C . THR A 1 12 ? 14.281 0.477 -7.027 1.00 0.00 12 THR A C 8
ATOM 6132 O O . THR A 1 12 ? 14.655 1.630 -7.245 1.00 0.00 12 THR A O 8
ATOM 6143 N N . TYR A 1 13 ? 13.020 0.086 -7.179 1.00 0.00 13 TYR A N 8
ATOM 6144 C CA . TYR A 1 13 ? 11.981 1.008 -7.622 1.00 0.00 13 TYR A CA 8
ATOM 6145 C C . TYR A 1 13 ? 10.632 0.642 -7.012 1.00 0.00 13 TYR A C 8
ATOM 6146 O O . TYR A 1 13 ? 10.023 -0.363 -7.380 1.00 0.00 13 TYR A O 8
ATOM 6164 N N . ASP A 1 14 ? 10.170 1.465 -6.077 1.00 0.00 14 ASP A N 8
ATOM 6165 C CA . ASP A 1 14 ? 8.892 1.231 -5.416 1.00 0.00 14 ASP A CA 8
ATOM 6166 C C . ASP A 1 14 ? 7.731 1.473 -6.376 1.00 0.00 14 ASP A C 8
ATOM 6167 O O . ASP A 1 14 ? 7.821 2.308 -7.274 1.00 0.00 14 ASP A O 8
ATOM 6176 N N . GLU A 1 15 ? 6.643 0.734 -6.179 1.00 0.00 15 GLU A N 8
ATOM 6177 C CA . GLU A 1 15 ? 5.466 0.867 -7.029 1.00 0.00 15 GLU A CA 8
ATOM 6178 C C . GLU A 1 15 ? 5.031 2.326 -7.130 1.00 0.00 15 GLU A C 8
ATOM 6179 O O . GLU A 1 15 ? 4.917 2.877 -8.225 1.00 0.00 15 GLU A O 8
ATOM 6191 N N . GLY A 1 16 ? 4.787 2.947 -5.980 1.00 0.00 16 GLY A N 8
ATOM 6192 C CA . GLY A 1 16 ? 4.366 4.335 -5.960 1.00 0.00 16 GLY A CA 8
ATOM 6193 C C . GLY A 1 16 ? 5.378 5.257 -6.612 1.00 0.00 16 GLY A C 8
ATOM 6194 O O . GLY A 1 16 ? 5.049 6.380 -6.996 1.00 0.00 16 GLY A O 8
ATOM 6198 N N . LYS A 1 17 ? 6.613 4.784 -6.736 1.00 0.00 17 LYS A N 8
ATOM 6199 C CA . LYS A 1 17 ? 7.678 5.573 -7.346 1.00 0.00 17 LYS A CA 8
ATOM 6200 C C . LYS A 1 17 ? 7.598 5.510 -8.868 1.00 0.00 17 LYS A C 8
ATOM 6201 O O . LYS A 1 17 ? 7.672 6.534 -9.545 1.00 0.00 17 LYS A O 8
ATOM 6220 N N . GLY A 1 18 ? 7.445 4.301 -9.399 1.00 0.00 18 GLY A N 8
ATOM 6221 C CA . GLY A 1 18 ? 7.356 4.128 -10.837 1.00 0.00 18 GLY A CA 8
ATOM 6222 C C . GLY A 1 18 ? 8.713 3.924 -11.481 1.00 0.00 18 GLY A C 8
ATOM 6223 O O . GLY A 1 18 ? 9.136 2.790 -11.708 1.00 0.00 18 GLY A O 8
ATOM 6227 N N . ASP A 1 19 ? 9.397 5.023 -11.778 1.00 0.00 19 ASP A N 8
ATOM 6228 C CA . ASP A 1 19 ? 10.714 4.960 -12.400 1.00 0.00 19 ASP A CA 8
ATOM 6229 C C . ASP A 1 19 ? 10.630 4.327 -13.786 1.00 0.00 19 ASP A C 8
ATOM 6230 O O . ASP A 1 19 ? 11.037 3.185 -13.999 1.00 0.00 19 ASP A O 8
ATOM 6239 N N . PRO A 1 20 ? 10.089 5.085 -14.751 1.00 0.00 20 PRO A N 8
ATOM 6240 C CA . PRO A 1 20 ? 9.938 4.619 -16.133 1.00 0.00 20 PRO A CA 8
ATOM 6241 C C . PRO A 1 20 ? 11.277 4.489 -16.850 1.00 0.00 20 PRO A C 8
ATOM 6242 O O . PRO A 1 20 ? 11.392 3.777 -17.848 1.00 0.00 20 PRO A O 8
ATOM 6253 N N . ARG A 1 21 ? 12.288 5.182 -16.336 1.00 0.00 21 ARG A N 8
ATOM 6254 C CA . ARG A 1 21 ? 13.620 5.145 -16.928 1.00 0.00 21 ARG A CA 8
ATOM 6255 C C . ARG A 1 21 ? 14.174 3.723 -16.932 1.00 0.00 21 ARG A C 8
ATOM 6256 O O . ARG A 1 21 ? 15.034 3.384 -17.744 1.00 0.00 21 ARG A O 8
ATOM 6277 N N . GLU A 1 22 ? 13.675 2.896 -16.018 1.00 0.00 22 GLU A N 8
ATOM 6278 C CA . GLU A 1 22 ? 14.121 1.512 -15.915 1.00 0.00 22 GLU A CA 8
ATOM 6279 C C . GLU A 1 22 ? 13.187 0.581 -16.682 1.00 0.00 22 GLU A C 8
ATOM 6280 O O . GLU A 1 22 ? 13.077 -0.603 -16.368 1.00 0.00 22 GLU A O 8
ATOM 6292 N N . GLY A 1 23 ? 12.513 1.126 -17.691 1.00 0.00 23 GLY A N 8
ATOM 6293 C CA . GLY A 1 23 ? 11.596 0.332 -18.486 1.00 0.00 23 GLY A CA 8
ATOM 6294 C C . GLY A 1 23 ? 10.373 -0.100 -17.702 1.00 0.00 23 GLY A C 8
ATOM 6295 O O . GLY A 1 23 ? 9.662 -1.021 -18.104 1.00 0.00 23 GLY A O 8
ATOM 6299 N N . PHE A 1 24 ? 10.126 0.566 -16.579 1.00 0.00 24 PHE A N 8
ATOM 6300 C CA . PHE A 1 24 ? 8.982 0.244 -15.735 1.00 0.00 24 PHE A CA 8
ATOM 6301 C C . PHE A 1 24 ? 8.304 1.515 -15.230 1.00 0.00 24 PHE A C 8
ATOM 6302 O O . PHE A 1 24 ? 8.569 1.994 -14.127 1.00 0.00 24 PHE A O 8
ATOM 6319 N N . PRO A 1 25 ? 7.408 2.075 -16.056 1.00 0.00 25 PRO A N 8
ATOM 6320 C CA . PRO A 1 25 ? 6.674 3.297 -15.716 1.00 0.00 25 PRO A CA 8
ATOM 6321 C C . PRO A 1 25 ? 5.653 3.070 -14.606 1.00 0.00 25 PRO A C 8
ATOM 6322 O O . PRO A 1 25 ? 5.483 1.950 -14.127 1.00 0.00 25 PRO A O 8
ATOM 6333 N N . ALA A 1 26 ? 4.978 4.141 -14.202 1.00 0.00 26 ALA A N 8
ATOM 6334 C CA . ALA A 1 26 ? 3.973 4.058 -13.149 1.00 0.00 26 ALA A CA 8
ATOM 6335 C C . ALA A 1 26 ? 2.962 2.954 -13.442 1.00 0.00 26 ALA A C 8
ATOM 6336 O O . ALA A 1 26 ? 2.349 2.927 -14.508 1.00 0.00 26 ALA A O 8
ATOM 6343 N N . GLY A 1 27 ? 2.793 2.044 -12.488 1.00 0.00 27 GLY A N 8
ATOM 6344 C CA . GLY A 1 27 ? 1.856 0.950 -12.663 1.00 0.00 27 GLY A CA 8
ATOM 6345 C C . GLY A 1 27 ? 2.544 -0.400 -12.718 1.00 0.00 27 GLY A C 8
ATOM 6346 O O . GLY A 1 27 ? 1.991 -1.406 -12.273 1.00 0.00 27 GLY A O 8
ATOM 6350 N N . THR A 1 28 ? 3.755 -0.424 -13.266 1.00 0.00 28 THR A N 8
ATOM 6351 C CA . THR A 1 28 ? 4.518 -1.660 -13.380 1.00 0.00 28 THR A CA 8
ATOM 6352 C C . THR A 1 28 ? 4.615 -2.372 -12.036 1.00 0.00 28 THR A C 8
ATOM 6353 O O . THR A 1 28 ? 5.311 -1.914 -11.129 1.00 0.00 28 THR A O 8
ATOM 6364 N N . ARG A 1 29 ? 3.914 -3.495 -11.914 1.00 0.00 29 ARG A N 8
ATOM 6365 C CA . ARG A 1 29 ? 3.922 -4.270 -10.679 1.00 0.00 29 ARG A CA 8
ATOM 6366 C C . ARG A 1 29 ? 5.253 -4.993 -10.499 1.00 0.00 29 ARG A C 8
ATOM 6367 O O . ARG A 1 29 ? 5.785 -5.579 -11.443 1.00 0.00 29 ARG A O 8
ATOM 6388 N N . TRP A 1 30 ? 5.786 -4.947 -9.284 1.00 0.00 30 TRP A N 8
ATOM 6389 C CA . TRP A 1 30 ? 7.055 -5.598 -8.981 1.00 0.00 30 TRP A CA 8
ATOM 6390 C C . TRP A 1 30 ? 7.019 -7.071 -9.370 1.00 0.00 30 TRP A C 8
ATOM 6391 O O . TRP A 1 30 ? 8.032 -7.641 -9.776 1.00 0.00 30 TRP A O 8
ATOM 6412 N N . ASP A 1 31 ? 5.846 -7.683 -9.244 1.00 0.00 31 ASP A N 8
ATOM 6413 C CA . ASP A 1 31 ? 5.678 -9.091 -9.584 1.00 0.00 31 ASP A CA 8
ATOM 6414 C C . ASP A 1 31 ? 5.605 -9.280 -11.096 1.00 0.00 31 ASP A C 8
ATOM 6415 O O . ASP A 1 31 ? 5.930 -10.348 -11.614 1.00 0.00 31 ASP A O 8
ATOM 6424 N N . GLN A 1 32 ? 5.175 -8.236 -11.798 1.00 0.00 32 GLN A N 8
ATOM 6425 C CA . GLN A 1 32 ? 5.058 -8.288 -13.250 1.00 0.00 32 GLN A CA 8
ATOM 6426 C C . GLN A 1 32 ? 6.424 -8.490 -13.899 1.00 0.00 32 GLN A C 8
ATOM 6427 O O . GLN A 1 32 ? 6.520 -8.977 -15.026 1.00 0.00 32 GLN A O 8
ATOM 6441 N N . ILE A 1 33 ? 7.476 -8.112 -13.182 1.00 0.00 33 ILE A N 8
ATOM 6442 C CA . ILE A 1 33 ? 8.836 -8.253 -13.688 1.00 0.00 33 ILE A CA 8
ATOM 6443 C C . ILE A 1 33 ? 9.095 -9.673 -14.181 1.00 0.00 33 ILE A C 8
ATOM 6444 O O . ILE A 1 33 ? 8.777 -10.656 -13.512 1.00 0.00 33 ILE A O 8
ATOM 6460 N N . PRO A 1 34 ? 9.688 -9.784 -15.379 1.00 0.00 34 PRO A N 8
ATOM 6461 C CA . PRO A 1 34 ? 10.005 -11.080 -15.987 1.00 0.00 34 PRO A CA 8
ATOM 6462 C C . PRO A 1 34 ? 11.129 -11.804 -15.254 1.00 0.00 34 PRO A C 8
ATOM 6463 O O . PRO A 1 34 ? 12.230 -11.274 -15.105 1.00 0.00 34 PRO A O 8
ATOM 6474 N N . ASP A 1 35 ? 10.844 -13.019 -14.799 1.00 0.00 35 ASP A N 8
ATOM 6475 C CA . ASP A 1 35 ? 11.832 -13.818 -14.082 1.00 0.00 35 ASP A CA 8
ATOM 6476 C C . ASP A 1 35 ? 12.910 -14.330 -15.032 1.00 0.00 35 ASP A C 8
ATOM 6477 O O . ASP A 1 35 ? 13.980 -14.758 -14.600 1.00 0.00 35 ASP A O 8
ATOM 6486 N N . ASP A 1 36 ? 12.620 -14.282 -16.328 1.00 0.00 36 ASP A N 8
ATOM 6487 C CA . ASP A 1 36 ? 13.565 -14.741 -17.340 1.00 0.00 36 ASP A CA 8
ATOM 6488 C C . ASP A 1 36 ? 14.645 -13.693 -17.590 1.00 0.00 36 ASP A C 8
ATOM 6489 O O . ASP A 1 36 ? 15.736 -14.013 -18.061 1.00 0.00 36 ASP A O 8
ATOM 6498 N N . TRP A 1 37 ? 14.332 -12.442 -17.273 1.00 0.00 37 TRP A N 8
ATOM 6499 C CA . TRP A 1 37 ? 15.276 -11.346 -17.465 1.00 0.00 37 TRP A CA 8
ATOM 6500 C C . TRP A 1 37 ? 16.611 -11.655 -16.797 1.00 0.00 37 TRP A C 8
ATOM 6501 O O . TRP A 1 37 ? 16.662 -12.350 -15.781 1.00 0.00 37 TRP A O 8
ATOM 6522 N N . CYS A 1 38 ? 17.690 -11.136 -17.373 1.00 0.00 38 CYS A N 8
ATOM 6523 C CA . CYS A 1 38 ? 19.027 -11.357 -16.833 1.00 0.00 38 CYS A CA 8
ATOM 6524 C C . CYS A 1 38 ? 19.666 -10.040 -16.406 1.00 0.00 38 CYS A C 8
ATOM 6525 O O . CYS A 1 38 ? 19.811 -9.119 -17.212 1.00 0.00 38 CYS A O 8
ATOM 6533 N N . CYS A 1 39 ? 20.044 -9.956 -15.136 1.00 0.00 39 CYS A N 8
ATOM 6534 C CA . CYS A 1 39 ? 20.666 -8.750 -14.601 1.00 0.00 39 CYS A CA 8
ATOM 6535 C C . CYS A 1 39 ? 22.152 -8.974 -14.341 1.00 0.00 39 CYS A C 8
ATOM 6536 O O . CYS A 1 39 ? 22.627 -10.105 -14.245 1.00 0.00 39 CYS A O 8
ATOM 6544 N N . PRO A 1 40 ? 22.905 -7.870 -14.225 1.00 0.00 40 PRO A N 8
ATOM 6545 C CA . PRO A 1 40 ? 24.349 -7.920 -13.975 1.00 0.00 40 PRO A CA 8
ATOM 6546 C C . PRO A 1 40 ? 24.678 -8.410 -12.569 1.00 0.00 40 PRO A C 8
ATOM 6547 O O . PRO A 1 40 ? 25.507 -9.303 -12.391 1.00 0.00 40 PRO A O 8
ATOM 6558 N N . ASP A 1 41 ? 24.023 -7.823 -11.574 1.00 0.00 41 ASP A N 8
ATOM 6559 C CA . ASP A 1 41 ? 24.244 -8.201 -10.184 1.00 0.00 41 ASP A CA 8
ATOM 6560 C C . ASP A 1 41 ? 23.425 -9.435 -9.819 1.00 0.00 41 ASP A C 8
ATOM 6561 O O . ASP A 1 41 ? 23.952 -10.403 -9.269 1.00 0.00 41 ASP A O 8
ATOM 6570 N N . CYS A 1 42 ? 22.134 -9.394 -10.129 1.00 0.00 42 CYS A N 8
ATOM 6571 C CA . CYS A 1 42 ? 21.240 -10.509 -9.832 1.00 0.00 42 CYS A CA 8
ATOM 6572 C C . CYS A 1 42 ? 21.749 -11.798 -10.469 1.00 0.00 42 CYS A C 8
ATOM 6573 O O . CYS A 1 42 ? 21.417 -12.896 -10.023 1.00 0.00 42 CYS A O 8
ATOM 6581 N N . SER A 1 43 ? 22.556 -11.656 -11.516 1.00 0.00 43 SER A N 8
ATOM 6582 C CA . SER A 1 43 ? 23.106 -12.809 -12.219 1.00 0.00 43 SER A CA 8
ATOM 6583 C C . SER A 1 43 ? 23.754 -13.783 -11.240 1.00 0.00 43 SER A C 8
ATOM 6584 O O . SER A 1 43 ? 23.656 -15.000 -11.400 1.00 0.00 43 SER A O 8
ATOM 6592 N N . VAL A 1 44 ? 24.418 -13.239 -10.225 1.00 0.00 44 VAL A N 8
ATOM 6593 C CA . VAL A 1 44 ? 25.082 -14.058 -9.218 1.00 0.00 44 VAL A CA 8
ATOM 6594 C C . VAL A 1 44 ? 24.285 -14.086 -7.919 1.00 0.00 44 VAL A C 8
ATOM 6595 O O . VAL A 1 44 ? 24.853 -14.201 -6.833 1.00 0.00 44 VAL A O 8
ATOM 6608 N N . ARG A 1 45 ? 22.966 -13.980 -8.038 1.00 0.00 45 ARG A N 8
ATOM 6609 C CA . ARG A 1 45 ? 22.090 -13.992 -6.873 1.00 0.00 45 ARG A CA 8
ATOM 6610 C C . ARG A 1 45 ? 20.709 -14.530 -7.236 1.00 0.00 45 ARG A C 8
ATOM 6611 O O . ARG A 1 45 ? 20.369 -14.649 -8.413 1.00 0.00 45 ARG A O 8
ATOM 6632 N N . GLU A 1 46 ? 19.919 -14.854 -6.217 1.00 0.00 46 GLU A N 8
ATOM 6633 C CA . GLU A 1 46 ? 18.576 -15.380 -6.430 1.00 0.00 46 GLU A CA 8
ATOM 6634 C C . GLU A 1 46 ? 17.530 -14.278 -6.287 1.00 0.00 46 GLU A C 8
ATOM 6635 O O . GLU A 1 46 ? 17.679 -13.367 -5.472 1.00 0.00 46 GLU A O 8
ATOM 6647 N N . LYS A 1 47 ? 16.472 -14.367 -7.085 1.00 0.00 47 LYS A N 8
ATOM 6648 C CA . LYS A 1 47 ? 15.400 -13.379 -7.049 1.00 0.00 47 LYS A CA 8
ATOM 6649 C C . LYS A 1 47 ? 14.806 -13.273 -5.648 1.00 0.00 47 LYS A C 8
ATOM 6650 O O . LYS A 1 47 ? 14.238 -12.244 -5.280 1.00 0.00 47 LYS A O 8
ATOM 6669 N N . VAL A 1 48 ? 14.942 -14.342 -4.870 1.00 0.00 48 VAL A N 8
ATOM 6670 C CA . VAL A 1 48 ? 14.420 -14.367 -3.508 1.00 0.00 48 VAL A CA 8
ATOM 6671 C C . VAL A 1 48 ? 15.162 -13.377 -2.617 1.00 0.00 48 VAL A C 8
ATOM 6672 O O . VAL A 1 48 ? 14.714 -13.062 -1.514 1.00 0.00 48 VAL A O 8
ATOM 6685 N N . ASP A 1 49 ? 16.297 -12.888 -3.103 1.00 0.00 49 ASP A N 8
ATOM 6686 C CA . ASP A 1 49 ? 17.101 -11.931 -2.352 1.00 0.00 49 ASP A CA 8
ATOM 6687 C C . ASP A 1 49 ? 16.326 -10.639 -2.112 1.00 0.00 49 ASP A C 8
ATOM 6688 O O . ASP A 1 49 ? 16.590 -9.912 -1.154 1.00 0.00 49 ASP A O 8
ATOM 6697 N N . PHE A 1 50 ? 15.367 -10.359 -2.989 1.00 0.00 50 PHE A N 8
ATOM 6698 C CA . PHE A 1 50 ? 14.555 -9.154 -2.875 1.00 0.00 50 PHE A CA 8
ATOM 6699 C C . PHE A 1 50 ? 13.714 -9.184 -1.602 1.00 0.00 50 PHE A C 8
ATOM 6700 O O . PHE A 1 50 ? 12.848 -10.043 -1.438 1.00 0.00 50 PHE A O 8
ATOM 6717 N N . GLU A 1 51 ? 13.977 -8.240 -0.704 1.00 0.00 51 GLU A N 8
ATOM 6718 C CA . GLU A 1 51 ? 13.246 -8.159 0.556 1.00 0.00 51 GLU A CA 8
ATOM 6719 C C . GLU A 1 51 ? 12.391 -6.896 0.608 1.00 0.00 51 GLU A C 8
ATOM 6720 O O . GLU A 1 51 ? 12.610 -5.953 -0.153 1.00 0.00 51 GLU A O 8
ATOM 6732 N N . ARG A 1 52 ? 11.417 -6.885 1.512 1.00 0.00 52 ARG A N 8
ATOM 6733 C CA . ARG A 1 52 ? 10.528 -5.740 1.664 1.00 0.00 52 ARG A CA 8
ATOM 6734 C C . ARG A 1 52 ? 10.965 -4.863 2.833 1.00 0.00 52 ARG A C 8
ATOM 6735 O O . ARG A 1 52 ? 11.429 -5.363 3.857 1.00 0.00 52 ARG A O 8
ATOM 6756 N N . MET A 1 53 ? 10.815 -3.552 2.672 1.00 0.00 53 MET A N 8
ATOM 6757 C CA . MET A 1 53 ? 11.195 -2.606 3.715 1.00 0.00 53 MET A CA 8
ATOM 6758 C C . MET A 1 53 ? 10.105 -2.504 4.778 1.00 0.00 53 MET A C 8
ATOM 6759 O O . MET A 1 53 ? 8.916 -2.535 4.466 1.00 0.00 53 MET A O 8
ATOM 6773 N N . GLY A 1 54 ? 10.521 -2.381 6.035 1.00 0.00 54 GLY A N 8
ATOM 6774 C CA . GLY A 1 54 ? 9.568 -2.276 7.124 1.00 0.00 54 GLY A CA 8
ATOM 6775 C C . GLY A 1 54 ? 9.584 -3.493 8.027 1.00 0.00 54 GLY A C 8
ATOM 6776 O O . GLY A 1 54 ? 9.509 -4.626 7.555 1.00 0.00 54 GLY A O 8
ATOM 6780 N N . GLY A 1 55 ? 9.683 -3.259 9.333 1.00 0.00 55 GLY A N 8
ATOM 6781 C CA . GLY A 1 55 ? 9.709 -4.355 10.283 1.00 0.00 55 GLY A CA 8
ATOM 6782 C C . GLY A 1 55 ? 8.738 -4.151 11.430 1.00 0.00 55 GLY A C 8
ATOM 6783 O O . GLY A 1 55 ? 9.127 -4.186 12.597 1.00 0.00 55 GLY A O 8
ATOM 6787 N N . LYS A 1 56 ? 7.470 -3.935 11.097 1.00 0.00 56 LYS A N 8
ATOM 6788 C CA . LYS A 1 56 ? 6.439 -3.724 12.107 1.00 0.00 56 LYS A CA 8
ATOM 6789 C C . LYS A 1 56 ? 6.811 -2.568 13.030 1.00 0.00 56 LYS A C 8
ATOM 6790 O O . LYS A 1 56 ? 6.855 -2.725 14.251 1.00 0.00 56 LYS A O 8
ATOM 6809 N N . MET A 1 1 ? 1.928 -0.542 1.442 1.00 0.00 1 MET A N 9
ATOM 6810 C CA . MET A 1 1 ? 2.396 -0.841 0.094 1.00 0.00 1 MET A CA 9
ATOM 6811 C C . MET A 1 1 ? 3.638 -1.726 0.134 1.00 0.00 1 MET A C 9
ATOM 6812 O O . MET A 1 1 ? 4.323 -1.807 1.155 1.00 0.00 1 MET A O 9
ATOM 6826 N N . THR A 1 2 ? 3.924 -2.388 -0.983 1.00 0.00 2 THR A N 9
ATOM 6827 C CA . THR A 1 2 ? 5.083 -3.267 -1.075 1.00 0.00 2 THR A CA 9
ATOM 6828 C C . THR A 1 2 ? 6.302 -2.517 -1.597 1.00 0.00 2 THR A C 9
ATOM 6829 O O . THR A 1 2 ? 6.185 -1.644 -2.457 1.00 0.00 2 THR A O 9
ATOM 6840 N N . ALA A 1 3 ? 7.474 -2.863 -1.073 1.00 0.00 3 ALA A N 9
ATOM 6841 C CA . ALA A 1 3 ? 8.716 -2.224 -1.489 1.00 0.00 3 ALA A CA 9
ATOM 6842 C C . ALA A 1 3 ? 9.899 -3.174 -1.342 1.00 0.00 3 ALA A C 9
ATOM 6843 O O . ALA A 1 3 ? 10.243 -3.586 -0.233 1.00 0.00 3 ALA A O 9
ATOM 6850 N N . TYR A 1 4 ? 10.517 -3.520 -2.465 1.00 0.00 4 TYR A N 9
ATOM 6851 C CA . TYR A 1 4 ? 11.660 -4.426 -2.461 1.00 0.00 4 TYR A CA 9
ATOM 6852 C C . TYR A 1 4 ? 12.939 -3.690 -2.850 1.00 0.00 4 TYR A C 9
ATOM 6853 O O . TYR A 1 4 ? 13.024 -3.095 -3.924 1.00 0.00 4 TYR A O 9
ATOM 6871 N N . ARG A 1 5 ? 13.932 -3.736 -1.967 1.00 0.00 5 ARG A N 9
ATOM 6872 C CA . ARG A 1 5 ? 15.207 -3.075 -2.216 1.00 0.00 5 ARG A CA 9
ATOM 6873 C C . ARG A 1 5 ? 16.371 -4.029 -1.971 1.00 0.00 5 ARG A C 9
ATOM 6874 O O . ARG A 1 5 ? 16.633 -4.426 -0.835 1.00 0.00 5 ARG A O 9
ATOM 6895 N N . CYS A 1 6 ? 17.066 -4.394 -3.043 1.00 0.00 6 CYS A N 9
ATOM 6896 C CA . CYS A 1 6 ? 18.203 -5.303 -2.945 1.00 0.00 6 CYS A CA 9
ATOM 6897 C C . CYS A 1 6 ? 19.195 -5.056 -4.077 1.00 0.00 6 CYS A C 9
ATOM 6898 O O . CYS A 1 6 ? 19.134 -5.681 -5.136 1.00 0.00 6 CYS A O 9
ATOM 6906 N N . PRO A 1 7 ? 20.132 -4.124 -3.850 1.00 0.00 7 PRO A N 9
ATOM 6907 C CA . PRO A 1 7 ? 21.155 -3.772 -4.839 1.00 0.00 7 PRO A CA 9
ATOM 6908 C C . PRO A 1 7 ? 22.175 -4.888 -5.040 1.00 0.00 7 PRO A C 9
ATOM 6909 O O . PRO A 1 7 ? 22.914 -4.898 -6.024 1.00 0.00 7 PRO A O 9
ATOM 6920 N N . VAL A 1 8 ? 22.209 -5.829 -4.101 1.00 0.00 8 VAL A N 9
ATOM 6921 C CA . VAL A 1 8 ? 23.137 -6.950 -4.175 1.00 0.00 8 VAL A CA 9
ATOM 6922 C C . VAL A 1 8 ? 22.900 -7.777 -5.434 1.00 0.00 8 VAL A C 9
ATOM 6923 O O . VAL A 1 8 ? 23.772 -8.530 -5.868 1.00 0.00 8 VAL A O 9
ATOM 6936 N N . CYS A 1 9 ? 21.714 -7.632 -6.016 1.00 0.00 9 CYS A N 9
ATOM 6937 C CA . CYS A 1 9 ? 21.361 -8.366 -7.226 1.00 0.00 9 CYS A CA 9
ATOM 6938 C C . CYS A 1 9 ? 21.094 -7.410 -8.383 1.00 0.00 9 CYS A C 9
ATOM 6939 O O . CYS A 1 9 ? 21.728 -7.499 -9.435 1.00 0.00 9 CYS A O 9
ATOM 6947 N N . ASP A 1 10 ? 20.150 -6.496 -8.183 1.00 0.00 10 ASP A N 9
ATOM 6948 C CA . ASP A 1 10 ? 19.798 -5.523 -9.211 1.00 0.00 10 ASP A CA 9
ATOM 6949 C C . ASP A 1 10 ? 19.190 -4.270 -8.588 1.00 0.00 10 ASP A C 9
ATOM 6950 O O . ASP A 1 10 ? 18.741 -4.290 -7.441 1.00 0.00 10 ASP A O 9
ATOM 6959 N N . TYR A 1 11 ? 19.180 -3.182 -9.349 1.00 0.00 11 TYR A N 9
ATOM 6960 C CA . TYR A 1 11 ? 18.630 -1.919 -8.871 1.00 0.00 11 TYR A CA 9
ATOM 6961 C C . TYR 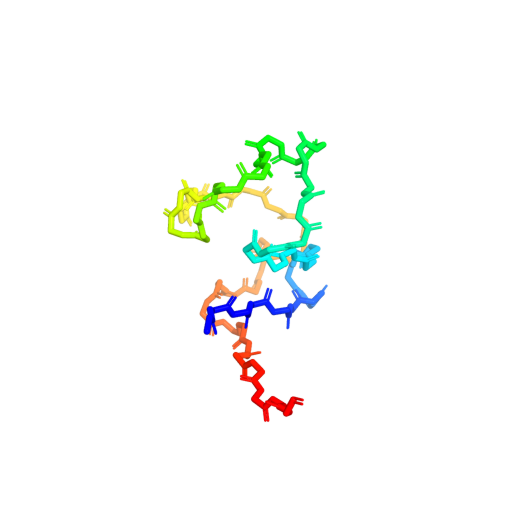A 1 11 ? 17.277 -2.134 -8.198 1.00 0.00 11 TYR A C 9
ATOM 6962 O O . TYR A 1 11 ? 16.590 -3.122 -8.459 1.00 0.00 11 TYR A O 9
ATOM 6980 N N . THR A 1 12 ? 16.900 -1.200 -7.331 1.00 0.00 12 THR A N 9
ATOM 6981 C CA . THR A 1 12 ? 15.631 -1.285 -6.620 1.00 0.00 12 THR A CA 9
ATOM 6982 C C . THR A 1 12 ? 14.633 -0.262 -7.150 1.00 0.00 12 THR A C 9
ATOM 6983 O O . THR A 1 12 ? 14.993 0.881 -7.434 1.00 0.00 12 THR A O 9
ATOM 6994 N N . TYR A 1 13 ? 13.379 -0.679 -7.2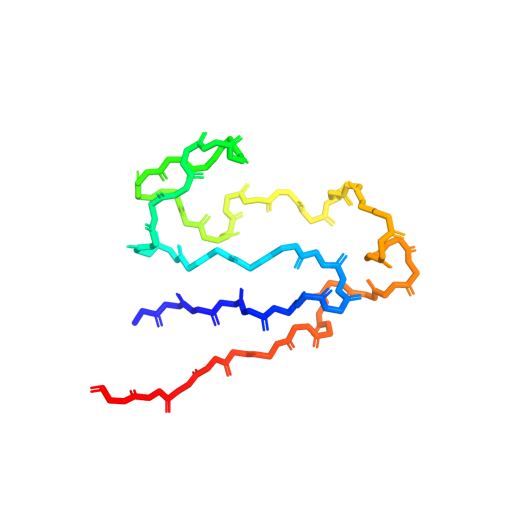82 1.00 0.00 13 TYR A N 9
ATOM 6995 C CA . TYR A 1 13 ? 12.329 0.202 -7.780 1.00 0.00 13 TYR A CA 9
ATOM 6996 C C . TYR A 1 13 ? 10.983 -0.146 -7.153 1.00 0.00 13 TYR A C 9
ATOM 6997 O O . TYR A 1 13 ? 10.367 -1.155 -7.497 1.00 0.00 13 TYR A O 9
ATOM 7015 N N . ASP A 1 14 ? 10.532 0.698 -6.231 1.00 0.00 14 ASP A N 9
ATOM 7016 C CA . ASP A 1 14 ? 9.258 0.482 -5.555 1.00 0.00 14 ASP A CA 9
ATOM 7017 C C . ASP A 1 14 ? 8.091 0.703 -6.512 1.00 0.00 14 ASP A C 9
ATOM 7018 O O . ASP A 1 14 ? 8.064 1.682 -7.256 1.00 0.00 14 ASP A O 9
ATOM 7027 N N . GLU A 1 15 ? 7.130 -0.215 -6.487 1.00 0.00 15 GLU A N 9
ATOM 7028 C CA . GLU A 1 15 ? 5.961 -0.121 -7.354 1.00 0.00 15 GLU A CA 9
ATOM 7029 C C . GLU A 1 15 ? 5.245 1.212 -7.159 1.00 0.00 15 GLU A C 9
ATOM 7030 O O . GLU A 1 15 ? 4.672 1.765 -8.097 1.00 0.00 15 GLU A O 9
ATOM 7042 N N . GLY A 1 16 ? 5.281 1.723 -5.932 1.00 0.00 16 GLY A N 9
ATOM 7043 C CA . GLY A 1 16 ? 4.631 2.986 -5.634 1.00 0.00 16 GLY A CA 9
ATOM 7044 C C . GLY A 1 16 ? 5.542 4.175 -5.866 1.00 0.00 16 GLY A C 9
ATOM 7045 O O . GLY A 1 16 ? 5.237 5.292 -5.447 1.00 0.00 16 GLY A O 9
ATOM 7049 N N . LYS A 1 17 ? 6.665 3.937 -6.535 1.00 0.00 17 LYS A N 9
ATOM 7050 C CA . LYS A 1 17 ? 7.624 4.996 -6.822 1.00 0.00 17 LYS A CA 9
ATOM 7051 C C . LYS A 1 17 ? 7.309 5.670 -8.154 1.00 0.00 17 LYS A C 9
ATOM 7052 O O . LYS A 1 17 ? 7.260 6.896 -8.245 1.00 0.00 17 LYS A O 9
ATOM 7071 N N . GLY A 1 18 ? 7.093 4.859 -9.186 1.00 0.00 18 GLY A N 9
ATOM 7072 C CA . GLY A 1 18 ? 6.783 5.395 -10.498 1.00 0.00 18 GLY A CA 9
ATOM 7073 C C . GLY A 1 18 ? 8.026 5.772 -11.279 1.00 0.00 18 GLY A C 9
ATOM 7074 O O . GLY A 1 18 ? 8.388 6.947 -11.355 1.00 0.00 18 GLY A O 9
ATOM 7078 N N . ASP A 1 19 ? 8.684 4.774 -11.859 1.00 0.00 19 ASP A N 9
ATOM 7079 C CA . ASP A 1 19 ? 9.895 5.007 -12.637 1.00 0.00 19 ASP A CA 9
ATOM 7080 C C . ASP A 1 19 ? 9.663 4.689 -14.111 1.00 0.00 19 ASP A C 9
ATOM 7081 O O . ASP A 1 19 ? 10.109 3.665 -14.629 1.00 0.00 19 ASP A O 9
ATOM 7090 N N . PRO A 1 20 ? 8.948 5.587 -14.805 1.00 0.00 20 PRO A N 9
ATOM 7091 C CA . PRO A 1 20 ? 8.640 5.424 -16.229 1.00 0.00 20 PRO A CA 9
ATOM 7092 C C . PRO A 1 20 ? 9.874 5.581 -17.110 1.00 0.00 20 PRO A C 9
ATOM 7093 O O . PRO A 1 20 ? 9.827 5.319 -18.312 1.00 0.00 20 PRO A O 9
ATOM 7104 N N . ARG A 1 21 ? 10.977 6.009 -16.505 1.00 0.00 21 ARG A N 9
ATOM 7105 C CA . ARG A 1 21 ? 12.224 6.201 -17.236 1.00 0.00 21 ARG A CA 9
ATOM 7106 C C . ARG A 1 21 ? 12.920 4.866 -17.485 1.00 0.00 21 ARG A C 9
ATOM 7107 O O . ARG A 1 21 ? 13.716 4.734 -18.413 1.00 0.00 21 ARG A O 9
ATOM 7128 N N . GLU A 1 22 ? 12.613 3.880 -16.647 1.00 0.00 22 GLU A N 9
ATOM 7129 C CA . GLU A 1 22 ? 13.210 2.556 -16.776 1.00 0.00 22 GLU A CA 9
ATOM 7130 C C . GLU A 1 22 ? 12.251 1.591 -17.467 1.00 0.00 22 GLU A C 9
ATOM 7131 O O . GLU A 1 22 ? 12.370 0.374 -17.329 1.00 0.00 22 GLU A O 9
ATOM 7143 N N . GLY A 1 23 ? 11.299 2.144 -18.212 1.00 0.00 23 GLY A N 9
ATOM 7144 C CA . GLY A 1 23 ? 10.332 1.319 -18.913 1.00 0.00 23 GLY A CA 9
ATOM 7145 C C . GLY A 1 23 ? 9.269 0.759 -17.989 1.00 0.00 23 GLY A C 9
ATOM 7146 O O . GLY A 1 23 ? 8.629 -0.244 -18.304 1.00 0.00 23 GLY A O 9
ATOM 7150 N N . PHE A 1 24 ? 9.081 1.408 -16.845 1.00 0.00 24 PHE A N 9
ATOM 7151 C CA . PHE A 1 24 ? 8.089 0.967 -15.870 1.00 0.00 24 PHE A CA 9
ATOM 7152 C C . PHE A 1 24 ? 7.407 2.162 -15.210 1.00 0.00 24 PHE A C 9
ATOM 7153 O O . PHE A 1 24 ? 7.791 2.609 -14.129 1.00 0.00 24 PHE A O 9
ATOM 7170 N N . PRO A 1 25 ? 6.371 2.693 -15.876 1.00 0.00 25 PRO A N 9
ATOM 7171 C CA . PRO A 1 25 ? 5.612 3.842 -15.373 1.00 0.00 25 PRO A CA 9
ATOM 7172 C C . PRO A 1 25 ? 4.773 3.493 -14.149 1.00 0.00 25 PRO A C 9
ATOM 7173 O O . PRO A 1 25 ? 4.777 2.352 -13.687 1.00 0.00 25 PRO A O 9
ATOM 7184 N N . ALA A 1 26 ? 4.055 4.482 -13.628 1.00 0.00 26 ALA A N 9
ATOM 7185 C CA . ALA A 1 26 ? 3.209 4.278 -12.458 1.00 0.00 26 ALA A CA 9
ATOM 7186 C C . ALA A 1 26 ? 2.282 3.083 -12.653 1.00 0.00 26 ALA A C 9
ATOM 7187 O O . ALA A 1 26 ? 1.821 2.817 -13.762 1.00 0.00 26 ALA A O 9
ATOM 7194 N N . GLY A 1 27 ? 2.014 2.365 -11.567 1.00 0.00 27 GLY A N 9
ATOM 7195 C CA . GLY A 1 27 ? 1.144 1.206 -11.640 1.00 0.00 27 GLY A CA 9
ATOM 7196 C C . GLY A 1 27 ? 1.913 -0.086 -11.833 1.00 0.00 27 GLY A C 9
ATOM 7197 O O . GLY A 1 27 ? 1.450 -1.158 -11.443 1.00 0.00 27 GLY A O 9
ATOM 7201 N N . THR A 1 28 ? 3.092 0.014 -12.439 1.00 0.00 28 THR A N 9
ATOM 7202 C CA . THR A 1 28 ? 3.927 -1.155 -12.686 1.00 0.00 28 THR A CA 9
ATOM 7203 C C . THR A 1 28 ? 4.420 -1.765 -11.378 1.00 0.00 28 THR A C 9
ATOM 7204 O O . THR A 1 28 ? 5.267 -1.190 -10.695 1.00 0.00 28 THR A O 9
ATOM 7215 N N . ARG A 1 29 ? 3.885 -2.932 -11.036 1.00 0.00 29 ARG A N 9
ATOM 7216 C CA . ARG A 1 29 ? 4.270 -3.619 -9.810 1.00 0.00 29 ARG A CA 9
ATOM 7217 C C . ARG A 1 29 ? 5.484 -4.513 -10.047 1.00 0.00 29 ARG A C 9
ATOM 7218 O O . ARG A 1 29 ? 5.663 -5.058 -11.136 1.00 0.00 29 ARG A O 9
ATOM 7239 N N . TRP A 1 30 ? 6.315 -4.658 -9.020 1.00 0.00 30 TRP A N 9
ATOM 7240 C CA . TRP A 1 30 ? 7.512 -5.485 -9.117 1.00 0.00 30 TRP A CA 9
ATOM 7241 C C . TRP A 1 30 ? 7.173 -6.875 -9.645 1.00 0.00 30 TRP A C 9
ATOM 7242 O O . TRP A 1 30 ? 7.991 -7.514 -10.306 1.00 0.00 30 TRP A O 9
ATOM 7263 N N . ASP A 1 31 ? 5.962 -7.335 -9.350 1.00 0.00 31 ASP A N 9
ATOM 7264 C CA . ASP A 1 31 ? 5.514 -8.649 -9.797 1.00 0.00 31 ASP A CA 9
ATOM 7265 C C . ASP A 1 31 ? 5.511 -8.733 -11.320 1.00 0.00 31 ASP A C 9
ATOM 7266 O O . ASP A 1 31 ? 5.828 -9.775 -11.894 1.00 0.00 31 ASP A O 9
ATOM 7275 N N . GLN A 1 32 ? 5.149 -7.630 -11.968 1.00 0.00 32 GLN A N 9
ATOM 7276 C CA . GLN A 1 32 ? 5.102 -7.581 -13.424 1.00 0.00 32 GLN A CA 9
ATOM 7277 C C . GLN A 1 32 ? 6.491 -7.786 -14.020 1.00 0.00 32 GLN A C 9
ATOM 7278 O O . GLN A 1 32 ? 6.629 -8.270 -15.144 1.00 0.00 32 GLN A O 9
ATOM 7292 N N . ILE A 1 33 ? 7.516 -7.414 -13.261 1.00 0.00 33 ILE A N 9
ATOM 7293 C CA . ILE A 1 33 ? 8.894 -7.557 -13.715 1.00 0.00 33 ILE A CA 9
ATOM 7294 C C . ILE A 1 33 ? 9.167 -8.977 -14.201 1.00 0.00 33 ILE A C 9
ATOM 7295 O O . ILE A 1 33 ? 8.820 -9.961 -13.547 1.00 0.00 33 ILE A O 9
ATOM 7311 N N . PRO A 1 34 ? 9.807 -9.088 -15.375 1.00 0.00 34 PRO A N 9
ATOM 7312 C CA . PRO A 1 34 ? 10.144 -10.383 -15.973 1.00 0.00 34 PRO A CA 9
ATOM 7313 C C . PRO A 1 34 ? 11.235 -11.113 -15.198 1.00 0.00 34 PRO A C 9
ATOM 7314 O O . PRO A 1 34 ? 12.374 -10.652 -15.127 1.00 0.00 34 PRO A O 9
ATOM 7325 N N . ASP A 1 35 ? 10.880 -12.255 -14.620 1.00 0.00 35 ASP A N 9
ATOM 7326 C CA . ASP A 1 35 ? 11.830 -13.050 -13.851 1.00 0.00 35 ASP A CA 9
ATOM 7327 C C . ASP A 1 35 ? 12.912 -13.630 -14.757 1.00 0.00 35 ASP A C 9
ATOM 7328 O O . ASP A 1 35 ? 13.938 -14.117 -14.282 1.00 0.00 35 ASP A O 9
ATOM 7337 N N . ASP A 1 36 ? 12.674 -13.575 -16.063 1.00 0.00 36 ASP A N 9
ATOM 7338 C CA . ASP A 1 36 ? 13.628 -14.094 -17.036 1.00 0.00 36 ASP A CA 9
ATOM 7339 C C . ASP A 1 36 ? 14.777 -13.113 -17.248 1.00 0.00 36 ASP A C 9
ATOM 7340 O O . ASP A 1 36 ? 15.850 -13.491 -17.717 1.00 0.00 36 ASP A O 9
ATOM 7349 N N . TRP A 1 37 ? 14.542 -11.852 -16.902 1.00 0.00 37 TRP A N 9
ATOM 7350 C CA . TRP A 1 37 ? 15.557 -10.816 -17.057 1.00 0.00 37 TRP A CA 9
ATOM 7351 C C . TRP A 1 37 ? 16.870 -11.240 -16.409 1.00 0.00 37 TRP A C 9
ATOM 7352 O O . TRP A 1 37 ? 16.886 -11.726 -15.277 1.00 0.00 37 TRP A O 9
ATOM 7373 N N . CYS A 1 38 ? 17.969 -11.053 -17.131 1.00 0.00 38 CYS A N 9
ATOM 7374 C CA . CYS A 1 38 ? 19.288 -11.417 -16.626 1.00 0.00 38 CYS A CA 9
ATOM 7375 C C . CYS A 1 38 ? 20.050 -10.182 -16.157 1.00 0.00 38 CYS A C 9
ATOM 7376 O O . CYS A 1 38 ? 20.138 -9.185 -16.875 1.00 0.00 38 CYS A O 9
ATOM 7384 N N . CYS A 1 39 ? 20.599 -10.255 -14.950 1.00 0.00 39 CYS A N 9
ATOM 7385 C CA . CYS A 1 39 ? 21.352 -9.141 -14.383 1.00 0.00 39 CYS A CA 9
ATOM 7386 C C . CYS A 1 39 ? 22.788 -9.555 -14.081 1.00 0.00 39 CYS A C 9
ATOM 7387 O O . CYS A 1 39 ? 23.110 -10.738 -13.974 1.00 0.00 39 CYS A O 9
ATOM 7395 N N . PRO A 1 40 ? 23.674 -8.557 -13.940 1.00 0.00 40 PRO A N 9
ATOM 7396 C CA . PRO A 1 40 ? 25.091 -8.793 -13.649 1.00 0.00 40 PRO A CA 9
ATOM 7397 C C . PRO A 1 40 ? 25.313 -9.321 -12.235 1.00 0.00 40 PRO A C 9
ATOM 7398 O O . PRO A 1 40 ? 26.013 -10.314 -12.036 1.00 0.00 40 PRO A O 9
ATOM 7409 N N . ASP A 1 41 ? 24.713 -8.650 -11.258 1.00 0.00 41 ASP A N 9
ATOM 7410 C CA . ASP A 1 41 ? 24.844 -9.053 -9.862 1.00 0.00 41 ASP A CA 9
ATOM 7411 C C . ASP A 1 41 ? 23.903 -10.210 -9.540 1.00 0.00 41 ASP A C 9
ATOM 7412 O O . ASP A 1 41 ? 24.326 -11.238 -9.011 1.00 0.00 41 ASP A O 9
ATOM 7421 N N . CYS A 1 42 ? 22.626 -10.034 -9.862 1.00 0.00 42 CYS A N 9
ATOM 7422 C CA . CYS A 1 42 ? 21.624 -11.063 -9.605 1.00 0.00 42 CYS A CA 9
ATOM 7423 C C . CYS A 1 42 ? 22.021 -12.383 -10.258 1.00 0.00 42 CYS A C 9
ATOM 7424 O O . CYS A 1 42 ? 21.576 -13.452 -9.840 1.00 0.00 42 CYS A O 9
ATOM 7432 N N . SER A 1 43 ? 22.858 -12.300 -11.287 1.00 0.00 43 SER A N 9
ATOM 7433 C CA . SER A 1 43 ? 23.311 -13.488 -12.001 1.00 0.00 43 SER A CA 9
ATOM 7434 C C . SER A 1 43 ? 23.834 -14.541 -11.029 1.00 0.00 43 SER A C 9
ATOM 7435 O O . SER A 1 43 ? 23.737 -15.741 -11.285 1.00 0.00 43 SER A O 9
ATOM 7443 N N . VAL A 1 44 ? 24.388 -14.082 -9.912 1.00 0.00 44 VAL A N 9
ATOM 7444 C CA . VAL A 1 44 ? 24.926 -14.983 -8.899 1.00 0.00 44 VAL A CA 9
ATOM 7445 C C . VAL A 1 44 ? 24.047 -14.997 -7.653 1.00 0.00 44 VAL A C 9
ATOM 7446 O O . VAL A 1 44 ? 24.116 -15.921 -6.843 1.00 0.00 44 VAL A O 9
ATOM 7459 N N . ARG A 1 45 ? 23.222 -13.966 -7.507 1.00 0.00 45 ARG A N 9
ATOM 7460 C CA . ARG A 1 45 ? 22.329 -13.859 -6.359 1.00 0.00 45 ARG A CA 9
ATOM 7461 C C . ARG A 1 45 ? 20.894 -14.195 -6.753 1.00 0.00 45 ARG A C 9
ATOM 7462 O O . ARG A 1 45 ? 20.292 -13.513 -7.582 1.00 0.00 45 ARG A O 9
ATOM 7483 N N . GLU A 1 46 ? 20.353 -15.251 -6.154 1.00 0.00 46 GLU A N 9
ATOM 7484 C CA . GLU A 1 46 ? 18.989 -15.678 -6.444 1.00 0.00 46 GLU A CA 9
ATOM 7485 C C . GLU A 1 46 ? 18.008 -14.521 -6.269 1.00 0.00 46 GLU A C 9
ATOM 7486 O O . GLU A 1 46 ? 18.146 -13.708 -5.355 1.00 0.00 46 GLU A O 9
ATOM 7498 N N . LYS A 1 47 ? 17.018 -14.454 -7.153 1.00 0.00 47 LYS A N 9
ATOM 7499 C CA . LYS A 1 47 ? 16.013 -13.400 -7.098 1.00 0.00 47 LYS A CA 9
ATOM 7500 C C . LYS A 1 47 ? 15.299 -13.399 -5.750 1.00 0.00 47 LYS A C 9
ATOM 7501 O O . LYS A 1 47 ? 14.748 -12.381 -5.329 1.00 0.00 47 LYS A O 9
ATOM 7520 N N . VAL A 1 48 ? 15.312 -14.545 -5.077 1.00 0.00 48 VAL A N 9
ATOM 7521 C CA . VAL A 1 48 ? 14.668 -14.675 -3.776 1.00 0.00 48 VAL A CA 9
ATOM 7522 C C . VAL A 1 48 ? 15.373 -13.824 -2.726 1.00 0.00 48 VAL A C 9
ATOM 7523 O O . VAL A 1 48 ? 14.842 -13.596 -1.638 1.00 0.00 48 VAL A O 9
ATOM 7536 N N . ASP A 1 49 ? 16.570 -13.355 -3.059 1.00 0.00 49 ASP A N 9
ATOM 7537 C CA . ASP A 1 49 ? 17.348 -12.527 -2.145 1.00 0.00 49 ASP A CA 9
ATOM 7538 C C . ASP A 1 49 ? 16.620 -11.222 -1.841 1.00 0.00 49 ASP A C 9
ATOM 7539 O O . ASP A 1 49 ? 16.906 -10.556 -0.845 1.00 0.00 49 ASP A O 9
ATOM 7548 N N . PHE A 1 50 ? 15.677 -10.861 -2.705 1.00 0.00 50 PHE A N 9
ATOM 7549 C CA . PHE A 1 50 ? 14.908 -9.634 -2.530 1.00 0.00 50 PHE A CA 9
ATOM 7550 C C . PHE A 1 50 ? 14.142 -9.656 -1.211 1.00 0.00 50 PHE A C 9
ATOM 7551 O O . PHE A 1 50 ? 13.400 -10.597 -0.928 1.00 0.00 50 PHE A O 9
ATOM 7568 N N . GLU A 1 51 ? 14.327 -8.613 -0.408 1.00 0.00 51 GLU A N 9
ATOM 7569 C CA . GLU A 1 51 ? 13.654 -8.514 0.882 1.00 0.00 51 GLU A CA 9
ATOM 7570 C C . GLU A 1 51 ? 12.905 -7.190 1.004 1.00 0.00 51 GLU A C 9
ATOM 7571 O O . GLU A 1 51 ? 13.418 -6.137 0.625 1.00 0.00 51 GLU A O 9
ATOM 7583 N N . ARG A 1 52 ? 11.689 -7.252 1.536 1.00 0.00 52 ARG A N 9
ATOM 7584 C CA . ARG A 1 52 ? 10.868 -6.059 1.707 1.00 0.00 52 ARG A CA 9
ATOM 7585 C C . ARG A 1 52 ? 11.563 -5.046 2.611 1.00 0.00 52 ARG A C 9
ATOM 7586 O O . ARG A 1 52 ? 12.255 -5.417 3.559 1.00 0.00 52 ARG A O 9
ATOM 7607 N N . MET A 1 53 ? 11.375 -3.765 2.310 1.00 0.00 53 MET A N 9
ATOM 7608 C CA . MET A 1 53 ? 11.984 -2.698 3.096 1.00 0.00 53 MET A CA 9
ATOM 7609 C C . MET A 1 53 ? 10.940 -1.668 3.515 1.00 0.00 53 MET A C 9
ATOM 7610 O O . MET A 1 53 ? 10.379 -0.962 2.678 1.00 0.00 53 MET A O 9
ATOM 7624 N N . GLY A 1 54 ? 10.683 -1.588 4.817 1.00 0.00 54 GLY A N 9
ATOM 7625 C CA . GLY A 1 54 ? 9.706 -0.642 5.324 1.00 0.00 54 GLY A CA 9
ATOM 7626 C C . GLY A 1 54 ? 8.287 -1.010 4.938 1.00 0.00 54 GLY A C 9
ATOM 7627 O O . GLY A 1 54 ? 7.792 -0.589 3.894 1.00 0.00 54 GLY A O 9
ATOM 7631 N N . GLY A 1 55 ? 7.632 -1.801 5.782 1.00 0.00 55 GLY A N 9
ATOM 7632 C CA . GLY A 1 55 ? 6.269 -2.214 5.504 1.00 0.00 55 GLY A CA 9
ATOM 7633 C C . GLY A 1 55 ? 5.244 -1.272 6.103 1.00 0.00 55 GLY A C 9
ATOM 7634 O O . GLY A 1 55 ? 4.663 -0.446 5.400 1.00 0.00 55 GLY A O 9
ATOM 7638 N N . LYS A 1 56 ? 5.020 -1.395 7.407 1.00 0.00 56 LYS A N 9
ATOM 7639 C CA . LYS A 1 56 ? 4.058 -0.548 8.102 1.00 0.00 56 LYS A CA 9
ATOM 7640 C C . LYS A 1 56 ? 4.537 0.900 8.143 1.00 0.00 56 LYS A C 9
ATOM 7641 O O . LYS A 1 56 ? 4.034 1.709 8.922 1.00 0.00 56 LYS A O 9
ATOM 7660 N N . MET A 1 1 ? 2.213 -1.083 1.896 1.00 0.00 1 MET A N 10
ATOM 7661 C CA . MET A 1 1 ? 2.663 -1.149 0.511 1.00 0.00 1 MET A CA 10
ATOM 7662 C C . MET A 1 1 ? 3.902 -2.030 0.383 1.00 0.00 1 MET A C 10
ATOM 7663 O O . MET A 1 1 ? 4.611 -2.269 1.361 1.00 0.00 1 MET A O 10
ATOM 7677 N N . THR A 1 2 ? 4.157 -2.512 -0.829 1.00 0.00 2 THR A N 10
ATOM 7678 C CA . THR A 1 2 ? 5.309 -3.368 -1.084 1.00 0.00 2 THR A CA 10
ATOM 7679 C C . THR A 1 2 ? 6.519 -2.548 -1.515 1.00 0.00 2 THR A C 10
ATOM 7680 O O . THR A 1 2 ? 6.384 -1.549 -2.221 1.00 0.00 2 THR A O 10
ATOM 7691 N N . ALA A 1 3 ? 7.702 -2.977 -1.087 1.00 0.00 3 ALA A N 10
ATOM 7692 C CA . ALA A 1 3 ? 8.937 -2.283 -1.431 1.00 0.00 3 ALA A CA 10
ATOM 7693 C C . ALA A 1 3 ? 10.122 -3.242 -1.435 1.00 0.00 3 ALA A C 10
ATOM 7694 O O . ALA A 1 3 ? 10.484 -3.801 -0.400 1.00 0.00 3 ALA A O 10
ATOM 7701 N N . TYR A 1 4 ? 10.723 -3.428 -2.605 1.00 0.00 4 TYR A N 10
ATOM 7702 C CA . TYR A 1 4 ? 11.866 -4.322 -2.744 1.00 0.00 4 TYR A CA 10
ATOM 7703 C C . TYR A 1 4 ? 13.138 -3.536 -3.049 1.00 0.00 4 TYR A C 10
ATOM 7704 O O . TYR A 1 4 ? 13.334 -3.060 -4.167 1.00 0.00 4 TYR A O 10
ATOM 7722 N N . ARG A 1 5 ? 14.000 -3.406 -2.046 1.00 0.00 5 ARG A N 10
ATOM 7723 C CA . ARG A 1 5 ? 15.253 -2.678 -2.204 1.00 0.00 5 ARG A CA 10
ATOM 7724 C C . ARG A 1 5 ? 16.448 -3.611 -2.035 1.00 0.00 5 ARG A C 10
ATOM 7725 O O . ARG A 1 5 ? 16.787 -4.006 -0.919 1.00 0.00 5 ARG A O 10
ATOM 7746 N N . CYS A 1 6 ? 17.082 -3.960 -3.149 1.00 0.00 6 CYS A N 10
ATOM 7747 C CA . CYS A 1 6 ? 18.239 -4.848 -3.125 1.00 0.00 6 CYS A CA 10
ATOM 7748 C C . CYS A 1 6 ? 19.153 -4.583 -4.317 1.00 0.00 6 CYS A C 10
ATOM 7749 O O . CYS A 1 6 ? 19.033 -5.205 -5.373 1.00 0.00 6 CYS A O 10
ATOM 7757 N N . PRO A 1 7 ? 20.088 -3.637 -4.148 1.00 0.00 7 PRO A N 10
ATOM 7758 C CA . PRO A 1 7 ? 21.040 -3.267 -5.200 1.00 0.00 7 PRO A CA 10
ATOM 7759 C C . PRO A 1 7 ? 22.061 -4.366 -5.470 1.00 0.00 7 PRO A C 10
ATOM 7760 O O . PRO A 1 7 ? 22.837 -4.286 -6.423 1.00 0.00 7 PRO A O 10
ATOM 7771 N N . VAL A 1 8 ? 22.056 -5.393 -4.626 1.00 0.00 8 VAL A N 10
ATOM 7772 C CA . VAL A 1 8 ? 22.981 -6.510 -4.775 1.00 0.00 8 VAL A CA 10
ATOM 7773 C C . VAL A 1 8 ? 22.684 -7.305 -6.042 1.00 0.00 8 VAL A C 10
ATOM 7774 O O . VAL A 1 8 ? 23.538 -8.039 -6.541 1.00 0.00 8 VAL A O 10
ATOM 7787 N N . CYS A 1 9 ? 21.469 -7.153 -6.557 1.00 0.00 9 CYS A N 10
ATOM 7788 C CA . CYS A 1 9 ? 21.058 -7.857 -7.767 1.00 0.00 9 CYS A CA 10
ATOM 7789 C C . CYS A 1 9 ? 20.690 -6.872 -8.871 1.00 0.00 9 CYS A C 10
ATOM 7790 O O . CYS A 1 9 ? 21.229 -6.934 -9.977 1.00 0.00 9 CYS A O 10
ATOM 7798 N N . ASP A 1 10 ? 19.770 -5.964 -8.565 1.00 0.00 10 ASP A N 10
ATOM 7799 C CA . ASP A 1 10 ? 19.329 -4.966 -9.531 1.00 0.00 10 ASP A CA 10
ATOM 7800 C C . ASP A 1 10 ? 18.819 -3.713 -8.825 1.00 0.00 10 ASP A C 10
ATOM 7801 O O . ASP A 1 10 ? 18.487 -3.749 -7.640 1.00 0.00 10 ASP A O 10
ATOM 7810 N N . TYR A 1 11 ? 18.761 -2.608 -9.560 1.00 0.00 11 TYR A N 10
ATOM 7811 C CA . TYR A 1 11 ? 18.295 -1.344 -9.003 1.00 0.00 11 TYR A CA 10
ATOM 7812 C C . TYR A 1 11 ? 16.997 -1.536 -8.225 1.00 0.00 11 TYR A C 10
ATOM 7813 O O . TYR A 1 11 ? 16.260 -2.498 -8.450 1.00 0.00 11 TYR A O 10
ATOM 7831 N N . THR A 1 12 ? 16.721 -0.614 -7.309 1.00 0.00 12 THR A N 10
ATOM 7832 C CA . THR A 1 12 ? 15.512 -0.680 -6.497 1.00 0.00 12 THR A CA 10
ATOM 7833 C C . THR A 1 12 ? 14.506 0.384 -6.919 1.00 0.00 12 THR A C 10
ATOM 7834 O O . THR A 1 12 ? 14.864 1.545 -7.121 1.00 0.00 12 THR A O 10
ATOM 7845 N N . TYR A 1 13 ? 13.247 -0.018 -7.051 1.00 0.00 13 TYR A N 10
ATOM 7846 C CA . TYR A 1 13 ? 12.189 0.902 -7.452 1.00 0.00 13 TYR A CA 10
ATOM 7847 C C . TYR A 1 13 ? 10.858 0.510 -6.818 1.00 0.00 13 TYR A C 10
ATOM 7848 O O . TYR A 1 13 ? 10.238 -0.478 -7.211 1.00 0.00 13 TYR A O 10
ATOM 7866 N N . ASP A 1 14 ? 10.424 1.293 -5.836 1.00 0.00 14 ASP A N 10
ATOM 7867 C CA . ASP A 1 14 ? 9.166 1.030 -5.148 1.00 0.00 14 ASP A CA 10
ATOM 7868 C C . ASP A 1 14 ? 7.978 1.312 -6.062 1.00 0.00 14 ASP A C 10
ATOM 7869 O O . ASP A 1 14 ? 7.975 2.291 -6.808 1.00 0.00 14 ASP A O 10
ATOM 7878 N N . GLU A 1 15 ? 6.970 0.447 -6.000 1.00 0.00 15 GLU A N 10
ATOM 7879 C CA . GLU A 1 15 ? 5.777 0.603 -6.824 1.00 0.00 15 GLU A CA 10
ATOM 7880 C C . GLU A 1 15 ? 5.149 1.978 -6.616 1.00 0.00 15 GLU A C 10
ATOM 7881 O O . GLU A 1 15 ? 4.678 2.607 -7.562 1.00 0.00 15 GLU A O 10
ATOM 7893 N N . GLY A 1 16 ? 5.144 2.437 -5.368 1.00 0.00 16 GLY A N 10
ATOM 7894 C CA . GLY A 1 16 ? 4.570 3.734 -5.057 1.00 0.00 16 GLY A CA 10
ATOM 7895 C C . GLY A 1 16 ? 5.509 4.877 -5.385 1.00 0.00 16 GLY A C 10
ATOM 7896 O O . GLY A 1 16 ? 5.177 6.044 -5.174 1.00 0.00 16 GLY A O 10
ATOM 7900 N N . LYS A 1 17 ? 6.687 4.544 -5.900 1.00 0.00 17 LYS A N 10
ATOM 7901 C CA . LYS A 1 17 ? 7.679 5.551 -6.258 1.00 0.00 17 LYS A CA 10
ATOM 7902 C C . LYS A 1 17 ? 7.838 5.644 -7.772 1.00 0.00 17 LYS A C 10
ATOM 7903 O O . LYS A 1 17 ? 8.071 6.723 -8.316 1.00 0.00 17 LYS A O 10
ATOM 7922 N N . GLY A 1 18 ? 7.708 4.507 -8.448 1.00 0.00 18 GLY A N 10
ATOM 7923 C CA . GLY A 1 18 ? 7.839 4.483 -9.893 1.00 0.00 18 GLY A CA 10
ATOM 7924 C C . GLY A 1 18 ? 9.286 4.493 -10.345 1.00 0.00 18 GLY A C 10
ATOM 7925 O O . GLY A 1 18 ? 10.178 4.875 -9.586 1.00 0.00 18 GLY A O 10
ATOM 7929 N N . ASP A 1 19 ? 9.521 4.072 -11.582 1.00 0.00 19 ASP A N 10
ATOM 7930 C CA . ASP A 1 19 ? 10.871 4.033 -12.134 1.00 0.00 19 ASP A CA 10
ATOM 7931 C C . ASP A 1 19 ? 10.847 3.610 -13.599 1.00 0.00 19 ASP A C 10
ATOM 7932 O O . ASP A 1 19 ? 11.206 2.486 -13.952 1.00 0.00 19 ASP A O 10
ATOM 7941 N N . PRO A 1 20 ? 10.413 4.529 -14.474 1.00 0.00 20 PRO A N 10
ATOM 7942 C CA . PRO A 1 20 ? 10.332 4.274 -15.915 1.00 0.00 20 PRO A CA 10
ATOM 7943 C C . PRO A 1 20 ? 11.708 4.164 -16.563 1.00 0.00 20 PRO A C 10
ATOM 7944 O O . PRO A 1 20 ? 11.826 3.793 -17.731 1.00 0.00 20 PRO A O 10
ATOM 7955 N N . ARG A 1 21 ? 12.745 4.488 -15.798 1.00 0.00 21 ARG A N 10
ATOM 7956 C CA . ARG A 1 21 ? 14.112 4.427 -16.298 1.00 0.00 21 ARG A CA 10
ATOM 7957 C C . ARG A 1 21 ? 14.469 3.008 -16.734 1.00 0.00 21 ARG A C 10
ATOM 7958 O O . ARG A 1 21 ? 15.348 2.809 -17.572 1.00 0.00 21 ARG A O 10
ATOM 7979 N N . GLU A 1 22 ? 13.780 2.027 -16.159 1.00 0.00 22 GLU A N 10
ATOM 7980 C CA . GLU A 1 22 ? 14.025 0.628 -16.487 1.00 0.00 22 GLU A CA 10
ATOM 7981 C C . GLU A 1 22 ? 12.867 0.048 -17.294 1.00 0.00 22 GLU A C 10
ATOM 7982 O O . GLU A 1 22 ? 12.643 -1.162 -17.297 1.00 0.00 22 GLU A O 10
ATOM 7994 N N . GLY A 1 23 ? 12.134 0.921 -17.978 1.00 0.00 23 GLY A N 10
ATOM 7995 C CA . GLY A 1 23 ? 11.008 0.477 -18.779 1.00 0.00 23 GLY A CA 10
ATOM 7996 C C . GLY A 1 23 ? 9.795 0.136 -17.936 1.00 0.00 23 GLY A C 10
ATOM 7997 O O . GLY A 1 23 ? 8.888 -0.560 -18.393 1.00 0.00 23 GLY A O 10
ATOM 8001 N N . PHE A 1 24 ? 9.779 0.626 -16.701 1.00 0.00 24 PHE A N 10
ATOM 8002 C CA . PHE A 1 24 ? 8.669 0.368 -15.790 1.00 0.00 24 PHE A CA 10
ATOM 8003 C C . PHE A 1 24 ? 8.193 1.659 -15.132 1.00 0.00 24 PHE A C 10
ATOM 8004 O O . PHE A 1 24 ? 8.596 2.005 -14.021 1.00 0.00 24 PHE A O 10
ATOM 8021 N N . PRO A 1 25 ? 7.315 2.391 -15.833 1.00 0.00 25 PRO A N 10
ATOM 8022 C CA . PRO A 1 25 ? 6.765 3.657 -15.338 1.00 0.00 25 PRO A CA 10
ATOM 8023 C C . PRO A 1 25 ? 5.810 3.454 -14.166 1.00 0.00 25 PRO A C 10
ATOM 8024 O O . PRO A 1 25 ? 5.556 2.325 -13.748 1.00 0.00 25 PRO A O 10
ATOM 8035 N N . ALA A 1 26 ? 5.282 4.555 -13.642 1.00 0.00 26 ALA A N 10
ATOM 8036 C CA . ALA A 1 26 ? 4.353 4.498 -12.520 1.00 0.00 26 ALA A CA 10
ATOM 8037 C C . ALA A 1 26 ? 3.214 3.523 -12.801 1.00 0.00 26 ALA A C 10
ATOM 8038 O O . ALA A 1 26 ? 2.593 3.567 -13.862 1.00 0.00 26 ALA A O 10
ATOM 8045 N N . GLY A 1 27 ? 2.944 2.643 -11.841 1.00 0.00 27 GLY A N 10
ATOM 8046 C CA . GLY A 1 27 ? 1.880 1.670 -12.005 1.00 0.00 27 GLY A CA 10
ATOM 8047 C C . GLY A 1 27 ? 2.403 0.250 -12.105 1.00 0.00 27 GLY A C 10
ATOM 8048 O O . GLY A 1 27 ? 1.770 -0.689 -11.622 1.00 0.00 27 GLY A O 10
ATOM 8052 N N . THR A 1 28 ? 3.563 0.092 -12.736 1.00 0.00 28 THR A N 10
ATOM 8053 C CA . THR A 1 28 ? 4.170 -1.223 -12.900 1.00 0.00 28 THR A CA 10
ATOM 8054 C C . THR A 1 28 ? 4.272 -1.953 -11.566 1.00 0.00 28 THR A C 10
ATOM 8055 O O . THR A 1 28 ? 4.829 -1.428 -10.602 1.00 0.00 28 THR A O 10
ATOM 8066 N N . ARG A 1 29 ? 3.730 -3.166 -11.517 1.00 0.00 29 ARG A N 10
ATOM 8067 C CA . ARG A 1 29 ? 3.760 -3.967 -10.299 1.00 0.00 29 ARG A CA 10
ATOM 8068 C C . ARG A 1 29 ? 5.032 -4.809 -10.234 1.00 0.00 29 ARG A C 10
ATOM 8069 O O . ARG A 1 29 ? 5.442 -5.409 -11.227 1.00 0.00 29 ARG A O 10
ATOM 8090 N N . TRP A 1 30 ? 5.649 -4.847 -9.059 1.00 0.00 30 TRP A N 10
ATOM 8091 C CA . TRP A 1 30 ? 6.874 -5.614 -8.864 1.00 0.00 30 TRP A CA 10
ATOM 8092 C C . TRP A 1 30 ? 6.677 -7.069 -9.276 1.00 0.00 30 TRP A C 10
ATOM 8093 O O . TRP A 1 30 ? 7.627 -7.748 -9.666 1.00 0.00 30 TRP A O 10
ATOM 8114 N N . ASP A 1 31 ? 5.438 -7.541 -9.187 1.00 0.00 31 ASP A N 10
ATOM 8115 C CA . ASP A 1 31 ? 5.116 -8.916 -9.552 1.00 0.00 31 ASP A CA 10
ATOM 8116 C C . ASP A 1 31 ? 5.112 -9.089 -11.068 1.00 0.00 31 ASP A C 10
ATOM 8117 O O . ASP A 1 31 ? 5.402 -10.170 -11.579 1.00 0.00 31 ASP A O 10
ATOM 8126 N N . GLN A 1 32 ? 4.781 -8.017 -11.780 1.00 0.00 32 GLN A N 10
ATOM 8127 C CA . GLN A 1 32 ? 4.738 -8.051 -13.237 1.00 0.00 32 GLN A CA 10
ATOM 8128 C C . GLN A 1 32 ? 6.122 -8.327 -13.816 1.00 0.00 32 GLN A C 10
ATOM 8129 O O . GLN A 1 32 ? 6.249 -8.801 -14.945 1.00 0.00 32 GLN A O 10
ATOM 8143 N N . ILE A 1 33 ? 7.155 -8.027 -13.036 1.00 0.00 33 ILE A N 10
ATOM 8144 C CA . ILE A 1 33 ? 8.529 -8.244 -13.472 1.00 0.00 33 ILE A CA 10
ATOM 8145 C C . ILE A 1 33 ? 8.726 -9.668 -13.981 1.00 0.00 33 ILE A C 10
ATOM 8146 O O . ILE A 1 33 ? 8.310 -10.642 -13.353 1.00 0.00 33 ILE A O 10
ATOM 8162 N N . PRO A 1 34 ? 9.377 -9.794 -15.147 1.00 0.00 34 PRO A N 10
ATOM 8163 C CA . PRO A 1 34 ? 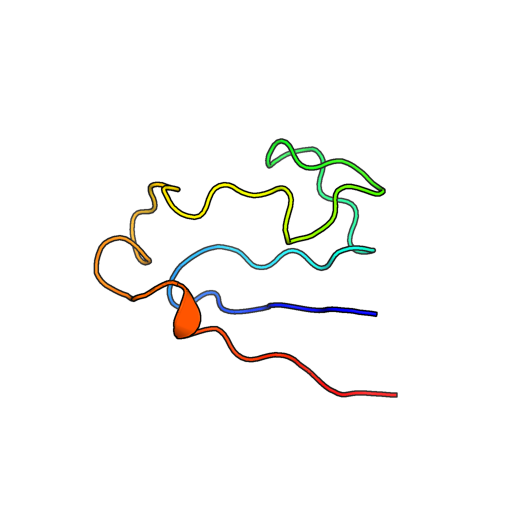9.646 -11.095 -15.766 1.00 0.00 34 PRO A CA 10
ATOM 8164 C C . PRO A 1 34 ? 10.679 -11.904 -14.989 1.00 0.00 3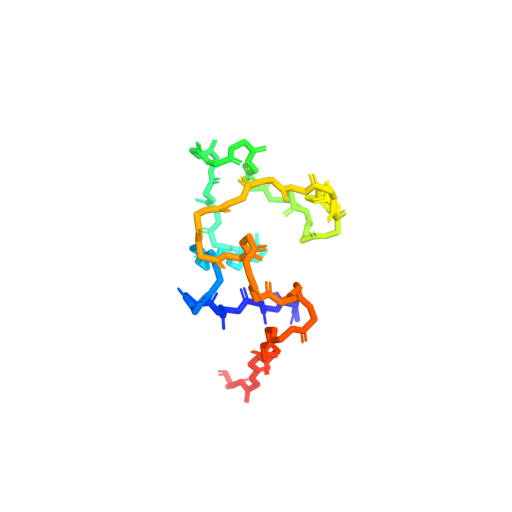4 PRO A C 10
ATOM 8165 O O . PRO A 1 34 ? 11.806 -11.453 -14.781 1.00 0.00 34 PRO A O 10
ATOM 8176 N N . ASP A 1 35 ? 10.289 -13.100 -14.564 1.00 0.00 35 ASP A N 10
ATOM 8177 C CA . ASP A 1 35 ? 11.183 -13.973 -13.811 1.00 0.00 35 ASP A CA 10
ATOM 8178 C C . ASP A 1 35 ? 12.306 -14.498 -14.700 1.00 0.00 35 ASP A C 10
ATOM 8179 O O . ASP A 1 35 ? 13.326 -14.982 -14.208 1.00 0.00 35 ASP A O 10
ATOM 8188 N N . ASP A 1 36 ? 12.111 -14.400 -16.010 1.00 0.00 36 ASP A N 10
ATOM 8189 C CA . ASP A 1 36 ? 13.107 -14.865 -16.968 1.00 0.00 36 ASP A CA 10
ATOM 8190 C C . ASP A 1 36 ? 13.999 -13.715 -17.426 1.00 0.00 36 ASP A C 10
ATOM 8191 O O . ASP A 1 36 ? 14.504 -13.717 -18.549 1.00 0.00 36 ASP A O 10
ATOM 8200 N N . TRP A 1 37 ? 14.187 -12.734 -16.551 1.00 0.00 37 TRP A N 10
ATOM 8201 C CA . TRP A 1 37 ? 15.016 -11.577 -16.866 1.00 0.00 37 TRP A CA 10
ATOM 8202 C C . TRP A 1 37 ? 16.471 -11.830 -16.486 1.00 0.00 37 TRP A C 10
ATOM 8203 O O . TRP A 1 37 ? 16.758 -12.625 -15.590 1.00 0.00 37 TRP A O 10
ATOM 8224 N N . CYS A 1 38 ? 17.384 -11.150 -17.171 1.00 0.00 38 CYS A N 10
ATOM 8225 C CA . CYS A 1 38 ? 18.810 -11.303 -16.904 1.00 0.00 38 CYS A CA 10
ATOM 8226 C C . CYS A 1 38 ? 19.429 -9.974 -16.482 1.00 0.00 38 CYS A C 10
ATOM 8227 O O . CYS A 1 38 ? 19.345 -8.981 -17.206 1.00 0.00 38 CYS A O 10
ATOM 8235 N N . CYS A 1 39 ? 20.050 -9.964 -15.308 1.00 0.00 39 CYS A N 10
ATOM 8236 C CA . CYS A 1 39 ? 20.682 -8.756 -14.788 1.00 0.00 39 CYS A CA 10
ATOM 8237 C C . CYS A 1 39 ? 22.178 -8.970 -14.585 1.00 0.00 39 CYS A C 10
ATOM 8238 O O . CYS A 1 39 ? 22.665 -10.099 -14.514 1.00 0.00 39 CYS A O 10
ATOM 8246 N N . PRO A 1 40 ? 22.927 -7.861 -14.490 1.00 0.00 40 PRO A N 10
ATOM 8247 C CA . PRO A 1 40 ? 24.380 -7.902 -14.295 1.00 0.00 40 PRO A CA 10
ATOM 8248 C C . PRO A 1 40 ? 24.764 -8.398 -12.905 1.00 0.00 40 PRO A C 10
ATOM 8249 O O . PRO A 1 40 ? 25.605 -9.286 -12.764 1.00 0.00 40 PRO A O 10
ATOM 8260 N N . ASP A 1 41 ? 24.143 -7.820 -11.883 1.00 0.00 41 ASP A N 10
ATOM 8261 C CA . ASP A 1 41 ? 24.419 -8.205 -10.504 1.00 0.00 41 ASP A CA 10
ATOM 8262 C C . ASP A 1 41 ? 23.621 -9.445 -10.116 1.00 0.00 41 ASP A C 10
ATOM 8263 O O . ASP A 1 41 ? 24.174 -10.412 -9.589 1.00 0.00 41 ASP A O 10
ATOM 8272 N N . CYS A 1 42 ? 22.319 -9.411 -10.378 1.00 0.00 42 CYS A N 10
ATOM 8273 C CA . CYS A 1 42 ? 21.444 -10.532 -10.055 1.00 0.00 42 CYS A CA 10
ATOM 8274 C C . CYS A 1 42 ? 21.936 -11.814 -10.717 1.00 0.00 42 CYS A C 10
ATOM 8275 O O . CYS A 1 42 ? 21.625 -12.917 -10.265 1.00 0.00 42 CYS A O 10
ATOM 8283 N N . SER A 1 43 ? 22.703 -11.663 -11.792 1.00 0.00 43 SER A N 10
ATOM 8284 C CA . SER A 1 43 ? 23.233 -12.809 -12.520 1.00 0.00 43 SER A CA 10
ATOM 8285 C C . SER A 1 43 ? 23.921 -13.785 -11.571 1.00 0.00 43 SER A C 10
ATOM 8286 O O . SER A 1 43 ? 23.939 -14.993 -11.809 1.00 0.00 43 SER A O 10
ATOM 8294 N N . VAL A 1 44 ? 24.487 -13.253 -10.493 1.00 0.00 44 VAL A N 10
ATOM 8295 C CA . VAL A 1 44 ? 25.176 -14.076 -9.506 1.00 0.00 44 VAL A CA 10
ATOM 8296 C C . VAL A 1 44 ? 24.397 -14.131 -8.196 1.00 0.00 44 VAL A C 10
ATOM 8297 O O . VAL A 1 44 ? 24.623 -15.010 -7.364 1.00 0.00 44 VAL A O 10
ATOM 8310 N N . ARG A 1 45 ? 23.478 -13.187 -8.021 1.00 0.00 45 ARG A N 10
ATOM 8311 C CA . ARG A 1 45 ? 22.665 -13.128 -6.812 1.00 0.00 45 ARG A CA 10
ATOM 8312 C C . ARG A 1 45 ? 21.249 -13.626 -7.085 1.00 0.00 45 ARG A C 10
ATOM 8313 O O . ARG A 1 45 ? 20.535 -13.070 -7.919 1.00 0.00 45 ARG A O 10
ATOM 8334 N N . GLU A 1 46 ? 20.850 -14.678 -6.376 1.00 0.00 46 GLU A N 10
ATOM 8335 C CA . GLU A 1 46 ? 19.519 -15.251 -6.543 1.00 0.00 46 GLU A CA 10
ATOM 8336 C C . GLU A 1 46 ? 18.444 -14.174 -6.425 1.00 0.00 46 GLU A C 10
ATOM 8337 O O . GLU A 1 46 ? 18.546 -13.266 -5.600 1.00 0.00 46 GLU A O 10
ATOM 8349 N N . LYS A 1 47 ? 17.414 -14.282 -7.258 1.00 0.00 47 LYS A N 10
ATOM 8350 C CA . LYS A 1 47 ? 16.319 -13.320 -7.249 1.00 0.00 47 LYS A CA 10
ATOM 8351 C C . LYS A 1 47 ? 15.629 -13.294 -5.889 1.00 0.00 47 LYS A C 10
ATOM 8352 O O . LYS A 1 47 ? 14.968 -12.317 -5.535 1.00 0.00 47 LYS A O 10
ATOM 8371 N N . VAL A 1 48 ? 15.787 -14.373 -5.129 1.00 0.00 48 VAL A N 10
ATOM 8372 C CA . VAL A 1 48 ? 15.181 -14.473 -3.807 1.00 0.00 48 VAL A CA 10
ATOM 8373 C C . VAL A 1 48 ? 15.823 -13.491 -2.833 1.00 0.00 48 VAL A C 10
ATOM 8374 O O . VAL A 1 48 ? 15.308 -13.260 -1.739 1.00 0.00 48 VAL A O 10
ATOM 8387 N N . ASP A 1 49 ? 16.950 -12.915 -3.238 1.00 0.00 49 ASP A N 10
ATOM 8388 C CA . ASP A 1 49 ? 17.662 -11.956 -2.402 1.00 0.00 49 ASP A CA 10
ATOM 8389 C C . ASP A 1 49 ? 16.804 -10.723 -2.137 1.00 0.00 49 ASP A C 10
ATOM 8390 O O . ASP A 1 49 ? 16.975 -10.040 -1.128 1.00 0.00 49 ASP A O 10
ATOM 8399 N N . PHE A 1 50 ? 15.881 -10.444 -3.051 1.00 0.00 50 PHE A N 10
ATOM 8400 C CA . PHE A 1 50 ? 14.997 -9.292 -2.918 1.00 0.00 50 PHE A CA 10
ATOM 8401 C C . PHE A 1 50 ? 14.167 -9.388 -1.641 1.00 0.00 50 PHE A C 10
ATOM 8402 O O . PHE A 1 50 ? 13.445 -10.361 -1.430 1.00 0.00 50 PHE A O 10
ATOM 8419 N N . GLU A 1 51 ? 14.277 -8.370 -0.793 1.00 0.00 51 GLU A N 10
ATOM 8420 C CA . GLU A 1 51 ? 13.539 -8.340 0.464 1.00 0.00 51 GLU A CA 10
ATOM 8421 C C . GLU A 1 51 ? 12.448 -7.274 0.428 1.00 0.00 51 GLU A C 10
ATOM 8422 O O . GLU A 1 51 ? 12.668 -6.160 -0.048 1.00 0.00 51 GLU A O 10
ATOM 8434 N N . ARG A 1 52 ? 11.270 -7.623 0.936 1.00 0.00 52 ARG A N 10
ATOM 8435 C CA . ARG A 1 52 ? 10.144 -6.698 0.961 1.00 0.00 52 ARG A CA 10
ATOM 8436 C C . ARG A 1 52 ? 10.140 -5.881 2.250 1.00 0.00 52 ARG A C 10
ATOM 8437 O O . ARG A 1 52 ? 10.453 -6.395 3.323 1.00 0.00 52 ARG A O 10
ATOM 8458 N N . MET A 1 53 ? 9.784 -4.606 2.135 1.00 0.00 53 MET A N 10
ATOM 8459 C CA . MET A 1 53 ? 9.739 -3.718 3.291 1.00 0.00 53 MET A CA 10
ATOM 8460 C C . MET A 1 53 ? 8.352 -3.104 3.452 1.00 0.00 53 MET A C 10
ATOM 8461 O O . MET A 1 53 ? 7.476 -3.297 2.610 1.00 0.00 53 MET A O 10
ATOM 8475 N N . GLY A 1 54 ? 8.159 -2.364 4.539 1.00 0.00 54 GLY A N 10
ATOM 8476 C CA . GLY A 1 54 ? 6.876 -1.734 4.790 1.00 0.00 54 GLY A CA 10
ATOM 8477 C C . GLY A 1 54 ? 6.942 -0.708 5.904 1.00 0.00 54 GLY A C 10
ATOM 8478 O O . GLY A 1 54 ? 6.948 0.496 5.649 1.00 0.00 54 GLY A O 10
ATOM 8482 N N . GLY A 1 55 ? 6.990 -1.185 7.144 1.00 0.00 55 GLY A N 10
ATOM 8483 C CA . GLY A 1 55 ? 7.053 -0.286 8.282 1.00 0.00 55 GLY A CA 10
ATOM 8484 C C . GLY A 1 55 ? 6.201 -0.761 9.443 1.00 0.00 55 GLY A C 10
ATOM 8485 O O . GLY A 1 55 ? 4.987 -0.915 9.310 1.00 0.00 55 GLY A O 10
ATOM 8489 N N . LYS A 1 56 ? 6.838 -0.995 10.585 1.00 0.00 56 LYS A N 10
ATOM 8490 C CA . LYS A 1 56 ? 6.132 -1.455 11.775 1.00 0.00 56 LYS A CA 10
ATOM 8491 C C . LYS A 1 56 ? 6.725 -0.831 13.035 1.00 0.00 56 LYS A C 10
ATOM 8492 O O . LYS A 1 56 ? 7.862 -0.361 13.030 1.00 0.00 56 LYS A O 10
#

Sequence (56 aa):
MTAYRCPVCDYTYDEGKGDPREGFPAGTRWDQIPDDWCCPDCSVREKVDFERMGGKMTAYRCPVCDYTYDEGKGDPREGFPAGTRWDQIPDDWCCPDCSVREKVDFERMGGKMTAYRCPVCDYTYDEGKGDPREGFPAGTRWDQIPDDWCCPDCSVREKVDFERMGGKMTAYRCPVCDYTYDEGKGDPREGFPAGTRWDQIPDDWCCPDCSVREKVDFERMGGKMTAYRCPVCDYTYDEGKGDPREGFPAGTRWDQIPDDWCCPDCSVREKVDFERMGGKMTAYRCPVCDYTYDEGKGDPREGFPAGTRWDQIPDDWCCPDCSVREKVDFERMGGKMTAYRCPVCDYTYDEGKGDPREGFPAGTRWDQIPDDWCCPDCSVREKVDFERMGGKMTAYRCPVCDYTYDEGKGDPREGFPAGTRWDQIPDDWCCPDCSVREKVDFERMGGKMTAYRCPVCDYTYDEGKGDPREGFPAGTRWDQIPDDWCCPDCSVREKVDFERMGGKMTAYRCPVCDYTYDEGKGDPREGFPAGTRWDQIPDDWCCPDCSVREKVDFERMGGK

CATH classification: 2.20.28.10

Nearest PDB structures (foldseek):
  2m4y-assembly1_A  TM=9.330E-01  e=1.248E-10  Mycobacterium ulcerans Agy99
  2m4y-assembly1_A  TM=9.210E-01  e=3.015E-09  Mycobacterium ulcerans Agy99
  6dqw-assembly2_D  TM=1.956E-01  e=8.398E+00  Flavobacterium johnsoniae UW101
  2m4y-assembly1_A  TM=9.534E-01  e=6.704E-10  Mycobacterium ulcerans Agy99
  7a9a-assembly3_C  TM=6.562E-01  e=2.431E-03  Mycobacterium tuberculosis H37Rv

InterPro domains:
  IPR024934 Rubredoxin-like domain [PS50903] (1-53)
  IPR024935 Rubredoxin domain [PF00301] (4-50)
  IPR024935 Rubredoxin domain [PR00163] (3-19)
  IPR024935 Rubredoxin domain [PR00163] (33-49)
  IPR024935 Rubredoxin domain [cd00730] (4-53)
  IPR050526 Rubredoxin electron transfer [PTHR47627] (1-51)

Solvent-accessible surface area: 4777 Å² total; per-residue (Å²): 229,37,28,80,121,10,87,83,1,28,168,40,68,44,39,72,122,36,31,73,216,47,58,30,71,86,42,30,127,114,84,109,44,68,126,133,102,119,28,122,51,22,85,119,100,129,66,131,74,26,128,173,114,79,81,247

Organism: Mycobacterium ulcerans (strain Agy99) (NCBI:txid362242)